Protein AF-A0A672TAX7-F1 (afdb_monomer)

Structure (mmCIF, N/CA/C/O backbone):
data_AF-A0A672TAX7-F1
#
_entry.id   AF-A0A672TAX7-F1
#
loop_
_atom_site.group_PDB
_atom_site.id
_atom_site.type_symbol
_atom_site.label_atom_id
_atom_site.label_alt_id
_atom_site.label_comp_id
_atom_site.label_asym_id
_atom_site.label_entity_id
_atom_site.label_seq_id
_atom_site.pdbx_PDB_ins_code
_atom_site.Cartn_x
_atom_site.Cartn_y
_atom_site.Cartn_z
_atom_site.occupancy
_atom_site.B_iso_or_equiv
_atom_site.auth_seq_id
_atom_site.auth_comp_id
_atom_site.auth_asym_id
_atom_site.auth_atom_id
_atom_site.pdbx_PDB_model_num
ATOM 1 N N . MET A 1 1 ? -155.997 -77.124 113.121 1.00 50.03 1 MET A N 1
ATOM 2 C CA . MET A 1 1 ? -155.372 -75.844 113.521 1.00 50.03 1 MET A CA 1
ATOM 3 C C . MET A 1 1 ? -153.836 -75.889 113.645 1.00 50.03 1 MET A C 1
ATOM 5 O O . MET A 1 1 ? -153.271 -74.835 113.865 1.00 50.03 1 MET A O 1
ATOM 9 N N . CYS A 1 2 ? -153.135 -77.020 113.427 1.00 54.31 2 CYS A N 1
ATOM 10 C CA . CYS A 1 2 ? -151.653 -77.062 113.491 1.00 54.31 2 CYS A CA 1
ATOM 11 C C . CYS A 1 2 ? -150.946 -77.284 112.129 1.00 54.31 2 CYS A C 1
ATOM 13 O O . CYS A 1 2 ? -149.780 -76.957 111.985 1.00 54.31 2 CYS A O 1
ATOM 15 N N . VAL A 1 3 ? -151.641 -77.796 111.101 1.00 56.09 3 VAL A N 1
ATOM 16 C CA . VAL A 1 3 ? -150.995 -78.254 109.848 1.00 56.09 3 VAL A CA 1
ATOM 17 C C . VAL A 1 3 ? -150.936 -77.177 108.745 1.00 56.09 3 VAL A C 1
ATOM 19 O O . VAL A 1 3 ? -149.972 -77.139 107.991 1.00 56.09 3 VAL A O 1
ATOM 22 N N . CYS A 1 4 ? -151.902 -76.250 108.667 1.00 58.09 4 CYS A N 1
ATOM 23 C CA . CYS A 1 4 ? -151.913 -75.217 107.613 1.00 58.09 4 CYS A CA 1
ATOM 24 C C . CYS A 1 4 ? -150.846 -74.129 107.802 1.00 58.09 4 CYS A C 1
ATOM 26 O O . CYS A 1 4 ? -150.235 -73.706 106.829 1.00 58.09 4 CYS A O 1
ATOM 28 N N . VAL A 1 5 ? -150.560 -73.730 109.045 1.00 60.78 5 VAL A N 1
ATOM 29 C CA . VAL A 1 5 ? -149.529 -72.714 109.333 1.00 60.78 5 VAL A CA 1
ATOM 30 C C . VAL A 1 5 ? -148.127 -73.242 108.998 1.00 60.78 5 VAL A C 1
ATOM 32 O O . VAL A 1 5 ? -147.242 -72.482 108.620 1.00 60.78 5 VAL A O 1
ATOM 35 N N . GLN A 1 6 ? -147.930 -74.560 109.070 1.00 59.94 6 GLN A N 1
ATOM 36 C CA . GLN A 1 6 ? -146.633 -75.189 108.835 1.00 59.94 6 GLN A CA 1
ATOM 37 C C . GLN A 1 6 ? -146.321 -75.377 107.338 1.00 59.94 6 GLN A C 1
ATOM 39 O O . GLN A 1 6 ? -145.159 -75.302 106.950 1.00 59.94 6 GLN A O 1
ATOM 44 N N . ALA A 1 7 ? -147.339 -75.546 106.486 1.00 63.53 7 ALA A N 1
ATOM 45 C CA . ALA A 1 7 ? -147.170 -75.641 105.031 1.00 63.53 7 ALA A CA 1
ATOM 46 C C . ALA A 1 7 ? -146.953 -74.269 104.360 1.00 63.53 7 ALA A C 1
ATOM 48 O O . ALA A 1 7 ? -146.141 -74.155 103.441 1.00 63.53 7 ALA A O 1
ATOM 49 N N . GLU A 1 8 ? -147.627 -73.216 104.836 1.00 64.44 8 GLU A N 1
ATOM 50 C CA . GLU A 1 8 ? -147.410 -71.848 104.337 1.00 64.44 8 GLU A CA 1
ATOM 51 C C . GLU A 1 8 ? -146.024 -71.308 104.709 1.00 64.44 8 GLU A C 1
ATOM 53 O O . GLU A 1 8 ? -145.385 -70.656 103.880 1.00 64.44 8 GLU A O 1
ATOM 58 N N . LEU A 1 9 ? -145.508 -71.652 105.898 1.00 66.94 9 LEU A N 1
ATOM 59 C CA . LEU A 1 9 ? -144.131 -71.321 106.272 1.00 66.94 9 LEU A CA 1
ATOM 60 C C . LEU A 1 9 ? -143.107 -71.982 105.338 1.00 66.94 9 LEU A C 1
ATOM 62 O O . LEU A 1 9 ? -142.171 -71.318 104.905 1.00 66.94 9 LEU A O 1
ATOM 66 N N . GLN A 1 10 ? -143.299 -73.255 104.971 1.00 67.00 10 GLN A N 1
ATOM 67 C CA . GLN A 1 10 ? -142.367 -73.965 104.085 1.00 67.00 10 GLN A CA 1
ATOM 68 C C . GLN A 1 10 ? -142.337 -73.388 102.663 1.00 67.00 10 GLN A C 1
ATOM 70 O O . GLN A 1 10 ? -141.269 -73.292 102.056 1.00 67.00 10 GLN A O 1
ATOM 75 N N . LEU A 1 11 ? -143.485 -72.963 102.124 1.00 73.12 11 LEU A N 1
ATOM 76 C CA . LEU A 1 11 ? -143.540 -72.363 100.788 1.00 73.12 11 LEU A CA 1
ATOM 77 C C . LEU A 1 11 ? -142.908 -70.960 100.766 1.00 73.12 11 LEU A C 1
ATOM 79 O O . LEU A 1 11 ? -142.211 -70.605 99.810 1.00 73.12 11 LEU A O 1
ATOM 83 N N . GLN A 1 12 ? -143.117 -70.180 101.834 1.00 72.31 12 GLN A N 1
ATOM 84 C CA . GLN A 1 12 ? -142.439 -68.897 102.018 1.00 72.31 12 GLN A CA 1
ATOM 85 C C . GLN A 1 12 ? -140.929 -69.078 102.188 1.00 72.31 12 GLN A C 1
ATOM 87 O O . GLN A 1 12 ? -140.162 -68.330 101.583 1.00 72.31 12 GLN A O 1
ATOM 92 N N . GLU A 1 13 ? -140.481 -70.094 102.929 1.00 72.75 13 GLU A N 1
ATOM 93 C CA . GLU A 1 13 ? -139.057 -70.420 103.045 1.00 72.75 13 GLU A CA 1
ATOM 94 C C . GLU A 1 13 ? -138.439 -70.779 101.684 1.00 72.75 13 GLU A C 1
ATOM 96 O O . GLU A 1 13 ? -137.352 -70.297 101.358 1.00 72.75 13 GLU A O 1
ATOM 101 N N . GLU A 1 14 ? -139.142 -71.539 100.837 1.00 72.50 14 GLU A N 1
ATOM 102 C CA . GLU A 1 14 ? -138.660 -71.909 99.500 1.00 72.50 14 GLU A CA 1
ATOM 103 C C . GLU A 1 14 ? -138.589 -70.725 98.517 1.00 72.50 14 GLU A C 1
ATOM 105 O O . GLU A 1 14 ? -137.633 -70.612 97.737 1.00 72.50 14 GLU A O 1
ATOM 110 N N . GLN A 1 15 ? -139.581 -69.827 98.536 1.00 75.88 15 GLN A N 1
ATOM 111 C CA . GLN A 1 15 ? -139.563 -68.604 97.724 1.00 75.88 15 GLN A CA 1
ATOM 112 C C . GLN A 1 15 ? -138.449 -67.659 98.169 1.00 75.88 15 GLN A C 1
ATOM 114 O O . GLN A 1 15 ? -137.686 -67.171 97.331 1.00 75.88 15 GLN A O 1
ATOM 119 N N . VAL A 1 16 ? -138.287 -67.474 99.482 1.00 77.19 16 VAL A N 1
ATOM 120 C CA . VAL A 1 16 ? -137.176 -66.704 100.052 1.00 77.19 16 VAL A CA 1
ATOM 121 C C . VAL A 1 16 ? -135.839 -67.324 99.652 1.00 77.19 16 VAL A C 1
ATOM 123 O O . VAL A 1 16 ? -134.905 -66.596 99.314 1.00 77.19 16 VAL A O 1
ATOM 126 N N . TYR A 1 17 ? -135.738 -68.653 99.605 1.00 78.88 17 TYR A N 1
ATOM 127 C CA . TYR A 1 17 ? -134.524 -69.337 99.169 1.00 78.88 17 TYR A CA 1
ATOM 128 C C . TYR A 1 17 ? -134.219 -69.109 97.679 1.00 78.88 17 TYR A C 1
ATOM 130 O O . TYR A 1 17 ? -133.077 -68.813 97.315 1.00 78.88 17 TYR A O 1
ATOM 138 N N . ARG A 1 18 ? -135.230 -69.181 96.800 1.00 75.62 18 ARG A N 1
ATOM 139 C CA . ARG A 1 18 ? -135.067 -68.907 95.360 1.00 75.62 1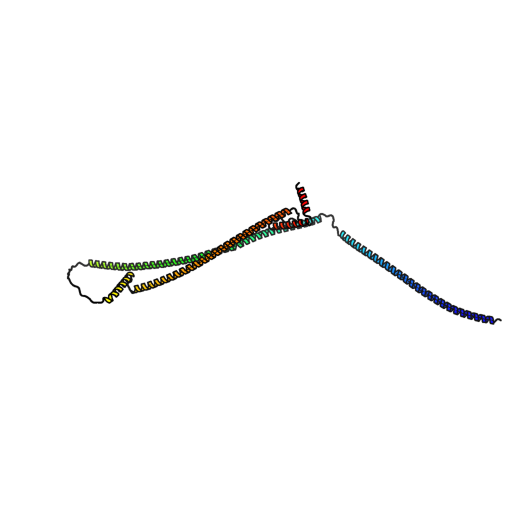8 ARG A CA 1
ATOM 140 C C . ARG A 1 18 ? -134.707 -67.453 95.082 1.00 75.62 18 ARG A C 1
ATOM 142 O O . ARG A 1 18 ? -133.758 -67.208 94.336 1.00 75.62 18 ARG A O 1
ATOM 149 N N . GLU A 1 19 ? -135.389 -66.505 95.717 1.00 78.56 19 GLU A N 1
ATOM 150 C CA . GLU A 1 19 ? -135.051 -65.086 95.606 1.00 78.56 19 GLU A CA 1
ATOM 151 C C . GLU A 1 19 ? -133.660 -64.787 96.156 1.00 78.56 19 GLU A C 1
ATOM 153 O O . GLU A 1 19 ? -132.915 -64.020 95.551 1.00 78.56 19 GLU A O 1
ATOM 158 N N . ARG A 1 20 ? -133.265 -65.410 97.271 1.00 78.50 20 ARG A N 1
ATOM 159 C CA . ARG A 1 20 ? -131.917 -65.252 97.827 1.00 78.50 20 ARG A CA 1
ATOM 160 C C . ARG A 1 20 ? -130.858 -65.764 96.845 1.00 78.50 20 ARG A C 1
ATOM 162 O O . ARG A 1 20 ? -129.851 -65.091 96.649 1.00 78.50 20 ARG A O 1
ATOM 169 N N . ARG A 1 21 ? -131.125 -66.870 96.144 1.00 80.25 21 ARG A N 1
ATOM 170 C CA . ARG A 1 21 ? -130.226 -67.448 95.130 1.00 80.25 21 ARG A CA 1
ATOM 171 C C . ARG A 1 21 ? -130.152 -66.616 93.842 1.00 80.25 21 ARG A C 1
ATOM 173 O O . ARG A 1 21 ? -129.082 -66.480 93.253 1.00 80.25 21 ARG A O 1
ATOM 180 N N . GLU A 1 22 ? -131.270 -66.051 93.394 1.00 78.69 22 GLU A N 1
ATOM 181 C CA . GLU A 1 22 ? -131.327 -65.094 92.274 1.00 78.69 22 GLU A CA 1
ATOM 182 C C . GLU A 1 22 ? -130.585 -63.797 92.621 1.00 78.69 22 GLU A C 1
ATOM 184 O O . GLU A 1 22 ? -129.718 -63.352 91.862 1.00 78.69 22 GLU A O 1
ATOM 189 N N . ARG A 1 23 ? -130.844 -63.239 93.813 1.00 79.50 23 ARG A N 1
ATOM 190 C CA . ARG A 1 23 ? -130.132 -62.069 94.340 1.00 79.50 23 ARG A CA 1
ATOM 191 C C . ARG A 1 23 ? -128.640 -62.341 94.437 1.00 79.50 23 ARG A C 1
ATOM 193 O O . ARG A 1 23 ? -127.876 -61.494 93.996 1.00 79.50 23 ARG A O 1
ATOM 200 N N . GLU A 1 24 ? -128.213 -63.514 94.905 1.00 81.62 24 GLU A N 1
ATOM 201 C CA . GLU A 1 24 ? -126.798 -63.913 94.921 1.00 81.62 24 GLU A CA 1
ATOM 202 C C . GLU A 1 24 ? -126.177 -63.963 93.523 1.00 81.62 24 GLU A C 1
ATOM 204 O O . GLU A 1 24 ? -125.062 -63.474 93.338 1.00 81.62 24 GLU A O 1
ATOM 209 N N . LYS A 1 25 ? -126.884 -64.485 92.515 1.00 81.81 25 LYS A N 1
ATOM 210 C CA . LYS A 1 25 ? -126.389 -64.498 91.127 1.00 81.81 25 LYS A CA 1
ATOM 211 C C . LYS A 1 25 ? -126.255 -63.090 90.550 1.00 81.81 25 LYS A C 1
ATOM 213 O O . LYS A 1 25 ? -125.263 -62.803 89.876 1.00 81.81 25 LYS A O 1
ATOM 218 N N . ILE A 1 26 ? -127.225 -62.212 90.805 1.00 80.88 26 ILE A N 1
ATOM 219 C CA . ILE A 1 26 ? -127.175 -60.807 90.374 1.00 80.88 26 ILE A CA 1
ATOM 220 C C . ILE A 1 26 ? -126.031 -60.085 91.094 1.00 80.88 26 ILE A C 1
ATOM 222 O O . ILE A 1 26 ? -125.227 -59.422 90.439 1.00 80.88 26 ILE A O 1
ATOM 226 N N . LEU A 1 27 ? -125.885 -60.288 92.406 1.00 82.00 27 LEU A N 1
ATOM 227 C CA . LEU A 1 27 ? -124.771 -59.757 93.195 1.00 82.00 27 LEU A CA 1
ATOM 228 C C . LEU A 1 27 ? -123.424 -60.257 92.674 1.00 82.00 27 LEU A C 1
ATOM 230 O O . LEU A 1 27 ? -122.479 -59.480 92.590 1.00 82.00 27 LEU A O 1
ATOM 234 N N . PHE A 1 28 ? -123.336 -61.526 92.277 1.00 82.38 28 PHE A N 1
ATOM 235 C CA . PHE A 1 28 ? -122.127 -62.104 91.699 1.00 82.38 28 PHE A CA 1
ATOM 236 C C . PHE A 1 28 ? -121.783 -61.477 90.342 1.00 82.38 28 PHE A C 1
ATOM 238 O O . PHE A 1 28 ? -120.628 -61.128 90.104 1.00 82.38 28 PHE A O 1
ATOM 245 N N . ARG A 1 29 ? -122.773 -61.255 89.465 1.00 81.06 29 ARG A N 1
ATOM 246 C CA . ARG A 1 29 ? -122.559 -60.568 88.177 1.00 81.06 29 ARG A CA 1
ATOM 247 C C . ARG A 1 29 ? -122.142 -59.109 88.366 1.00 81.06 29 ARG A C 1
ATOM 249 O O . ARG A 1 29 ? -121.194 -58.675 87.719 1.00 81.06 29 ARG A O 1
ATOM 256 N N . TYR A 1 30 ? -122.790 -58.382 89.277 1.00 79.62 30 TYR A N 1
ATOM 257 C CA . TYR A 1 30 ? -122.412 -57.004 89.608 1.00 79.62 30 TYR A CA 1
ATOM 258 C C . TYR A 1 30 ? -121.018 -56.923 90.238 1.00 79.62 30 TYR A C 1
ATOM 260 O O . TYR A 1 30 ? -120.240 -56.050 89.858 1.00 79.62 30 TYR A O 1
ATOM 268 N N . LYS A 1 31 ? -120.661 -57.853 91.136 1.00 80.31 31 LYS A N 1
ATOM 269 C CA . LYS A 1 31 ? -119.302 -57.955 91.696 1.00 80.31 31 LYS A CA 1
ATOM 270 C C . LYS A 1 31 ? -118.268 -58.216 90.605 1.00 80.31 31 LYS A C 1
ATOM 272 O O . LYS A 1 31 ? -117.297 -57.475 90.518 1.00 80.31 31 LYS A O 1
ATOM 277 N N . LYS A 1 32 ? -118.519 -59.178 89.714 1.00 82.75 32 LYS A N 1
ATOM 278 C CA . LYS A 1 32 ? -117.613 -59.495 88.602 1.00 82.75 32 LYS A CA 1
ATOM 279 C C . LYS A 1 32 ? -117.430 -58.313 87.642 1.00 82.75 32 LYS A C 1
ATOM 281 O O . LYS A 1 32 ? -116.310 -58.004 87.249 1.00 82.75 32 LYS A O 1
ATOM 286 N N . GLN A 1 33 ? -118.507 -57.603 87.303 1.00 78.56 33 GLN A N 1
ATOM 287 C CA . 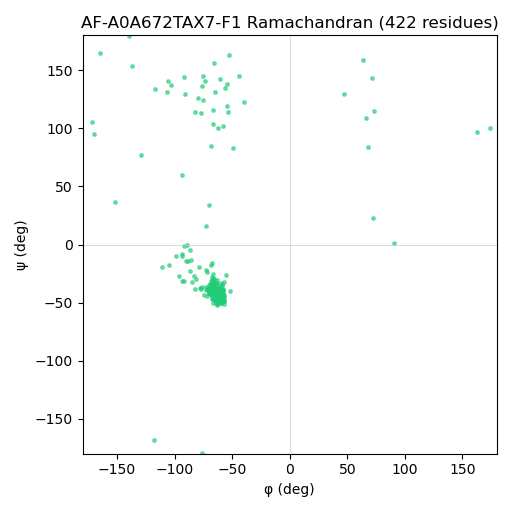GLN A 1 33 ? -118.432 -56.429 86.428 1.00 78.56 33 GLN A CA 1
ATOM 288 C C . GLN A 1 33 ? -117.728 -55.237 87.107 1.00 78.56 33 GLN A C 1
ATOM 290 O O . GLN A 1 33 ? -117.012 -54.479 86.447 1.00 78.56 33 GLN A O 1
ATOM 295 N N . ALA A 1 34 ? -117.896 -55.073 88.424 1.00 77.38 34 ALA A N 1
ATOM 296 C CA . ALA A 1 34 ? -117.155 -54.089 89.210 1.00 77.38 34 ALA A CA 1
ATOM 297 C C . ALA A 1 34 ? -115.656 -54.435 89.290 1.00 77.38 34 ALA A C 1
ATOM 299 O O . ALA A 1 34 ? -114.821 -53.549 89.103 1.00 77.38 34 ALA A O 1
ATOM 300 N N . GLU A 1 35 ? -115.306 -55.710 89.483 1.00 80.75 35 GLU A N 1
ATOM 301 C CA . GLU A 1 35 ? -113.921 -56.202 89.458 1.00 80.75 35 GLU A CA 1
ATOM 302 C C . GLU A 1 35 ? -113.263 -55.994 88.087 1.00 80.75 35 GLU A C 1
ATOM 304 O O . GLU A 1 35 ? -112.138 -55.500 88.019 1.00 80.75 35 GLU A O 1
ATOM 309 N N . GLU A 1 36 ? -113.964 -56.275 86.984 1.00 79.81 36 GLU A N 1
ATOM 310 C CA . GLU A 1 36 ? -113.454 -56.045 85.625 1.00 79.81 36 GLU A CA 1
ATOM 311 C C . GLU A 1 36 ? -113.221 -54.552 85.335 1.00 79.81 36 GLU A C 1
ATOM 313 O O . GLU A 1 36 ? -112.177 -54.185 84.786 1.00 79.81 36 GLU A O 1
ATOM 318 N N . ARG A 1 37 ? -114.133 -53.666 85.764 1.00 79.94 37 ARG A N 1
ATOM 319 C CA . ARG A 1 37 ? -113.953 -52.207 85.640 1.00 79.94 37 ARG A CA 1
ATOM 320 C C . ARG A 1 37 ? -112.787 -51.693 86.482 1.00 79.94 37 ARG A C 1
ATOM 322 O O . ARG A 1 37 ? -112.002 -50.881 85.991 1.00 79.94 37 ARG A O 1
ATOM 329 N N . MET A 1 38 ? -112.636 -52.188 87.710 1.00 76.94 38 MET A N 1
ATOM 330 C CA . MET A 1 38 ? -111.496 -51.857 88.571 1.00 76.94 38 MET A CA 1
ATOM 331 C C . MET A 1 38 ? -110.178 -52.358 87.971 1.00 76.94 38 MET A C 1
ATOM 333 O O . MET A 1 38 ? -109.204 -51.607 87.918 1.00 76.94 38 MET A O 1
ATOM 337 N N . ALA A 1 39 ? -110.155 -53.574 87.420 1.00 78.88 39 ALA A N 1
ATOM 338 C CA . ALA A 1 39 ? -108.987 -54.126 86.738 1.00 78.88 39 ALA A CA 1
ATOM 339 C C . ALA A 1 39 ? -108.621 -53.330 85.472 1.00 78.88 39 ALA A C 1
ATOM 341 O O . ALA A 1 39 ? -107.439 -53.112 85.187 1.00 78.88 39 ALA A O 1
ATOM 342 N N . GLN A 1 40 ? -109.612 -52.853 84.713 1.00 77.81 40 GLN A N 1
ATOM 343 C CA . GLN A 1 40 ? -109.382 -52.019 83.534 1.00 77.81 40 GLN A CA 1
ATOM 344 C C . GLN A 1 40 ? -108.871 -50.621 83.915 1.00 77.81 40 GLN A C 1
ATOM 346 O O . GLN A 1 40 ? -107.908 -50.142 83.310 1.00 77.81 40 GLN A O 1
ATOM 351 N N . ALA A 1 41 ? -109.433 -50.005 84.960 1.00 76.25 41 ALA A N 1
ATOM 352 C CA . ALA A 1 41 ? -108.951 -48.738 85.509 1.00 76.25 41 ALA A CA 1
ATOM 353 C C . ALA A 1 41 ? -107.513 -48.856 86.052 1.00 76.25 41 ALA A C 1
ATOM 355 O O . ALA A 1 41 ? -106.672 -47.999 85.771 1.00 76.25 41 ALA A O 1
ATOM 356 N N . GLU A 1 42 ? -107.183 -49.952 86.743 1.00 77.12 42 GLU A N 1
ATOM 357 C CA . GLU A 1 42 ? -105.818 -50.257 87.188 1.00 77.12 42 GLU A CA 1
ATOM 358 C C . GLU A 1 42 ? -104.841 -50.403 86.015 1.00 77.12 42 GLU A C 1
ATOM 360 O O . GLU A 1 42 ? -103.748 -49.831 86.046 1.00 77.12 42 GLU A O 1
ATOM 365 N N . ARG A 1 43 ? -105.218 -51.127 84.952 1.00 78.75 43 ARG A N 1
ATOM 366 C CA . ARG A 1 43 ? -104.384 -51.271 83.744 1.00 78.75 43 ARG A CA 1
ATOM 367 C C . ARG A 1 43 ? -104.142 -49.925 83.059 1.00 78.75 43 ARG A C 1
ATOM 369 O O . ARG A 1 43 ? -103.011 -49.646 82.659 1.00 78.75 43 ARG A O 1
ATOM 376 N N . MET A 1 44 ? -105.169 -49.080 82.965 1.00 77.25 44 MET A N 1
ATOM 377 C CA . MET A 1 44 ? -105.063 -47.730 82.403 1.00 77.25 44 MET A CA 1
ATOM 378 C C . MET A 1 44 ? -104.128 -46.852 83.252 1.00 77.25 44 MET A C 1
ATOM 380 O O . MET A 1 44 ? -103.210 -46.227 82.723 1.00 77.25 44 MET A O 1
ATOM 384 N N . LYS A 1 45 ? -104.283 -46.888 84.583 1.00 76.75 45 LYS A N 1
ATOM 385 C CA . LYS A 1 45 ? -103.429 -46.163 85.538 1.00 76.75 45 LYS A CA 1
ATOM 386 C C . LYS A 1 45 ? -101.971 -46.626 85.470 1.00 76.75 45 LYS A C 1
ATOM 388 O O . LYS A 1 45 ? -101.065 -45.793 85.487 1.00 76.75 45 LYS A O 1
ATOM 393 N N . ARG A 1 46 ? -101.724 -47.935 85.326 1.00 75.88 46 ARG A N 1
ATOM 394 C CA . ARG A 1 46 ? -100.374 -48.492 85.116 1.00 75.88 46 ARG A CA 1
ATOM 395 C C . ARG A 1 46 ? -99.764 -48.015 83.795 1.00 75.88 46 ARG A C 1
ATOM 397 O O . ARG A 1 46 ? -98.609 -47.605 83.799 1.00 75.88 46 ARG A O 1
ATOM 404 N N . ARG A 1 47 ? -100.527 -47.990 82.695 1.00 76.62 47 ARG A N 1
ATOM 405 C CA . ARG A 1 47 ? -100.055 -47.476 81.392 1.00 76.62 47 ARG A CA 1
ATOM 406 C C . ARG A 1 47 ? -99.680 -45.996 81.444 1.00 76.62 47 ARG A C 1
ATOM 408 O O . ARG A 1 47 ? -98.595 -45.641 80.996 1.00 76.62 47 ARG A O 1
ATOM 415 N N . VAL A 1 48 ? -100.525 -45.155 82.043 1.00 79.56 48 VAL A N 1
ATOM 416 C CA . VAL A 1 48 ? -100.228 -43.721 82.215 1.00 79.56 48 VAL A CA 1
ATOM 417 C C . VAL A 1 48 ? -98.986 -43.530 83.088 1.00 79.56 48 VAL A C 1
ATOM 419 O O . VAL A 1 48 ? -98.101 -42.758 82.731 1.00 79.56 48 VAL A O 1
ATOM 422 N N . LYS A 1 49 ? -98.856 -44.289 84.185 1.00 78.69 49 LYS A N 1
ATOM 423 C CA . LYS A 1 49 ? -97.668 -44.230 85.049 1.00 78.69 49 LYS A CA 1
ATOM 424 C C . LYS A 1 49 ? -96.388 -44.630 84.303 1.00 78.69 49 LYS A C 1
ATOM 426 O O . LYS A 1 49 ? -95.379 -43.948 84.444 1.00 78.69 49 LYS A O 1
ATOM 431 N N . ILE A 1 50 ? -96.428 -45.688 83.490 1.00 79.75 50 ILE A N 1
ATOM 432 C CA . ILE A 1 50 ? -95.283 -46.117 82.668 1.00 79.75 50 ILE A CA 1
ATOM 433 C C . ILE A 1 50 ? -94.912 -45.034 81.648 1.00 79.75 50 ILE A C 1
ATOM 435 O O . ILE A 1 50 ? -93.735 -44.711 81.522 1.00 79.75 50 ILE A O 1
ATOM 439 N N . PHE A 1 51 ? -95.894 -44.427 80.978 1.00 80.06 51 PHE A N 1
ATOM 440 C CA . PHE A 1 51 ? -95.650 -43.360 80.005 1.00 80.06 51 PHE A CA 1
ATOM 441 C C . PHE A 1 51 ? -95.012 -42.118 80.646 1.00 80.06 51 PHE A C 1
ATOM 443 O O . PHE A 1 51 ? -94.030 -41.593 80.125 1.00 80.06 51 PHE A O 1
ATOM 450 N N . VAL A 1 52 ? -95.502 -41.688 81.815 1.00 78.94 52 VAL A N 1
ATOM 451 C CA . VAL A 1 52 ? -94.922 -40.554 82.558 1.00 78.94 52 VAL A CA 1
ATOM 452 C C . VAL A 1 52 ? -93.481 -40.850 82.990 1.00 78.94 52 VAL A C 1
ATOM 454 O O . VAL A 1 52 ? -92.608 -39.995 82.846 1.00 78.94 52 VAL A O 1
ATOM 457 N N . VAL A 1 53 ? -93.197 -42.073 83.455 1.00 82.06 53 VAL A N 1
ATOM 458 C CA . VAL A 1 53 ? -91.831 -42.496 83.813 1.00 82.06 53 VAL A CA 1
ATOM 459 C C . VAL A 1 53 ? -90.918 -42.538 82.582 1.00 82.06 53 VAL A C 1
ATOM 461 O O . VAL A 1 53 ? -89.787 -42.063 82.649 1.00 82.06 53 VAL A O 1
ATOM 464 N N . GLN A 1 54 ? -91.401 -43.042 81.444 1.00 82.88 54 GLN A N 1
ATOM 465 C CA . GLN A 1 54 ? -90.636 -43.075 80.192 1.00 82.88 54 GLN A CA 1
ATOM 466 C C . GLN A 1 54 ? -90.345 -41.669 79.650 1.00 82.88 54 GLN A C 1
ATOM 468 O O . GLN A 1 54 ? -89.222 -41.402 79.215 1.00 82.88 54 GLN A O 1
ATOM 473 N N . ALA A 1 55 ? -91.312 -40.752 79.728 1.00 80.75 55 ALA A N 1
ATOM 474 C CA . ALA A 1 55 ? -91.122 -39.355 79.347 1.00 80.75 55 ALA A CA 1
ATOM 475 C C . ALA A 1 55 ? -90.080 -38.663 80.245 1.00 80.75 55 ALA A C 1
ATOM 477 O O . ALA A 1 55 ? -89.147 -38.038 79.736 1.00 80.75 55 ALA A O 1
ATOM 478 N N . ALA A 1 56 ? -90.163 -38.848 81.567 1.00 82.00 56 ALA A N 1
ATOM 479 C CA . ALA A 1 56 ? -89.168 -38.329 82.508 1.00 82.00 56 ALA A CA 1
ATOM 480 C C . ALA A 1 56 ? -87.766 -38.918 82.254 1.00 82.00 56 ALA A C 1
ATOM 482 O O . ALA A 1 56 ? -86.769 -38.194 82.282 1.00 82.00 56 ALA A O 1
ATOM 483 N N . GLN A 1 57 ? -87.680 -40.212 81.928 1.00 83.44 57 GLN A N 1
ATOM 484 C CA . GLN A 1 57 ? -86.418 -40.872 81.595 1.00 83.44 57 GLN A CA 1
ATOM 485 C C . GLN A 1 57 ? -85.808 -40.334 80.292 1.00 83.44 57 GLN A C 1
ATOM 487 O O . GLN A 1 57 ? -84.590 -40.176 80.217 1.00 83.44 57 GLN A O 1
ATOM 492 N N . MET A 1 58 ? -86.619 -40.018 79.276 1.00 86.81 58 MET A N 1
ATOM 493 C CA . MET A 1 58 ? -86.138 -39.380 78.043 1.00 86.81 58 MET A CA 1
ATOM 494 C C . MET A 1 58 ? -85.597 -37.969 78.292 1.00 86.81 58 MET A C 1
ATOM 496 O O . MET A 1 58 ? -84.522 -37.638 77.790 1.00 86.81 58 MET A O 1
ATOM 500 N N . VAL A 1 59 ? -86.288 -37.161 79.102 1.00 87.12 59 VAL A N 1
ATOM 501 C CA . VAL A 1 59 ? -85.815 -35.815 79.470 1.00 87.12 59 VAL A CA 1
ATOM 502 C C . VAL A 1 59 ? -84.495 -35.895 80.235 1.00 87.12 59 VAL A C 1
ATOM 504 O O . VAL A 1 59 ? -83.551 -35.178 79.901 1.00 87.12 59 VAL A O 1
ATOM 507 N N . LEU A 1 60 ? -84.385 -36.812 81.200 1.00 89.75 60 LEU A N 1
ATOM 508 C CA . LEU A 1 60 ? -83.152 -36.995 81.963 1.00 89.75 60 LEU A CA 1
ATOM 509 C C . LEU A 1 60 ? -81.999 -37.490 81.076 1.00 89.75 60 LEU A C 1
ATOM 511 O O . LEU A 1 60 ? -80.892 -36.966 81.167 1.00 89.75 60 LEU A O 1
ATOM 515 N N . LYS A 1 61 ? -82.255 -38.434 80.158 1.00 89.88 61 LYS A N 1
ATOM 516 C CA . LYS A 1 61 ? -81.261 -38.887 79.167 1.00 89.88 61 LYS A CA 1
ATOM 517 C C . LYS A 1 61 ? -80.769 -37.734 78.293 1.00 89.88 61 LYS A C 1
ATOM 519 O O . LYS A 1 61 ? -79.563 -37.603 78.098 1.00 89.88 61 LYS A O 1
ATOM 524 N N . LYS A 1 62 ? -81.674 -36.870 77.821 1.00 89.94 62 LYS A N 1
ATOM 525 C CA . LYS A 1 62 ? -81.313 -35.682 77.036 1.00 89.94 62 LYS A CA 1
ATOM 526 C C . LYS A 1 62 ? -80.423 -34.731 77.839 1.00 89.94 62 LYS A C 1
ATOM 528 O O . LYS A 1 62 ? -79.359 -34.359 77.360 1.00 89.94 62 LYS A O 1
ATOM 533 N N . GLN A 1 63 ? -80.788 -34.431 79.086 1.00 91.19 63 GLN A N 1
ATOM 534 C CA . GLN A 1 63 ? -79.974 -33.584 79.967 1.00 91.19 63 GLN A CA 1
ATOM 535 C C . GLN A 1 63 ? -78.584 -34.176 80.247 1.00 91.19 63 GLN A C 1
ATOM 537 O O . GLN A 1 63 ? -77.601 -33.437 80.289 1.00 91.19 63 GLN A O 1
ATOM 542 N N . VAL A 1 64 ? -78.479 -35.497 80.418 1.00 92.25 64 VAL A N 1
ATOM 543 C CA . VAL A 1 64 ? -77.189 -36.183 80.592 1.00 92.25 64 VAL A CA 1
ATOM 544 C C . VAL A 1 64 ? -76.348 -36.087 79.320 1.00 92.25 64 VAL A C 1
ATOM 546 O O . VAL A 1 64 ? -75.167 -35.754 79.407 1.00 92.25 64 VAL A O 1
ATOM 549 N N . CYS A 1 65 ? -76.939 -36.304 78.142 1.00 89.62 65 CYS A N 1
ATOM 550 C CA . CYS A 1 65 ? -76.243 -36.122 76.868 1.00 89.62 65 CYS A CA 1
ATOM 551 C C . CYS A 1 65 ? -75.759 -34.679 76.677 1.00 89.62 65 CYS A C 1
ATOM 553 O O . CYS A 1 65 ? -74.618 -34.477 76.268 1.00 89.62 65 CYS A O 1
ATOM 555 N N . ASP A 1 66 ? -76.580 -33.683 77.007 1.00 90.56 66 ASP A N 1
ATOM 556 C CA . ASP A 1 66 ? -76.214 -32.270 76.870 1.00 90.56 66 ASP A CA 1
ATOM 557 C C . ASP A 1 66 ? -75.087 -31.883 77.843 1.00 90.56 66 ASP A C 1
ATOM 559 O O . ASP A 1 66 ? -74.116 -31.229 77.449 1.00 90.56 66 ASP A O 1
ATOM 563 N N . LYS A 1 67 ? -75.142 -32.359 79.096 1.00 92.00 67 LYS A N 1
ATOM 564 C CA . LYS A 1 67 ? -74.048 -32.179 80.067 1.00 92.00 67 LYS A CA 1
ATOM 565 C C . LYS A 1 67 ? -72.766 -32.894 79.634 1.00 92.00 67 LYS A C 1
ATOM 567 O O . LYS A 1 67 ? -71.692 -32.310 79.757 1.00 92.00 67 LYS A O 1
ATOM 572 N N . MET A 1 68 ? -72.869 -34.103 79.083 1.00 92.94 68 MET A N 1
ATOM 573 C CA . MET A 1 68 ? -71.723 -34.856 78.561 1.00 92.94 68 MET A CA 1
ATOM 574 C C . MET A 1 68 ? -71.079 -34.135 77.372 1.00 92.94 68 MET A C 1
ATOM 576 O O . MET A 1 68 ? -69.862 -33.983 77.333 1.00 92.94 68 MET A O 1
ATOM 580 N N . LYS A 1 69 ? -71.880 -33.614 76.432 1.00 92.50 69 LYS A N 1
ATOM 581 C CA . LYS A 1 69 ? -71.381 -32.799 75.313 1.00 92.50 69 LYS A CA 1
ATOM 582 C C . LYS A 1 69 ? -70.649 -31.556 75.811 1.00 92.50 69 LYS A C 1
ATOM 584 O O . LYS A 1 69 ? -69.546 -31.282 75.349 1.00 92.50 69 LYS A O 1
ATOM 589 N N . LYS A 1 70 ? -71.217 -30.846 76.794 1.00 93.06 70 LYS A N 1
ATOM 590 C CA . LYS A 1 70 ? -70.575 -29.672 77.405 1.00 93.06 70 LYS A CA 1
ATOM 591 C C . LYS A 1 70 ? -69.259 -30.037 78.099 1.00 93.06 70 LYS A C 1
ATOM 593 O O . LYS A 1 70 ? -68.277 -29.317 77.958 1.00 93.06 70 LYS A O 1
ATOM 598 N N . GLN A 1 71 ? -69.215 -31.164 78.807 1.00 92.12 71 GLN A N 1
ATOM 599 C CA . GLN A 1 71 ? -67.994 -31.648 79.449 1.00 92.12 71 GLN A CA 1
ATOM 600 C C . GLN A 1 71 ? -66.925 -32.054 78.426 1.00 92.12 71 GLN A C 1
ATOM 602 O O . GLN A 1 71 ? -65.761 -31.711 78.605 1.00 92.12 71 GLN A O 1
ATOM 607 N N . ASN A 1 72 ? -67.307 -32.739 77.347 1.00 91.69 72 ASN A N 1
ATOM 608 C CA . ASN A 1 72 ? -66.388 -33.125 76.276 1.00 91.69 72 ASN A CA 1
ATOM 609 C C . ASN A 1 72 ? -65.838 -31.904 75.532 1.00 91.69 72 ASN A C 1
ATOM 611 O O . ASN A 1 72 ? -64.644 -31.861 75.252 1.00 91.69 72 ASN A O 1
ATOM 615 N N . ALA A 1 73 ? -66.673 -30.888 75.289 1.00 93.19 73 ALA A N 1
ATOM 616 C CA . ALA A 1 73 ? -66.228 -29.620 74.721 1.00 93.19 73 ALA A CA 1
ATOM 617 C C . ALA A 1 73 ? -65.186 -28.943 75.624 1.00 93.19 73 ALA A C 1
ATOM 619 O O . ALA A 1 73 ? -64.102 -28.622 75.151 1.00 93.19 73 ALA A O 1
ATOM 620 N N . MET A 1 74 ? -65.461 -28.819 76.930 1.00 92.00 74 MET A N 1
ATOM 621 C CA . MET A 1 74 ? -64.497 -28.242 77.877 1.00 92.00 74 MET A CA 1
ATOM 622 C C . MET A 1 74 ? -63.192 -29.043 77.938 1.00 92.00 74 MET A C 1
ATOM 624 O O . MET A 1 74 ? -62.124 -28.446 77.906 1.00 92.00 74 MET A O 1
ATOM 628 N N . LYS A 1 75 ? -63.258 -30.382 77.964 1.00 93.06 75 LYS A N 1
ATOM 629 C CA . LYS A 1 75 ? -62.062 -31.241 77.939 1.00 93.06 75 LYS A CA 1
ATOM 630 C C . LYS A 1 75 ? -61.212 -31.007 76.694 1.00 93.06 75 LYS A C 1
ATOM 632 O O . LYS A 1 75 ? -60.000 -30.888 76.824 1.00 93.06 75 LYS A O 1
ATOM 637 N N . HIS A 1 76 ? -61.837 -30.909 75.520 1.00 91.62 76 HIS A N 1
ATOM 638 C CA . HIS A 1 76 ? -61.126 -30.601 74.283 1.00 91.62 76 HIS A CA 1
ATOM 639 C C . HIS A 1 76 ? -60.452 -29.228 74.367 1.00 91.62 76 HIS A C 1
ATOM 641 O O . HIS A 1 76 ? -59.260 -29.124 74.105 1.00 91.62 76 HIS A O 1
ATOM 647 N N . THR A 1 77 ? -61.171 -28.187 74.806 1.00 89.50 77 THR A N 1
ATOM 648 C CA . THR A 1 77 ? -60.595 -26.842 74.967 1.00 89.50 77 THR A CA 1
ATOM 649 C C . THR A 1 77 ? -59.408 -26.842 75.934 1.00 89.50 77 THR A C 1
ATOM 651 O O . THR A 1 77 ? -58.370 -26.265 75.621 1.00 89.50 77 THR A O 1
ATOM 654 N N . THR A 1 78 ? -59.520 -27.528 77.075 1.00 91.50 78 THR A N 1
ATOM 655 C CA . THR A 1 78 ? -58.418 -27.666 78.038 1.00 91.50 78 THR A CA 1
ATOM 656 C C . THR A 1 78 ? -57.240 -28.432 77.442 1.00 91.50 78 THR A C 1
ATOM 658 O O . THR A 1 78 ? -56.102 -28.016 77.622 1.00 91.50 78 THR A O 1
ATOM 661 N N . GLN A 1 79 ? -57.483 -29.513 76.700 1.00 92.38 79 GLN A N 1
ATOM 662 C CA . GLN A 1 79 ? -56.423 -30.292 76.062 1.00 92.38 79 GLN A CA 1
ATOM 663 C C . GLN A 1 79 ? -55.678 -29.480 74.996 1.00 92.38 79 GLN A C 1
ATOM 665 O O . GLN A 1 79 ? -54.452 -29.503 74.973 1.00 92.38 79 GLN A O 1
ATOM 670 N N . THR A 1 80 ? -56.389 -28.711 74.168 1.00 90.06 80 THR A N 1
ATOM 671 C CA . THR A 1 80 ? -55.769 -27.807 73.188 1.00 90.06 80 THR A CA 1
ATOM 672 C C . THR A 1 80 ? -54.933 -26.728 73.876 1.00 90.06 80 THR A C 1
ATOM 674 O O . THR A 1 80 ? -53.815 -26.450 73.455 1.00 90.06 80 THR A O 1
ATOM 677 N N . GLN A 1 81 ? -55.436 -26.144 74.969 1.00 89.06 81 GLN A N 1
ATOM 678 C CA . GLN A 1 81 ? -54.674 -25.173 75.761 1.00 89.06 81 GLN A CA 1
ATOM 679 C C . GLN A 1 81 ? -53.441 -25.803 76.418 1.00 89.06 81 GLN A C 1
ATOM 681 O O . GLN A 1 81 ? -52.393 -25.168 76.470 1.00 89.06 81 GLN A O 1
ATOM 686 N N . MET A 1 82 ? -53.536 -27.048 76.892 1.00 87.44 82 MET A N 1
ATOM 687 C CA . MET A 1 82 ? -52.394 -27.784 77.436 1.00 87.44 82 MET A CA 1
ATOM 688 C C . MET A 1 82 ? -51.339 -28.077 76.370 1.00 87.44 82 MET A C 1
ATOM 690 O O . MET A 1 82 ? -50.171 -27.829 76.634 1.00 87.44 82 MET A O 1
ATOM 694 N N . GLN A 1 83 ? -51.737 -28.528 75.177 1.00 87.38 83 GLN A N 1
ATOM 695 C CA . GLN A 1 83 ? -50.820 -28.734 74.050 1.00 87.38 83 GLN A CA 1
ATOM 696 C C . GLN A 1 83 ? -50.131 -27.427 73.658 1.00 87.38 83 GLN A C 1
ATOM 698 O O . GLN A 1 83 ? -48.914 -27.380 73.578 1.00 87.38 83 GLN A O 1
ATOM 703 N N . HIS A 1 84 ? -50.883 -26.331 73.548 1.00 86.56 84 HIS A N 1
ATOM 704 C CA . HIS A 1 84 ? -50.306 -25.020 73.259 1.00 86.56 84 HIS A CA 1
ATOM 705 C C . HIS A 1 84 ? -49.348 -24.543 74.368 1.00 86.56 84 HIS A C 1
ATOM 707 O O . HIS A 1 84 ? -48.337 -23.896 74.093 1.00 86.56 84 HIS A O 1
ATOM 713 N N . LEU A 1 85 ? -49.645 -24.834 75.639 1.00 85.94 85 LEU A N 1
ATOM 714 C CA . LEU A 1 85 ? -48.732 -24.554 76.750 1.00 85.94 85 LEU A CA 1
ATOM 715 C C . LEU A 1 85 ? -47.486 -25.438 76.705 1.00 85.94 85 LEU A C 1
ATOM 717 O O . LEU A 1 85 ? -46.419 -24.985 77.102 1.00 85.94 85 LEU A O 1
ATOM 721 N N . GLU A 1 86 ? -47.611 -26.682 76.260 1.00 85.25 86 GLU A N 1
ATOM 722 C CA . GLU A 1 86 ? -46.505 -27.621 76.110 1.00 85.25 86 GLU A CA 1
ATOM 723 C C . GLU A 1 86 ? -45.611 -27.242 74.925 1.00 85.25 86 GLU A C 1
ATOM 725 O O . GLU A 1 86 ? -44.396 -27.230 75.081 1.00 85.25 86 GLU A O 1
ATOM 730 N N . ASP A 1 87 ? -46.190 -26.782 73.815 1.00 84.06 87 ASP A N 1
ATOM 731 C CA . ASP A 1 87 ? -45.476 -26.217 72.665 1.00 84.06 87 ASP A CA 1
ATOM 732 C C . ASP A 1 87 ? -44.745 -24.922 73.039 1.00 84.06 87 ASP A C 1
ATOM 734 O O . ASP A 1 87 ? -43.572 -24.750 72.710 1.00 84.06 87 ASP A O 1
ATOM 738 N N . LEU A 1 88 ? -45.395 -24.025 73.792 1.00 80.00 88 LEU A N 1
ATOM 739 C CA . LEU A 1 88 ? -44.754 -22.821 74.334 1.00 80.00 88 LEU A CA 1
ATOM 740 C C . LEU A 1 88 ? -43.638 -23.175 75.318 1.00 80.00 88 LEU A C 1
ATOM 742 O O . LEU A 1 88 ? -42.556 -22.594 75.257 1.00 80.00 88 LEU A O 1
ATOM 746 N N . LYS A 1 89 ? -43.868 -24.145 76.208 1.00 78.62 89 LYS A N 1
ATOM 747 C CA . LYS A 1 89 ? -42.830 -24.657 77.108 1.00 78.62 89 LYS A CA 1
ATOM 748 C C . LYS A 1 89 ? -41.695 -25.291 76.325 1.00 78.62 89 LYS A C 1
ATOM 750 O O . LYS A 1 89 ? -40.560 -25.071 76.702 1.00 78.62 89 LYS A O 1
ATOM 755 N N . PHE A 1 90 ? -41.954 -26.013 75.242 1.00 75.50 90 PHE A N 1
ATOM 756 C CA . PHE A 1 90 ? -40.919 -26.572 74.378 1.00 75.50 90 PHE A CA 1
ATOM 757 C C . PHE A 1 90 ? -40.151 -25.475 73.634 1.00 75.50 90 PHE A C 1
ATOM 759 O O . PHE A 1 90 ? -38.941 -25.590 73.469 1.00 75.50 90 PHE A O 1
ATOM 766 N N . LEU A 1 91 ? -40.808 -24.381 73.244 1.00 72.06 91 LEU A N 1
ATOM 767 C CA . LEU A 1 91 ? -40.147 -23.217 72.653 1.00 72.06 91 LEU A CA 1
ATOM 768 C C . LEU A 1 91 ? -39.244 -22.483 73.659 1.00 72.06 91 LEU A C 1
ATOM 770 O O . LEU A 1 91 ? -38.183 -22.000 73.282 1.00 72.06 91 LEU A O 1
ATOM 774 N N . VAL A 1 92 ? -39.660 -22.420 74.929 1.00 66.50 92 VAL A N 1
ATOM 775 C CA . VAL A 1 92 ? -38.935 -21.746 76.024 1.00 66.50 92 VAL A CA 1
ATOM 776 C C . VAL A 1 92 ? -37.868 -22.646 76.671 1.00 66.50 92 VAL A C 1
ATOM 778 O O . VAL A 1 92 ? -36.836 -22.152 77.113 1.00 66.50 92 VAL A O 1
ATOM 781 N N . LEU A 1 93 ? -38.100 -23.962 76.726 1.00 59.75 93 LEU A N 1
ATOM 782 C CA . LEU A 1 93 ? -37.195 -24.984 77.276 1.00 59.75 93 LEU A CA 1
ATOM 783 C C . LEU A 1 93 ? -36.303 -25.624 76.210 1.00 59.75 93 LEU A C 1
ATOM 785 O O . LEU A 1 93 ? -35.377 -26.351 76.574 1.00 59.75 93 LEU A O 1
ATOM 789 N N . LYS A 1 94 ? -36.520 -25.349 74.912 1.00 52.38 94 LYS A N 1
ATOM 790 C CA . LYS A 1 94 ? -35.449 -25.474 73.917 1.00 52.38 94 LYS A CA 1
ATOM 791 C C . LYS A 1 94 ? -34.298 -24.637 74.470 1.00 52.38 94 LYS A C 1
ATOM 793 O O . LYS A 1 94 ? -34.491 -23.433 74.628 1.00 52.38 94 LYS A O 1
ATOM 798 N N . PRO A 1 95 ? -33.164 -25.248 74.847 1.00 50.78 95 PRO A N 1
ATOM 799 C CA . PRO A 1 95 ? -32.227 -24.608 75.745 1.00 50.78 95 PRO A CA 1
ATOM 800 C C . PRO A 1 95 ? -31.822 -23.239 75.214 1.00 50.78 95 PRO A C 1
ATOM 802 O O . PRO A 1 95 ? -31.192 -23.125 74.161 1.00 50.78 95 PRO A O 1
ATOM 805 N N . GLN A 1 96 ? -32.123 -22.214 76.008 1.00 46.38 96 GLN A N 1
ATOM 806 C CA . GLN A 1 96 ? -31.153 -21.173 76.289 1.00 46.38 96 GLN A CA 1
ATOM 807 C C . GLN A 1 96 ? -29.844 -21.867 76.696 1.00 46.38 96 GLN A C 1
ATOM 809 O O . GLN A 1 96 ? -29.519 -22.011 77.869 1.00 46.38 96 GLN A O 1
ATOM 814 N N . ASN A 1 97 ? -29.061 -22.269 75.697 1.00 41.41 97 ASN A N 1
ATOM 815 C CA . ASN A 1 97 ? -27.618 -22.455 75.794 1.00 41.41 97 ASN A CA 1
ATOM 816 C C . ASN A 1 97 ? -26.920 -21.085 75.919 1.00 41.41 97 ASN A C 1
ATOM 818 O O . ASN A 1 97 ? -25.815 -20.898 75.425 1.00 41.41 97 ASN A O 1
ATOM 822 N N . SER A 1 98 ? -27.551 -20.117 76.587 1.00 44.88 98 SER A N 1
ATOM 823 C CA . SER A 1 98 ? -26.927 -18.893 77.072 1.00 44.88 98 SER A CA 1
ATOM 824 C C . SER A 1 98 ? -26.492 -19.124 78.518 1.00 44.88 98 SER A C 1
ATOM 826 O O . SER A 1 98 ? -26.948 -18.465 79.450 1.00 44.88 98 SER A O 1
ATOM 828 N N . SER A 1 99 ? -25.616 -20.112 78.700 1.00 44.50 99 SER A N 1
ATOM 829 C CA . SER A 1 99 ? -24.644 -20.044 79.786 1.00 44.50 99 SER A CA 1
ATOM 830 C C . SER A 1 99 ? -23.782 -18.795 79.544 1.00 44.50 99 SER A C 1
ATOM 832 O O . SER A 1 99 ? -23.505 -18.488 78.380 1.00 44.50 99 SER A O 1
ATOM 834 N N . PRO A 1 100 ? -23.369 -18.045 80.577 1.00 44.81 100 PRO A N 1
ATOM 835 C CA . PRO A 1 100 ? -22.503 -16.886 80.410 1.00 44.81 100 PRO A CA 1
ATOM 836 C C . PRO A 1 100 ? -21.103 -17.334 79.960 1.00 44.81 100 PRO A C 1
ATOM 838 O O . PRO A 1 100 ? -20.192 -17.489 80.764 1.00 44.81 100 PRO A O 1
ATOM 841 N N . LEU A 1 101 ? -20.928 -17.515 78.652 1.00 49.81 101 LEU A N 1
ATOM 842 C CA . LEU A 1 101 ? -19.636 -17.513 77.967 1.00 49.81 101 LEU A CA 1
ATOM 843 C 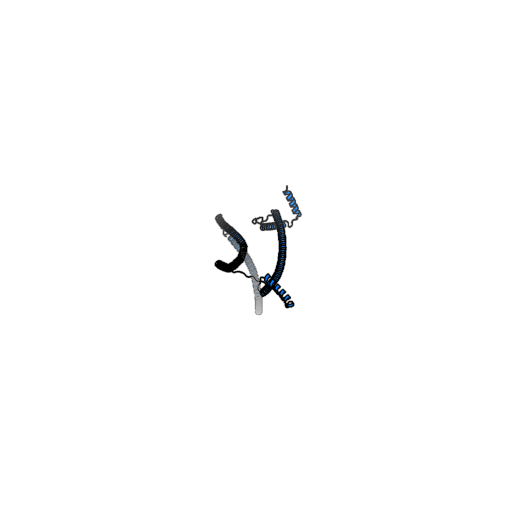C . LEU A 1 101 ? -19.729 -16.545 76.775 1.00 49.81 101 LEU A C 1
ATOM 845 O O . LEU A 1 101 ? -19.882 -16.982 75.635 1.00 49.81 101 LEU A O 1
ATOM 849 N N . PRO A 1 102 ? -19.661 -15.221 77.014 1.00 53.75 102 PRO A N 1
ATOM 850 C CA . PRO A 1 102 ? -19.718 -14.224 75.945 1.00 53.75 102 PRO A CA 1
ATOM 851 C C . PRO A 1 102 ? -18.494 -14.249 75.013 1.00 53.75 102 PRO A C 1
ATOM 853 O O . PRO A 1 102 ? -18.567 -13.695 73.921 1.00 53.75 102 PRO A O 1
ATOM 856 N N . ASP A 1 103 ? -17.389 -14.889 75.412 1.00 54.16 103 ASP A N 1
ATOM 857 C CA . ASP A 1 103 ? -16.106 -14.760 74.708 1.00 54.16 103 ASP A CA 1
ATOM 858 C C . ASP A 1 103 ? -15.818 -15.874 73.692 1.00 54.16 103 ASP A C 1
ATOM 860 O O . ASP A 1 103 ? -15.101 -15.650 72.719 1.00 54.16 103 ASP A O 1
ATOM 864 N N . THR A 1 104 ? -16.368 -17.082 73.858 1.00 57.31 104 THR A N 1
ATOM 865 C CA . THR A 1 104 ? -16.001 -18.214 72.983 1.00 57.31 104 THR A CA 1
ATOM 866 C C . THR A 1 104 ? -16.762 -18.204 71.654 1.00 57.31 104 THR A C 1
ATOM 868 O O . THR A 1 104 ? -16.159 -18.472 70.620 1.00 57.31 104 THR A O 1
ATOM 871 N N . GLN A 1 105 ? -18.050 -17.833 71.656 1.00 58.59 105 GLN A N 1
ATOM 872 C CA . GLN A 1 105 ? -18.858 -17.708 70.430 1.00 58.59 105 GLN A CA 1
ATOM 873 C C . GLN A 1 105 ? -18.508 -16.452 69.627 1.00 58.59 105 GLN A C 1
ATOM 875 O O . GLN A 1 105 ? -18.293 -16.562 68.422 1.00 58.59 105 GLN A O 1
ATOM 880 N N . LYS A 1 106 ? -18.328 -15.296 70.287 1.00 62.34 106 LYS A N 1
ATOM 881 C CA . LYS A 1 106 ? -17.754 -14.103 69.639 1.00 62.34 106 LYS A CA 1
ATOM 882 C C . LYS A 1 106 ? -16.381 -14.400 69.047 1.00 62.34 106 LYS A C 1
ATOM 884 O O . LYS A 1 106 ? -16.131 -14.071 67.899 1.00 62.34 106 LYS A O 1
ATOM 889 N N . GLY A 1 107 ? -15.528 -15.123 69.776 1.00 74.75 107 GLY A N 1
ATOM 890 C CA . GLY A 1 107 ? -14.226 -15.539 69.263 1.00 74.75 107 GLY A CA 1
ATOM 891 C C . GLY A 1 107 ? -14.294 -16.481 68.052 1.00 74.75 107 GLY A C 1
ATOM 892 O O . GLY A 1 107 ? -13.387 -16.465 67.225 1.00 74.75 107 GLY A O 1
ATOM 893 N N . GLU A 1 108 ? -15.328 -17.316 67.916 1.00 80.12 108 GLU A N 1
ATOM 894 C CA . GLU A 1 108 ? -15.539 -18.155 66.725 1.00 80.12 108 GLU A CA 1
ATOM 895 C C . GLU A 1 108 ? -16.094 -17.370 65.533 1.00 80.12 108 GLU A C 1
ATOM 897 O O . GLU A 1 108 ? -15.678 -17.613 64.397 1.00 80.12 108 GLU A O 1
ATOM 902 N N . GLU A 1 109 ? -17.001 -16.428 65.773 1.00 82.00 109 GLU A N 1
ATOM 903 C CA . GLU A 1 109 ? -17.514 -15.511 64.752 1.00 82.00 109 GLU A CA 1
ATOM 904 C C . GLU A 1 109 ? -16.414 -14.572 64.245 1.00 82.00 109 GLU A C 1
ATOM 906 O O . GLU A 1 109 ? -16.226 -14.465 63.034 1.00 82.00 109 GLU A O 1
ATOM 911 N N . ASP A 1 110 ? -15.591 -14.023 65.139 1.00 86.56 110 ASP A N 1
ATOM 912 C CA . ASP A 1 110 ? -14.429 -13.195 64.799 1.00 86.56 110 ASP A CA 1
ATOM 913 C C . ASP A 1 110 ? -13.376 -13.986 64.008 1.00 86.56 110 ASP A C 1
ATOM 915 O O . ASP A 1 110 ? -12.766 -13.473 63.066 1.00 86.56 110 ASP A O 1
ATOM 919 N N . LYS A 1 111 ? -13.173 -15.273 64.331 1.00 90.19 111 LYS A N 1
ATOM 920 C CA . LYS A 1 111 ? -12.311 -16.165 63.534 1.00 90.19 111 LYS A CA 1
ATOM 921 C C . LYS A 1 111 ? -12.875 -16.388 62.133 1.00 90.19 111 LYS A C 1
ATOM 923 O O . LYS A 1 111 ? -12.109 -16.367 61.171 1.00 90.19 111 LYS A O 1
ATOM 928 N N . LYS A 1 112 ? -14.188 -16.603 62.000 1.00 92.25 112 LYS A N 1
ATOM 929 C CA . LYS A 1 112 ? -14.850 -16.754 60.693 1.00 92.25 112 LYS A CA 1
ATOM 930 C C . LYS A 1 112 ? -14.760 -15.463 59.878 1.00 92.25 112 LYS A C 1
ATOM 932 O O . LYS A 1 112 ? -14.418 -15.543 58.701 1.00 92.25 112 LYS A O 1
ATOM 937 N N . LEU A 1 113 ? -14.973 -14.305 60.504 1.00 92.50 113 LEU A N 1
ATOM 938 C CA . LEU A 1 113 ? -14.780 -12.985 59.894 1.00 92.50 113 LEU A CA 1
ATOM 939 C C . LEU A 1 113 ? -13.352 -12.821 59.372 1.00 92.50 113 LEU A C 1
ATOM 941 O O . LEU A 1 113 ? -13.177 -12.585 58.182 1.00 92.50 113 LEU A O 1
ATOM 945 N N . ARG A 1 114 ? -12.332 -13.101 60.193 1.00 94.75 114 ARG A N 1
ATOM 946 C CA . ARG A 1 114 ? -10.925 -13.045 59.754 1.00 94.75 114 ARG A CA 1
ATOM 947 C C . ARG A 1 114 ? -10.607 -13.963 58.579 1.00 94.75 114 ARG A C 1
ATOM 949 O O . ARG A 1 114 ? -9.778 -13.620 57.736 1.00 94.75 114 ARG A O 1
ATOM 956 N N . ILE A 1 115 ? -11.190 -15.162 58.538 1.00 95.06 115 ILE A N 1
ATOM 957 C CA . ILE A 1 115 ? -10.981 -16.104 57.427 1.00 95.06 115 ILE A CA 1
ATOM 958 C C . ILE A 1 115 ? -11.638 -15.567 56.151 1.00 95.06 115 ILE A C 1
ATOM 960 O O . ILE A 1 115 ? -11.027 -15.635 55.082 1.00 95.06 115 ILE A O 1
ATOM 964 N N . LEU A 1 116 ? -12.850 -15.019 56.259 1.00 95.25 116 LEU A N 1
ATOM 965 C CA . LEU A 1 116 ? -13.568 -14.415 55.137 1.00 95.25 116 LEU A CA 1
ATOM 966 C C . LEU A 1 116 ? -12.849 -13.167 54.611 1.00 95.25 116 LEU A C 1
ATOM 968 O O . LEU A 1 116 ? -12.671 -13.054 53.402 1.00 95.25 116 LEU A O 1
ATOM 972 N N . GLU A 1 117 ? -12.357 -12.298 55.493 1.00 95.31 117 GLU A N 1
ATOM 973 C CA . GLU A 1 117 ? -11.554 -11.119 55.140 1.00 95.31 117 GLU A CA 1
ATOM 974 C C . GLU A 1 117 ? -10.263 -11.513 54.413 1.00 95.31 117 GLU A C 1
ATOM 976 O O . GLU A 1 117 ? -10.009 -11.040 53.308 1.00 95.31 117 GLU A O 1
ATOM 981 N N . ASN A 1 118 ? -9.498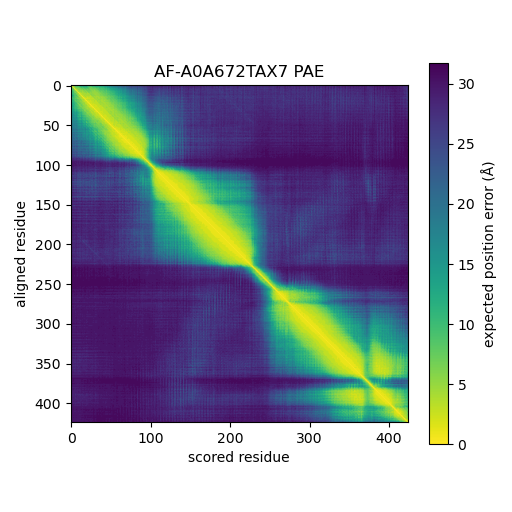 -12.473 54.947 1.00 96.81 118 ASN A N 1
ATOM 982 C CA . ASN A 1 118 ? -8.298 -12.984 54.271 1.00 96.81 118 ASN A CA 1
ATOM 983 C C . ASN A 1 118 ? -8.616 -13.623 52.910 1.00 96.81 118 ASN A C 1
ATOM 985 O O . ASN A 1 118 ? -7.825 -13.538 51.968 1.00 96.81 118 ASN A O 1
ATOM 989 N N . SER A 1 119 ? -9.751 -14.319 52.797 1.00 97.56 119 SER A N 1
ATOM 990 C CA . SER A 1 119 ? -10.197 -14.902 51.529 1.00 97.56 119 SER A CA 1
ATOM 991 C C . SER A 1 119 ? -10.576 -13.818 50.518 1.00 97.56 119 SER A C 1
ATOM 993 O O . SER A 1 119 ? -10.287 -13.960 49.325 1.00 97.56 119 SER A O 1
ATOM 995 N N . LEU A 1 120 ? -11.198 -12.735 50.986 1.00 97.06 120 LEU A N 1
ATOM 996 C CA . LEU A 1 120 ? -11.560 -11.585 50.171 1.00 97.06 120 LEU A CA 1
ATOM 997 C C . LEU A 1 120 ? -10.312 -10.851 49.675 1.00 97.06 120 LEU A C 1
ATOM 999 O O . LEU A 1 120 ? -10.177 -10.681 48.467 1.00 97.06 120 LEU A O 1
ATOM 1003 N N . GLU A 1 121 ? -9.364 -10.522 50.555 1.00 97.56 121 GLU A N 1
ATOM 1004 C CA . GLU A 1 121 ? -8.093 -9.887 50.173 1.00 97.56 121 GLU A CA 1
ATOM 1005 C C . GLU A 1 121 ? -7.311 -10.738 49.167 1.00 97.56 121 GLU A C 1
ATOM 1007 O O . GLU A 1 121 ? -6.847 -10.233 48.145 1.00 97.56 121 GLU A O 1
ATOM 1012 N N . LYS A 1 122 ? -7.221 -12.059 49.383 1.00 98.25 122 LYS A N 1
ATOM 1013 C CA . LYS A 1 122 ? -6.592 -12.974 48.413 1.00 98.25 122 LYS A CA 1
ATOM 1014 C C . LYS A 1 122 ? -7.297 -12.958 47.060 1.00 98.25 122 LYS A C 1
ATOM 1016 O O . LYS A 1 122 ? -6.637 -13.070 46.028 1.00 98.25 122 LYS A O 1
ATOM 1021 N N . SER A 1 123 ? -8.623 -12.856 47.051 1.00 96.62 123 SER A N 1
ATOM 1022 C CA . SER A 1 123 ? -9.404 -12.785 45.813 1.00 96.62 123 SER A CA 1
ATOM 1023 C C . SER A 1 123 ? -9.212 -11.441 45.109 1.00 96.62 123 SER A C 1
ATOM 1025 O O . SER A 1 123 ? -9.064 -11.417 43.891 1.00 96.62 123 SER A O 1
ATOM 1027 N N . GLN A 1 124 ? -9.124 -10.342 45.861 1.00 97.75 124 GLN A N 1
ATOM 1028 C CA . GLN A 1 124 ? -8.820 -9.008 45.337 1.00 97.75 124 GLN A CA 1
ATOM 1029 C C . GLN A 1 124 ? -7.407 -8.935 44.746 1.00 97.75 124 GLN A C 1
ATOM 1031 O O . GLN A 1 124 ? -7.243 -8.442 43.633 1.00 97.75 124 GLN A O 1
ATOM 1036 N N . LEU A 1 125 ? -6.399 -9.493 45.425 1.00 97.94 125 LEU A N 1
ATOM 1037 C CA . LEU A 1 125 ? -5.031 -9.600 44.901 1.00 97.94 125 LEU A CA 1
ATOM 1038 C C . LEU A 1 125 ? -4.998 -10.359 43.570 1.00 97.94 125 LEU A C 1
ATOM 1040 O O . LEU A 1 125 ? -4.456 -9.851 42.590 1.00 97.94 125 LEU A O 1
ATOM 1044 N N . LYS A 1 126 ? -5.653 -11.526 43.504 1.00 98.25 126 LYS A N 1
ATOM 1045 C CA . LYS A 1 126 ? -5.772 -12.305 42.259 1.00 98.25 126 LYS A CA 1
ATOM 1046 C C . LYS A 1 126 ? -6.500 -11.537 41.159 1.00 98.25 126 LYS A C 1
ATOM 1048 O O . LYS A 1 126 ? -6.099 -11.612 40.002 1.00 98.25 126 LYS A O 1
ATOM 1053 N N . TYR A 1 127 ? -7.559 -10.808 41.506 1.00 97.81 127 TYR A N 1
ATOM 1054 C CA . TYR A 1 127 ? -8.288 -9.970 40.559 1.00 97.81 127 TYR A CA 1
ATOM 1055 C C . TYR A 1 127 ? -7.390 -8.864 39.991 1.00 97.81 127 TYR A C 1
ATOM 1057 O O . TYR A 1 127 ? -7.297 -8.719 38.774 1.00 97.81 127 TYR A O 1
ATOM 1065 N N . HIS A 1 128 ? -6.674 -8.128 40.842 1.00 98.00 128 HIS A N 1
ATOM 1066 C CA . HIS A 1 128 ? -5.759 -7.077 40.398 1.00 98.00 128 HIS A CA 1
ATOM 1067 C C . HIS A 1 128 ? -4.605 -7.623 39.551 1.00 98.00 128 HIS A C 1
ATOM 1069 O O . HIS A 1 128 ? -4.263 -7.017 38.535 1.00 98.00 128 HIS A O 1
ATOM 1075 N N . GLU A 1 129 ? -4.050 -8.781 39.909 1.00 98.06 129 GLU A N 1
ATOM 1076 C CA . GLU A 1 129 ? -3.019 -9.451 39.115 1.00 98.06 129 GLU A CA 1
ATOM 1077 C C . GLU A 1 129 ? -3.562 -9.898 37.748 1.00 98.06 129 GLU A C 1
ATOM 1079 O O . GLU A 1 129 ? -2.945 -9.620 36.720 1.00 98.06 129 GLU A O 1
ATOM 1084 N N . ALA A 1 130 ? -4.764 -10.480 37.700 1.00 98.19 130 ALA A N 1
ATOM 1085 C CA . ALA A 1 130 ? -5.426 -10.846 36.448 1.00 98.19 130 ALA A CA 1
ATOM 1086 C C . ALA A 1 130 ? -5.706 -9.623 35.558 1.00 98.19 130 ALA A C 1
ATOM 1088 O O . ALA A 1 130 ? -5.487 -9.675 34.344 1.00 98.19 130 ALA A O 1
ATOM 1089 N N . VAL A 1 131 ? -6.136 -8.501 36.143 1.00 97.75 131 VAL A N 1
ATOM 1090 C CA . VAL A 1 131 ? -6.323 -7.230 35.425 1.00 97.75 131 VAL A CA 1
ATOM 1091 C C . VAL A 1 131 ? -4.988 -6.702 34.897 1.00 97.75 131 VAL A C 1
ATOM 1093 O O . VAL A 1 131 ? -4.913 -6.292 33.737 1.00 97.75 131 VAL A O 1
ATOM 1096 N N . HIS A 1 132 ? -3.922 -6.750 35.700 1.00 98.12 132 HIS A N 1
ATOM 1097 C CA . HIS A 1 132 ? -2.584 -6.329 35.287 1.00 98.12 132 HIS A CA 1
ATOM 1098 C C . HIS A 1 132 ? -2.056 -7.175 34.117 1.00 98.12 132 HIS A C 1
ATOM 1100 O O . HIS A 1 132 ? -1.614 -6.624 33.107 1.00 98.12 132 HIS A O 1
ATOM 1106 N N . ILE A 1 133 ? -2.180 -8.502 34.209 1.00 98.31 133 ILE A N 1
ATOM 1107 C CA . ILE A 1 133 ? -1.807 -9.443 33.144 1.00 98.31 133 ILE A CA 1
ATOM 1108 C C . ILE A 1 133 ? -2.628 -9.172 31.876 1.00 98.31 133 ILE A C 1
ATOM 1110 O O . ILE A 1 133 ? -2.066 -9.035 30.789 1.00 98.31 133 ILE A O 1
ATOM 1114 N N . THR A 1 134 ? -3.947 -9.014 32.006 1.00 98.06 134 THR A N 1
ATOM 1115 C CA . THR A 1 134 ? -4.844 -8.720 30.874 1.00 98.06 134 THR A CA 1
ATOM 1116 C C . THR A 1 134 ? -4.477 -7.405 30.195 1.00 98.06 134 THR A C 1
ATOM 1118 O O . THR A 1 134 ? -4.472 -7.318 28.967 1.00 98.06 134 THR A O 1
ATOM 1121 N N . ARG A 1 135 ? -4.119 -6.377 30.972 1.00 98.38 135 ARG A N 1
ATOM 1122 C CA . ARG A 1 135 ? -3.636 -5.099 30.440 1.00 98.38 135 ARG A CA 1
ATOM 1123 C C . ARG A 1 135 ? -2.328 -5.272 29.669 1.00 98.38 135 ARG A C 1
ATOM 1125 O O . ARG A 1 135 ? -2.181 -4.669 28.610 1.00 98.38 135 ARG A O 1
ATOM 1132 N N . GLY A 1 136 ? -1.407 -6.095 30.172 1.00 98.44 136 GLY A N 1
ATOM 1133 C CA . GLY A 1 136 ? -0.168 -6.447 29.474 1.00 98.44 136 GLY A CA 1
ATOM 1134 C C . GLY A 1 136 ? -0.434 -7.118 28.125 1.00 98.44 136 GLY A C 1
ATOM 1135 O O . GLY A 1 136 ? 0.066 -6.655 27.102 1.00 98.44 136 GLY A O 1
ATOM 1136 N N . TYR A 1 137 ? -1.295 -8.139 28.098 1.00 98.44 137 TYR A N 1
ATOM 1137 C CA . TYR A 1 137 ? -1.677 -8.812 26.852 1.00 98.44 137 TYR A CA 1
ATOM 1138 C C . TYR A 1 137 ? -2.427 -7.903 25.880 1.00 98.44 137 TYR A C 1
ATOM 1140 O O . TYR A 1 137 ? -2.245 -8.031 24.673 1.00 98.44 137 TYR A O 1
ATOM 1148 N N . ARG A 1 138 ? -3.243 -6.968 26.378 1.00 98.25 138 ARG A N 1
ATOM 1149 C CA . ARG A 1 138 ? -3.928 -5.992 25.525 1.00 98.25 138 ARG A CA 1
ATOM 1150 C C . ARG A 1 138 ? -2.933 -5.076 24.816 1.00 98.25 138 ARG A C 1
ATOM 1152 O O . ARG A 1 138 ? -3.014 -4.961 23.602 1.00 98.25 138 ARG A O 1
ATOM 1159 N N . LYS A 1 139 ? -1.953 -4.530 25.543 1.00 98.12 139 LYS A N 1
ATOM 1160 C CA . LYS A 1 139 ? -0.875 -3.722 24.948 1.00 98.12 139 LYS A CA 1
ATOM 1161 C C . LYS A 1 139 ? -0.054 -4.513 23.933 1.00 98.12 139 LYS A C 1
ATOM 1163 O O . LYS A 1 139 ? 0.263 -4.001 22.869 1.00 98.12 139 LYS A O 1
ATOM 1168 N N . LEU A 1 140 ? 0.276 -5.769 24.251 1.00 98.25 140 LEU A N 1
ATOM 1169 C CA . LEU A 1 140 ? 0.992 -6.640 23.319 1.00 98.25 140 LEU A CA 1
ATOM 1170 C C . LEU A 1 140 ? 0.170 -6.887 22.048 1.00 98.25 140 LEU A C 1
ATOM 1172 O O . LEU A 1 140 ? 0.712 -6.845 20.951 1.00 98.25 140 LEU A O 1
ATOM 1176 N N . LYS A 1 141 ? -1.140 -7.114 22.188 1.00 98.12 141 LYS A N 1
ATOM 1177 C CA . LYS A 1 141 ? -2.047 -7.269 21.051 1.00 98.12 141 LYS A CA 1
ATOM 1178 C C . LYS A 1 141 ? -2.106 -5.998 20.203 1.00 98.12 141 LYS A C 1
ATOM 1180 O O . LYS A 1 141 ? -2.013 -6.114 18.991 1.00 98.12 141 LYS A O 1
ATOM 1185 N N . GLU A 1 142 ? -2.261 -4.830 20.821 1.00 97.62 142 GLU A N 1
ATOM 1186 C CA . GLU A 1 142 ? -2.279 -3.535 20.124 1.00 97.62 142 GLU A CA 1
ATOM 1187 C C . GLU A 1 142 ? -0.986 -3.336 19.324 1.00 97.62 142 GLU A C 1
ATOM 1189 O O . GLU A 1 142 ? -1.048 -3.095 18.123 1.00 97.62 142 GLU A O 1
ATOM 1194 N N . HIS A 1 143 ? 0.174 -3.576 19.942 1.00 97.31 143 HIS A N 1
ATOM 1195 C CA . HIS A 1 143 ? 1.465 -3.481 19.262 1.00 97.31 143 HIS A CA 1
ATOM 1196 C C . HIS A 1 143 ? 1.593 -4.461 18.084 1.00 97.31 143 HIS A C 1
ATOM 1198 O O . HIS A 1 143 ? 1.985 -4.063 16.993 1.00 97.31 143 HIS A O 1
ATOM 1204 N N . LEU A 1 144 ? 1.202 -5.727 18.264 1.00 96.81 144 LEU A N 1
ATOM 1205 C CA . LEU A 1 144 ? 1.224 -6.717 17.179 1.00 96.81 144 LEU A CA 1
ATOM 1206 C C . LEU A 1 144 ? 0.243 -6.369 16.051 1.00 96.81 144 LEU A C 1
ATOM 1208 O O . LEU A 1 144 ? 0.508 -6.667 14.889 1.00 96.81 144 LEU A O 1
ATOM 1212 N N . GLN A 1 145 ? -0.896 -5.755 16.376 1.00 96.50 145 GLN A N 1
ATOM 1213 C CA . GLN A 1 145 ? -1.840 -5.266 15.375 1.00 96.50 145 GLN A CA 1
ATOM 1214 C C . GLN A 1 145 ? -1.240 -4.100 14.587 1.00 96.50 145 GLN A C 1
ATOM 1216 O O . GLN A 1 145 ? -1.301 -4.126 13.360 1.00 96.50 145 GLN A O 1
ATOM 1221 N N . GLU A 1 146 ? -0.600 -3.139 15.252 1.00 95.38 146 GLU A N 1
ATOM 1222 C CA . GLU A 1 146 ? 0.132 -2.054 14.589 1.00 95.38 146 GLU A CA 1
ATOM 1223 C C . GLU A 1 146 ? 1.239 -2.595 13.675 1.00 95.38 146 GLU A C 1
ATOM 1225 O O . GLU A 1 146 ? 1.281 -2.238 12.499 1.00 95.38 146 GLU A O 1
ATOM 1230 N N . GLU A 1 147 ? 2.076 -3.519 14.159 1.00 95.19 147 GLU A N 1
ATOM 1231 C CA . GLU A 1 147 ? 3.115 -4.153 13.336 1.00 95.19 147 GLU A CA 1
ATOM 1232 C C . GLU A 1 147 ? 2.510 -4.875 12.127 1.00 95.19 147 GLU A C 1
ATOM 1234 O O . GLU A 1 147 ? 2.989 -4.703 11.003 1.00 95.19 147 GLU A O 1
ATOM 1239 N N . SER A 1 148 ? 1.406 -5.606 12.322 1.00 93.94 148 SER A N 1
ATOM 1240 C CA . SER A 1 148 ? 0.730 -6.318 11.232 1.00 93.94 148 SER A CA 1
ATOM 1241 C C . SER A 1 148 ? 0.270 -5.394 10.103 1.00 93.94 148 SER A C 1
ATOM 1243 O O . SER A 1 148 ? 0.368 -5.763 8.932 1.00 93.94 148 SER A O 1
ATOM 1245 N N . LEU A 1 149 ? -0.154 -4.170 10.437 1.00 93.12 149 LEU A N 1
ATOM 1246 C CA . LEU A 1 149 ? -0.554 -3.159 9.458 1.00 93.12 149 LEU A CA 1
ATOM 1247 C C . LEU A 1 149 ? 0.647 -2.587 8.691 1.00 93.12 149 LEU A C 1
ATOM 1249 O O . LEU A 1 149 ? 0.479 -2.103 7.574 1.00 93.12 149 LEU A O 1
ATOM 1253 N N . THR A 1 150 ? 1.856 -2.649 9.257 1.00 94.94 150 THR A N 1
ATOM 1254 C CA . THR A 1 150 ? 3.076 -2.134 8.613 1.00 94.94 150 THR A CA 1
ATOM 1255 C C . THR A 1 150 ? 3.761 -3.127 7.678 1.00 94.94 150 THR A C 1
ATOM 1257 O O . THR A 1 150 ? 4.464 -2.692 6.765 1.00 94.94 150 THR A O 1
ATOM 1260 N N . PHE A 1 151 ? 3.547 -4.437 7.848 1.00 94.56 151 PHE A N 1
ATOM 1261 C CA . PHE A 1 151 ? 4.209 -5.442 7.012 1.00 94.56 151 PHE A CA 1
ATOM 1262 C C . PHE A 1 151 ? 3.764 -5.383 5.551 1.00 94.56 151 PHE A C 1
ATOM 1264 O O . PHE A 1 151 ? 4.620 -5.442 4.673 1.00 94.56 151 PHE A O 1
ATOM 1271 N N . GLN A 1 152 ? 2.466 -5.209 5.277 1.00 94.81 152 GLN A N 1
ATOM 1272 C CA . GLN A 1 152 ? 1.977 -5.155 3.895 1.00 94.81 152 GLN A CA 1
ATOM 1273 C C . GLN A 1 152 ? 2.569 -3.960 3.118 1.00 94.81 152 GLN A C 1
ATOM 1275 O O . GLN A 1 152 ? 3.201 -4.197 2.094 1.00 94.81 152 GLN A O 1
ATOM 1280 N N . PRO A 1 153 ? 2.530 -2.707 3.622 1.00 95.62 153 PRO A N 1
ATOM 1281 C CA . PRO A 1 153 ? 3.191 -1.587 2.947 1.00 95.62 153 PRO A CA 1
ATOM 1282 C C . PRO A 1 153 ? 4.705 -1.759 2.763 1.00 95.62 153 PRO A C 1
ATOM 1284 O O . PRO A 1 153 ? 5.269 -1.252 1.794 1.00 95.62 153 PRO A O 1
ATOM 1287 N N . GLN A 1 154 ? 5.397 -2.422 3.698 1.00 97.00 154 GLN A N 1
ATOM 1288 C CA . GLN A 1 154 ? 6.832 -2.701 3.558 1.00 97.00 154 GLN A CA 1
ATOM 1289 C C . GLN A 1 154 ? 7.102 -3.739 2.464 1.00 97.00 154 GLN A C 1
ATOM 1291 O O . GLN A 1 154 ? 8.033 -3.554 1.679 1.00 97.00 154 GLN A O 1
ATOM 1296 N N . LEU A 1 155 ? 6.276 -4.785 2.384 1.00 97.50 155 LEU A N 1
ATOM 1297 C CA . LEU A 1 155 ? 6.330 -5.776 1.311 1.00 97.50 155 LEU A CA 1
ATOM 1298 C C . LEU A 1 155 ? 6.046 -5.128 -0.043 1.00 97.50 155 LEU A C 1
ATOM 1300 O O . LEU A 1 155 ? 6.865 -5.272 -0.943 1.00 97.50 155 LEU A O 1
ATOM 1304 N N . ASP A 1 156 ? 4.989 -4.323 -0.157 1.00 97.06 156 ASP A N 1
ATOM 1305 C CA . ASP A 1 156 ? 4.636 -3.635 -1.406 1.00 97.06 156 ASP A CA 1
ATOM 1306 C C . ASP A 1 156 ? 5.783 -2.719 -1.891 1.00 97.06 156 ASP A C 1
ATOM 1308 O O . ASP A 1 156 ? 6.117 -2.670 -3.079 1.00 97.06 156 ASP A O 1
ATOM 1312 N N . ARG A 1 157 ? 6.456 -2.014 -0.967 1.00 98.00 157 ARG A N 1
ATOM 1313 C CA . ARG A 1 157 ? 7.655 -1.207 -1.277 1.00 98.00 157 ARG A CA 1
ATOM 1314 C C . ARG A 1 157 ? 8.828 -2.056 -1.763 1.00 98.00 157 ARG A C 1
ATOM 1316 O O . ARG A 1 157 ? 9.520 -1.667 -2.698 1.00 98.00 157 ARG A O 1
ATOM 1323 N N . MET A 1 158 ? 9.073 -3.201 -1.133 1.00 97.75 158 MET A N 1
ATOM 1324 C CA . MET A 1 158 ? 10.128 -4.113 -1.572 1.00 97.75 158 MET A CA 1
ATOM 1325 C C . MET A 1 158 ? 9.807 -4.750 -2.928 1.00 97.75 158 MET A C 1
ATOM 1327 O O . MET A 1 158 ? 10.692 -4.853 -3.772 1.00 97.75 158 MET A O 1
ATOM 1331 N N . GLU A 1 159 ? 8.560 -5.153 -3.162 1.00 97.75 159 GLU A N 1
ATOM 1332 C CA . GLU A 1 159 ? 8.113 -5.739 -4.429 1.00 97.75 159 GLU A CA 1
ATOM 1333 C C . GLU A 1 159 ? 8.226 -4.742 -5.581 1.00 97.75 159 GLU A C 1
ATOM 1335 O O . GLU A 1 159 ? 8.731 -5.088 -6.651 1.00 97.75 159 GLU A O 1
ATOM 1340 N N . THR A 1 160 ? 7.828 -3.488 -5.354 1.00 97.75 160 THR A N 1
ATOM 1341 C CA . THR A 1 160 ? 7.984 -2.416 -6.348 1.00 97.75 160 THR A CA 1
ATOM 1342 C C . THR A 1 160 ? 9.453 -2.122 -6.651 1.00 97.75 160 THR A C 1
ATOM 1344 O O . THR A 1 160 ? 9.811 -2.003 -7.822 1.00 97.75 160 THR A O 1
ATOM 1347 N N . GLU A 1 161 ? 10.326 -2.080 -5.644 1.00 98.31 161 GLU A N 1
ATOM 1348 C CA . GLU A 1 161 ? 11.773 -1.921 -5.848 1.00 98.31 161 GLU A CA 1
ATOM 1349 C C . GLU A 1 161 ? 12.367 -3.093 -6.649 1.00 98.31 161 GLU A C 1
ATOM 1351 O O . GLU A 1 161 ? 13.086 -2.882 -7.626 1.00 98.31 161 GLU A O 1
ATOM 1356 N N . VAL A 1 162 ? 12.018 -4.336 -6.302 1.00 98.38 162 VAL A N 1
ATOM 1357 C CA . VAL A 1 162 ? 12.459 -5.533 -7.040 1.00 98.38 162 VAL A CA 1
ATOM 1358 C C . VAL A 1 162 ? 11.965 -5.499 -8.486 1.00 98.38 162 VAL A C 1
ATOM 1360 O O . VAL A 1 162 ? 12.724 -5.826 -9.406 1.00 98.38 162 VAL A O 1
ATOM 1363 N N . TYR A 1 163 ? 10.718 -5.084 -8.710 1.00 98.12 163 TYR A N 1
ATOM 1364 C CA . TYR A 1 163 ? 10.156 -4.921 -10.047 1.00 98.12 163 TYR A CA 1
ATOM 1365 C C . TYR A 1 163 ? 10.959 -3.904 -10.871 1.00 98.12 163 TYR A C 1
ATOM 1367 O O . TYR A 1 163 ? 11.401 -4.225 -11.979 1.00 98.12 163 TYR A O 1
ATOM 1375 N N . TRP A 1 164 ? 11.223 -2.719 -10.311 1.00 98.00 164 TRP A N 1
ATOM 1376 C CA . TRP A 1 164 ? 12.013 -1.677 -10.970 1.00 98.00 164 TRP A CA 1
ATOM 1377 C C . TRP A 1 164 ? 13.438 -2.133 -11.275 1.00 98.00 164 TRP A C 1
ATOM 1379 O O . TRP A 1 164 ? 13.894 -2.003 -12.411 1.00 98.00 164 TRP A O 1
ATOM 1389 N N . GLN A 1 165 ? 14.125 -2.738 -10.305 1.00 97.62 165 GLN A N 1
ATOM 1390 C CA . GLN A 1 165 ? 15.476 -3.268 -10.500 1.00 97.62 165 GLN A CA 1
ATOM 1391 C C . GLN A 1 165 ? 15.514 -4.351 -11.580 1.00 97.62 165 GLN A C 1
ATOM 1393 O O . GLN A 1 165 ? 16.427 -4.378 -12.406 1.00 97.62 165 GLN A O 1
ATOM 1398 N N . THR A 1 166 ? 14.502 -5.219 -11.626 1.00 98.12 166 THR A N 1
ATOM 1399 C CA . THR A 1 166 ? 14.383 -6.250 -12.664 1.00 98.12 166 THR A CA 1
ATOM 1400 C C . THR A 1 166 ? 14.211 -5.630 -14.047 1.00 98.12 166 THR A C 1
ATOM 1402 O O . THR A 1 166 ? 14.809 -6.112 -15.011 1.00 98.12 166 THR A O 1
ATOM 1405 N N . GLN A 1 167 ? 13.424 -4.558 -14.163 1.00 97.94 167 GLN A N 1
ATOM 1406 C CA . GLN A 1 167 ? 13.244 -3.858 -15.431 1.00 97.94 167 GLN A CA 1
ATOM 1407 C C . GLN A 1 167 ? 14.540 -3.177 -15.887 1.00 97.94 167 GLN A C 1
ATOM 1409 O O . GLN A 1 167 ? 14.976 -3.393 -17.015 1.00 97.94 167 GLN A O 1
ATOM 1414 N N . VAL A 1 168 ? 15.223 -2.465 -14.986 1.00 98.00 168 VAL A N 1
ATOM 1415 C CA . VAL A 1 168 ? 16.524 -1.837 -15.273 1.00 98.00 168 VAL A CA 1
ATOM 1416 C C . VAL A 1 168 ? 17.566 -2.876 -15.697 1.00 98.00 168 VAL A C 1
ATOM 1418 O O . VAL A 1 168 ? 18.334 -2.640 -16.629 1.00 98.00 168 VAL A O 1
ATOM 1421 N N . LEU A 1 169 ? 17.588 -4.052 -15.062 1.00 98.25 169 LEU A N 1
ATOM 1422 C CA . LEU A 1 169 ? 18.483 -5.141 -15.457 1.00 98.25 169 LEU A CA 1
ATOM 1423 C C . LEU A 1 169 ? 18.184 -5.664 -16.866 1.00 98.25 169 LEU A C 1
ATOM 1425 O O . LEU A 1 169 ? 19.125 -5.917 -17.620 1.00 98.25 169 LEU A O 1
ATOM 1429 N N . LYS A 1 170 ? 16.908 -5.806 -17.242 1.00 98.19 170 LYS A N 1
ATOM 1430 C CA . LYS A 1 170 ? 16.525 -6.192 -18.611 1.00 98.19 170 LYS A CA 1
ATOM 1431 C C . LYS A 1 170 ? 16.987 -5.148 -19.625 1.00 98.19 170 LYS A C 1
ATOM 1433 O O . LYS A 1 170 ? 17.591 -5.511 -20.633 1.00 98.19 170 LYS A O 1
ATOM 1438 N N . ASP A 1 171 ? 16.778 -3.868 -19.334 1.00 97.94 171 ASP A N 1
ATOM 1439 C CA . ASP A 1 171 ? 17.181 -2.775 -20.223 1.00 97.94 171 ASP A CA 1
ATOM 1440 C C . ASP A 1 171 ? 18.711 -2.726 -20.383 1.00 97.94 171 ASP A C 1
ATOM 1442 O O . ASP A 1 171 ? 19.229 -2.616 -21.498 1.00 97.94 171 ASP A O 1
ATOM 1446 N N . LEU A 1 172 ? 19.457 -2.919 -19.289 1.00 98.00 172 LEU A N 1
ATOM 1447 C CA . LEU A 1 172 ? 20.918 -3.035 -19.316 1.00 98.00 172 LEU A CA 1
ATOM 1448 C C . LEU A 1 172 ? 21.399 -4.257 -20.105 1.00 98.00 172 LEU A C 1
ATOM 1450 O O . LEU A 1 172 ? 22.400 -4.165 -20.815 1.00 98.00 172 LEU A O 1
ATOM 1454 N N . GLN A 1 173 ? 20.706 -5.395 -20.021 1.00 98.19 173 GLN A N 1
ATOM 1455 C CA . GLN A 1 173 ? 21.027 -6.575 -20.830 1.00 98.19 173 GLN A CA 1
ATOM 1456 C C . GLN A 1 173 ? 20.836 -6.302 -22.323 1.00 98.19 173 GLN A C 1
ATOM 1458 O O . GLN A 1 173 ? 21.709 -6.650 -23.120 1.00 98.19 173 GLN A O 1
ATOM 1463 N N . VAL A 1 174 ? 19.738 -5.641 -22.705 1.00 98.12 174 VAL A N 1
ATOM 1464 C CA . VAL A 1 174 ? 19.496 -5.222 -24.094 1.00 98.12 174 VAL A CA 1
ATOM 1465 C C . VAL A 1 174 ? 20.592 -4.264 -24.559 1.00 98.12 174 VAL A C 1
ATOM 1467 O O . VAL A 1 174 ? 21.184 -4.477 -25.618 1.00 98.12 174 VAL A O 1
ATOM 1470 N N . MET A 1 175 ? 20.933 -3.259 -23.749 1.00 97.75 175 MET A N 1
ATOM 1471 C CA . MET A 1 175 ? 22.013 -2.322 -24.063 1.00 97.75 175 MET A CA 1
ATOM 1472 C C . MET A 1 175 ? 23.358 -3.038 -24.224 1.00 97.75 175 MET A C 1
ATOM 1474 O O . MET A 1 175 ? 24.073 -2.784 -25.191 1.00 97.75 175 MET A O 1
ATOM 1478 N N . ASN A 1 176 ? 23.697 -3.964 -23.326 1.00 97.88 176 ASN A N 1
ATOM 1479 C CA . ASN A 1 176 ? 24.934 -4.736 -23.408 1.00 97.88 176 ASN A CA 1
ATOM 1480 C C . ASN A 1 176 ? 24.986 -5.599 -24.677 1.00 97.88 176 ASN A C 1
ATOM 1482 O O . ASN A 1 176 ? 26.011 -5.628 -25.356 1.00 97.88 176 ASN A O 1
ATOM 1486 N N . ASN A 1 177 ? 23.878 -6.248 -25.043 1.00 98.06 177 ASN A N 1
ATOM 1487 C CA . ASN A 1 177 ? 23.786 -7.004 -26.293 1.00 98.06 177 ASN A CA 1
ATOM 1488 C C . ASN A 1 177 ? 23.998 -6.095 -27.511 1.00 98.06 177 ASN A C 1
ATOM 1490 O O . ASN A 1 177 ? 24.775 -6.441 -28.398 1.00 98.06 177 ASN A O 1
ATOM 1494 N N . ASN A 1 178 ? 23.400 -4.901 -27.520 1.00 97.88 178 ASN A N 1
ATOM 1495 C CA . ASN A 1 178 ? 23.615 -3.918 -28.583 1.00 97.88 178 ASN A CA 1
ATOM 1496 C C . ASN A 1 178 ? 25.081 -3.469 -28.658 1.00 97.88 178 ASN A C 1
ATOM 1498 O O . ASN A 1 178 ? 25.655 -3.420 -29.743 1.00 97.88 178 ASN A O 1
ATOM 1502 N N . VAL A 1 179 ? 25.722 -3.201 -27.516 1.00 97.31 179 VAL A N 1
ATOM 1503 C CA . VAL A 1 179 ? 27.152 -2.849 -27.457 1.00 97.31 179 VAL A CA 1
ATOM 1504 C C . VAL A 1 179 ? 28.026 -3.978 -28.008 1.00 97.31 179 VAL A C 1
ATOM 1506 O O . VAL A 1 179 ? 28.974 -3.709 -28.747 1.00 97.31 179 VAL A O 1
ATOM 1509 N N . LEU A 1 180 ? 27.714 -5.239 -27.694 1.00 97.69 180 LEU A N 1
ATOM 1510 C CA . LEU A 1 180 ? 28.428 -6.391 -28.250 1.00 97.69 180 LEU A CA 1
ATOM 1511 C C . LEU A 1 180 ? 28.265 -6.476 -29.770 1.00 97.69 180 LEU A C 1
ATOM 1513 O O . LEU A 1 180 ? 29.273 -6.605 -30.465 1.00 97.69 180 LEU A O 1
ATOM 1517 N N . LEU A 1 181 ? 27.041 -6.316 -30.280 1.00 98.00 181 LEU A N 1
ATOM 1518 C CA . LEU A 1 181 ? 26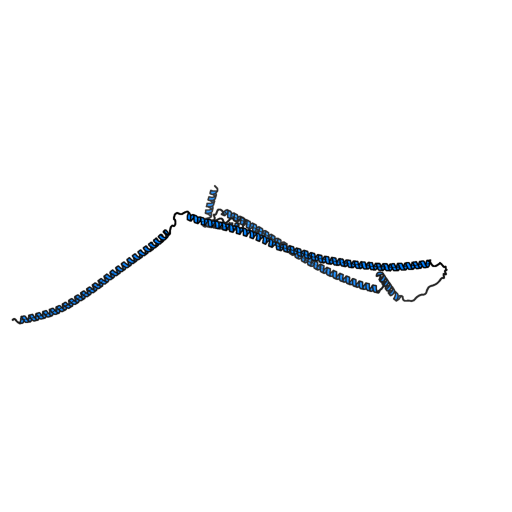.765 -6.295 -31.718 1.00 98.00 181 LEU A CA 1
ATOM 1519 C C . LEU A 1 181 ? 27.515 -5.159 -32.425 1.00 98.00 181 LEU A C 1
ATOM 1521 O O . LEU A 1 181 ? 28.158 -5.399 -33.444 1.00 98.00 181 LEU A O 1
ATOM 1525 N N . PHE A 1 182 ? 27.512 -3.943 -31.868 1.00 97.75 182 PHE A N 1
ATOM 1526 C CA . PHE A 1 182 ? 28.254 -2.814 -32.439 1.00 97.75 182 PHE A CA 1
ATOM 1527 C C . PHE A 1 182 ? 29.762 -3.042 -32.430 1.00 97.75 182 PHE A C 1
ATOM 1529 O O . PHE A 1 182 ? 30.440 -2.725 -33.406 1.00 97.75 182 PHE A O 1
ATOM 1536 N N . LYS A 1 183 ? 30.299 -3.618 -31.352 1.00 98.31 183 LYS A N 1
ATOM 1537 C CA . LYS A 1 183 ? 31.719 -3.967 -31.265 1.00 98.31 183 LYS A CA 1
ATOM 1538 C C . LYS A 1 183 ? 32.095 -5.004 -32.324 1.00 98.31 183 LYS A C 1
ATOM 1540 O O . LYS A 1 183 ? 33.143 -4.869 -32.951 1.00 98.31 183 LYS A O 1
ATOM 1545 N N . ASP A 1 184 ? 31.273 -6.030 -32.515 1.00 98.19 184 ASP A N 1
ATOM 1546 C CA . ASP A 1 184 ? 31.549 -7.087 -33.488 1.00 98.19 184 ASP A CA 1
ATOM 1547 C C . ASP A 1 184 ? 31.398 -6.571 -34.930 1.00 98.19 184 ASP A C 1
ATOM 1549 O O . ASP A 1 184 ? 32.256 -6.856 -35.764 1.00 98.19 184 ASP A O 1
ATOM 1553 N N . ALA A 1 185 ? 30.409 -5.711 -35.197 1.00 98.06 185 ALA A N 1
ATOM 1554 C CA . ALA A 1 185 ? 30.265 -5.013 -36.476 1.00 98.06 185 ALA A CA 1
ATOM 1555 C C . ALA A 1 185 ? 31.469 -4.104 -36.779 1.00 98.06 185 ALA A C 1
ATOM 1557 O O . ALA A 1 185 ? 32.037 -4.172 -37.866 1.00 98.06 185 ALA A O 1
ATOM 1558 N N . ALA A 1 186 ? 31.922 -3.308 -35.805 1.00 97.88 186 ALA A N 1
ATOM 1559 C CA . ALA A 1 186 ? 33.092 -2.446 -35.965 1.00 97.88 186 ALA A CA 1
ATOM 1560 C C . ALA A 1 186 ? 34.382 -3.250 -36.204 1.00 97.88 186 ALA A C 1
ATOM 1562 O O . ALA A 1 186 ? 35.232 -2.837 -36.990 1.00 97.88 186 ALA A O 1
ATOM 1563 N N . LYS A 1 187 ? 34.530 -4.413 -35.555 1.00 98.38 187 LYS A N 1
ATOM 1564 C CA . LYS A 1 187 ? 35.654 -5.327 -35.808 1.00 98.38 187 LYS A CA 1
ATOM 1565 C C . LYS A 1 187 ? 35.610 -5.926 -37.210 1.00 98.38 187 LYS A C 1
ATOM 1567 O O . LYS A 1 187 ? 36.659 -6.013 -37.840 1.00 98.38 187 LYS A O 1
ATOM 1572 N N . ALA A 1 188 ? 34.435 -6.338 -37.682 1.00 98.12 188 ALA A N 1
ATOM 1573 C CA . ALA A 1 188 ? 34.272 -6.874 -39.030 1.00 98.12 188 ALA A CA 1
ATOM 1574 C C . ALA A 1 188 ? 34.593 -5.814 -40.096 1.00 98.12 188 ALA A C 1
ATOM 1576 O O . ALA A 1 188 ? 35.337 -6.096 -41.033 1.00 98.12 188 ALA A O 1
ATOM 1577 N N . GLU A 1 189 ? 34.113 -4.581 -39.906 1.00 98.00 189 GLU A N 1
ATOM 1578 C CA . GLU A 1 189 ? 34.437 -3.458 -40.791 1.00 98.00 189 GLU A CA 1
ATOM 1579 C C . GLU A 1 189 ? 35.943 -3.167 -40.790 1.00 98.00 189 GLU A C 1
ATOM 1581 O O . GLU A 1 189 ? 36.554 -3.053 -41.849 1.00 98.00 189 GLU A O 1
ATOM 1586 N N . LEU A 1 190 ? 36.578 -3.131 -39.611 1.00 98.06 190 LEU A N 1
ATOM 1587 C CA . LEU A 1 190 ? 38.024 -2.933 -39.508 1.00 98.06 190 LEU A CA 1
ATOM 1588 C C . LEU A 1 190 ? 38.805 -4.016 -40.267 1.00 98.06 190 LEU A C 1
ATOM 1590 O O . LEU A 1 190 ? 39.724 -3.684 -41.010 1.00 98.06 190 LEU A O 1
ATOM 1594 N N . GLN A 1 191 ? 38.425 -5.289 -40.125 1.00 98.19 191 GLN A N 1
ATOM 1595 C CA . GLN A 1 191 ? 39.063 -6.392 -40.853 1.00 98.19 191 GLN A CA 1
ATOM 1596 C C . GLN A 1 191 ? 38.925 -6.232 -42.370 1.00 98.19 191 GLN A C 1
ATOM 1598 O O . GLN A 1 191 ? 39.899 -6.419 -43.099 1.00 98.19 191 GLN A O 1
ATOM 1603 N N . LEU A 1 192 ? 37.744 -5.838 -42.852 1.00 98.19 192 LEU A N 1
ATOM 1604 C CA . LEU A 1 192 ? 37.506 -5.616 -44.276 1.00 98.19 192 LEU A CA 1
ATOM 1605 C C . LEU A 1 192 ? 38.369 -4.469 -44.825 1.00 98.19 192 LEU A C 1
ATOM 1607 O O . LEU A 1 192 ? 38.989 -4.615 -45.884 1.00 98.19 192 LEU A O 1
ATOM 1611 N N . GLN A 1 193 ? 38.471 -3.365 -44.080 1.00 98.00 193 GLN A N 1
ATOM 1612 C CA . GLN A 1 193 ? 39.335 -2.232 -44.424 1.00 98.00 193 GLN A CA 1
ATOM 1613 C C . GLN A 1 193 ? 40.819 -2.627 -44.409 1.00 98.00 193 GLN A C 1
ATOM 1615 O O . GLN A 1 193 ? 41.563 -2.294 -45.334 1.00 98.00 193 GLN A O 1
ATOM 1620 N N . GLU A 1 194 ? 41.268 -3.388 -43.407 1.00 97.81 194 GLU A N 1
ATOM 1621 C CA . GLU A 1 194 ? 42.638 -3.907 -43.342 1.00 97.81 194 GLU A CA 1
ATOM 1622 C C . GLU A 1 194 ? 42.955 -4.800 -44.551 1.00 97.81 194 GLU A C 1
ATOM 1624 O O . GLU A 1 194 ? 43.967 -4.596 -45.230 1.00 97.81 194 GLU A O 1
ATOM 1629 N N . GLU A 1 195 ? 42.079 -5.752 -44.880 1.00 97.94 195 GLU A N 1
ATOM 1630 C CA . GLU A 1 195 ? 42.229 -6.621 -46.052 1.00 97.94 195 GLU A CA 1
ATOM 1631 C C . GLU A 1 195 ? 42.259 -5.836 -47.365 1.00 97.94 195 GLU A C 1
ATOM 1633 O O . GLU A 1 195 ? 43.030 -6.172 -48.273 1.00 97.94 195 GLU A O 1
ATOM 1638 N N . GLN A 1 196 ? 41.437 -4.792 -47.488 1.00 97.94 196 GLN A N 1
ATOM 1639 C CA . GLN A 1 196 ? 41.458 -3.895 -48.638 1.00 97.94 196 GLN A CA 1
ATOM 1640 C C . GLN A 1 196 ? 42.809 -3.178 -48.749 1.00 97.94 196 GLN A C 1
ATOM 1642 O O . GLN A 1 196 ? 43.450 -3.244 -49.801 1.00 97.94 196 GLN A O 1
ATOM 1647 N N . VAL A 1 197 ? 43.301 -2.582 -47.660 1.00 98.25 197 VAL A N 1
ATOM 1648 C CA . VAL A 1 197 ? 44.609 -1.907 -47.629 1.00 98.25 197 VAL A CA 1
ATOM 1649 C C . VAL A 1 197 ? 45.742 -2.876 -47.985 1.00 98.25 197 VAL A C 1
ATOM 1651 O O . VAL A 1 197 ? 46.642 -2.529 -48.759 1.00 98.25 197 VAL A O 1
ATOM 1654 N N . TYR A 1 198 ? 45.698 -4.115 -47.486 1.00 98.00 198 TYR A N 1
ATOM 1655 C CA . TYR A 1 198 ? 46.666 -5.153 -47.849 1.00 98.00 198 TYR A CA 1
ATOM 1656 C C . TYR A 1 198 ? 46.609 -5.518 -49.338 1.00 98.00 198 TYR A C 1
ATOM 1658 O O . TYR A 1 198 ? 47.664 -5.680 -49.966 1.00 98.00 198 TYR A O 1
ATOM 1666 N N . ARG A 1 199 ? 45.409 -5.642 -49.920 1.00 97.88 199 ARG A N 1
ATOM 1667 C CA . ARG A 1 199 ? 45.223 -5.911 -51.356 1.00 97.88 199 ARG A CA 1
ATOM 1668 C C . ARG A 1 199 ? 45.775 -4.774 -52.210 1.00 97.88 199 ARG A C 1
ATOM 1670 O O . ARG A 1 199 ? 46.631 -5.026 -53.060 1.00 97.88 199 ARG A O 1
ATOM 1677 N N . GLU A 1 200 ? 45.392 -3.536 -51.914 1.00 97.50 200 GLU A N 1
ATOM 1678 C CA . GLU A 1 200 ? 45.891 -2.348 -52.613 1.00 97.50 200 GLU A CA 1
ATOM 1679 C C . GLU A 1 200 ? 47.415 -2.231 -52.519 1.00 97.50 200 GLU A C 1
ATOM 1681 O O . GLU A 1 200 ? 48.091 -1.935 -53.505 1.00 97.50 200 GLU A O 1
ATOM 1686 N N . ARG A 1 201 ? 47.997 -2.505 -51.344 1.00 97.88 201 ARG A N 1
ATOM 1687 C CA . ARG A 1 201 ? 49.454 -2.504 -51.170 1.00 97.88 201 ARG A CA 1
ATOM 1688 C C . ARG A 1 201 ? 50.129 -3.549 -52.058 1.00 97.88 201 ARG A C 1
ATOM 1690 O O . ARG A 1 201 ? 51.112 -3.222 -52.721 1.00 97.88 201 ARG A O 1
ATOM 1697 N N . ARG A 1 202 ? 49.602 -4.778 -52.116 1.00 97.88 202 ARG A N 1
ATOM 1698 C CA . ARG A 1 202 ? 50.133 -5.832 -53.002 1.00 97.88 202 ARG A CA 1
ATOM 1699 C C . ARG A 1 202 ? 50.044 -5.435 -54.472 1.00 97.88 202 ARG A C 1
ATOM 1701 O O . ARG A 1 202 ? 50.962 -5.721 -55.238 1.00 97.88 202 ARG A O 1
ATOM 1708 N N . GLU A 1 203 ? 48.957 -4.795 -54.885 1.00 97.62 203 GLU A N 1
ATOM 1709 C CA . GLU A 1 203 ? 48.798 -4.300 -56.254 1.00 97.62 203 GLU A CA 1
ATOM 1710 C C . GLU A 1 203 ? 49.787 -3.178 -56.574 1.00 97.62 203 GLU A C 1
ATOM 1712 O O . GLU A 1 203 ? 50.488 -3.255 -57.586 1.00 97.62 203 GLU A O 1
ATOM 1717 N N . ARG A 1 204 ? 49.941 -2.202 -55.671 1.00 97.56 204 ARG A N 1
ATOM 1718 C CA . ARG A 1 204 ? 50.956 -1.142 -55.781 1.00 97.56 204 ARG A CA 1
ATOM 1719 C C . ARG A 1 204 ? 52.368 -1.725 -55.873 1.00 97.56 204 ARG A C 1
ATOM 1721 O O . ARG A 1 204 ? 53.137 -1.308 -56.735 1.00 97.56 204 ARG A O 1
ATOM 1728 N N . GLU A 1 205 ? 52.708 -2.724 -55.058 1.00 97.19 205 GLU A N 1
ATOM 1729 C CA . GLU A 1 205 ? 54.008 -3.411 -55.112 1.00 97.19 205 GLU A CA 1
ATOM 1730 C C . GLU A 1 205 ? 54.225 -4.141 -56.448 1.00 97.19 205 GLU A C 1
ATOM 1732 O O . GLU A 1 205 ? 55.305 -4.030 -57.034 1.00 97.19 205 GLU A O 1
ATOM 1737 N N . LYS A 1 206 ? 53.199 -4.815 -56.993 1.00 97.50 206 LYS A N 1
ATOM 1738 C CA . LYS A 1 206 ? 53.261 -5.434 -58.334 1.00 97.50 206 LYS A CA 1
ATOM 1739 C C . LYS A 1 206 ? 53.502 -4.393 -59.429 1.00 97.50 206 LYS A C 1
ATOM 1741 O O . LYS A 1 206 ? 54.316 -4.626 -60.324 1.00 97.50 206 LYS A O 1
ATOM 1746 N N . ILE A 1 207 ? 52.808 -3.257 -59.373 1.00 96.94 207 ILE A N 1
ATOM 1747 C CA . ILE A 1 207 ? 52.966 -2.158 -60.335 1.00 96.94 207 ILE A CA 1
ATOM 1748 C C . ILE A 1 207 ? 54.376 -1.562 -60.232 1.00 96.94 207 ILE A C 1
ATOM 1750 O O . ILE A 1 207 ? 55.069 -1.443 -61.244 1.00 96.94 207 ILE A O 1
ATOM 1754 N N . LEU A 1 208 ? 54.846 -1.268 -59.017 1.00 97.19 208 LEU A N 1
ATOM 1755 C CA . LEU A 1 208 ? 56.203 -0.773 -58.772 1.00 97.19 208 LEU A CA 1
ATOM 1756 C C . LEU A 1 208 ? 57.269 -1.753 -59.269 1.00 97.19 208 LEU A C 1
ATOM 1758 O O . LEU A 1 208 ? 58.255 -1.325 -59.865 1.00 97.19 208 LEU A O 1
ATOM 1762 N N . PHE A 1 209 ? 57.071 -3.057 -59.073 1.00 97.25 209 PHE A N 1
ATOM 1763 C CA . PHE A 1 209 ? 57.969 -4.083 -59.600 1.00 97.25 209 PHE A CA 1
ATOM 1764 C C . PHE A 1 209 ? 58.032 -4.055 -61.134 1.00 97.25 209 PHE A C 1
ATOM 1766 O O . PHE A 1 209 ? 59.127 -4.073 -61.699 1.00 97.25 209 PHE A O 1
ATOM 1773 N N . ARG A 1 210 ? 56.883 -3.939 -61.819 1.00 97.00 210 ARG A N 1
ATOM 1774 C CA . ARG A 1 210 ? 56.836 -3.799 -63.288 1.00 97.00 210 ARG A CA 1
ATOM 1775 C C . ARG A 1 210 ? 57.597 -2.559 -63.764 1.00 97.00 210 ARG A C 1
ATOM 1777 O O . ARG A 1 210 ? 58.402 -2.667 -64.687 1.00 97.00 210 ARG A O 1
ATOM 1784 N N . TYR A 1 211 ? 57.397 -1.410 -63.114 1.00 96.19 211 TYR A N 1
ATOM 1785 C CA . TYR A 1 211 ? 58.108 -0.175 -63.460 1.00 96.19 211 TYR A CA 1
ATOM 1786 C C . TYR A 1 211 ? 59.614 -0.257 -63.195 1.00 96.19 211 TYR A C 1
ATOM 1788 O O . TYR A 1 211 ? 60.395 0.169 -64.045 1.00 96.19 211 TYR A O 1
ATOM 1796 N N . LYS A 1 212 ? 60.037 -0.842 -62.065 1.00 96.94 212 LYS A N 1
ATOM 1797 C CA . LYS A 1 212 ? 61.461 -1.079 -61.770 1.00 96.94 212 LYS A CA 1
ATOM 1798 C C . LYS A 1 212 ? 62.111 -1.948 -62.840 1.00 96.94 212 LYS A C 1
ATOM 1800 O O . LYS A 1 212 ? 63.135 -1.552 -63.385 1.00 96.94 212 LYS A O 1
ATOM 1805 N N . LYS A 1 213 ? 61.469 -3.058 -63.216 1.00 96.94 213 LYS A N 1
ATOM 1806 C CA . LYS A 1 213 ? 61.962 -3.942 -64.279 1.00 96.94 213 LYS A CA 1
ATOM 1807 C C . LYS A 1 213 ? 62.102 -3.205 -65.615 1.00 96.94 213 LYS A C 1
ATOM 1809 O O . LYS A 1 213 ? 63.139 -3.298 -66.261 1.00 96.94 213 LYS A O 1
ATOM 1814 N N . GLN A 1 214 ? 61.094 -2.424 -66.008 1.00 95.88 214 GLN A N 1
ATOM 1815 C CA . GLN A 1 214 ? 61.151 -1.640 -67.245 1.00 95.88 214 GLN A CA 1
ATOM 1816 C C . GLN A 1 214 ? 62.265 -0.575 -67.204 1.00 95.88 214 GLN A C 1
ATOM 1818 O O . GLN A 1 214 ? 62.922 -0.318 -68.214 1.00 95.88 214 GLN A O 1
ATOM 1823 N N . ALA A 1 215 ? 62.491 0.055 -66.049 1.00 94.81 215 ALA A N 1
ATOM 1824 C CA . ALA A 1 215 ? 63.581 1.008 -65.859 1.00 94.81 215 ALA A CA 1
ATOM 1825 C C . ALA A 1 215 ? 64.957 0.324 -65.944 1.00 94.81 215 ALA A C 1
ATOM 1827 O O . ALA A 1 215 ? 65.833 0.819 -66.650 1.00 94.81 215 ALA A O 1
ATOM 1828 N N . GLU A 1 216 ? 65.131 -0.832 -65.299 1.00 94.56 216 GLU A N 1
ATOM 1829 C CA . GLU A 1 216 ? 66.343 -1.659 -65.385 1.00 94.56 216 GLU A CA 1
ATOM 1830 C C . GLU A 1 216 ? 66.625 -2.106 -66.828 1.00 94.56 216 GLU A C 1
ATOM 1832 O O . GLU A 1 216 ? 67.755 -1.984 -67.300 1.00 94.56 216 GLU A O 1
ATOM 1837 N N . GLU A 1 217 ? 65.602 -2.544 -67.569 1.00 93.56 217 GLU A N 1
ATOM 1838 C CA . GLU A 1 217 ? 65.716 -2.912 -68.986 1.00 93.56 217 GLU A CA 1
ATOM 1839 C C . GLU A 1 217 ? 66.169 -1.727 -69.853 1.00 93.56 217 GLU A C 1
ATOM 1841 O O . GLU A 1 217 ? 67.091 -1.876 -70.662 1.00 93.56 217 GLU A O 1
ATOM 1846 N N . ARG A 1 218 ? 65.585 -0.532 -69.662 1.00 92.06 218 ARG A N 1
ATOM 1847 C CA . ARG A 1 218 ? 66.018 0.695 -70.361 1.00 92.06 218 ARG A CA 1
ATOM 1848 C C . ARG A 1 218 ? 67.448 1.090 -69.997 1.00 92.06 218 ARG A C 1
ATOM 1850 O O . ARG A 1 218 ? 68.217 1.455 -70.884 1.00 92.06 218 ARG A O 1
ATOM 1857 N N . MET A 1 219 ? 67.827 0.987 -68.724 1.00 90.19 219 MET A N 1
ATOM 1858 C CA . MET A 1 219 ? 69.195 1.260 -68.272 1.00 90.19 219 MET A CA 1
ATOM 1859 C C . MET A 1 219 ? 70.196 0.281 -68.892 1.00 90.19 219 MET A C 1
ATOM 1861 O O . MET A 1 219 ? 71.227 0.712 -69.405 1.00 90.19 219 MET A O 1
ATOM 1865 N N . ALA A 1 220 ? 69.869 -1.013 -68.942 1.00 90.38 220 ALA A N 1
ATOM 1866 C CA . ALA A 1 220 ? 70.695 -2.028 -69.592 1.00 90.38 220 ALA A CA 1
ATOM 1867 C C . ALA A 1 220 ? 70.816 -1.798 -71.112 1.00 90.38 220 ALA A C 1
ATOM 1869 O O . ALA A 1 220 ? 71.889 -1.986 -71.688 1.00 90.38 220 ALA A O 1
ATOM 1870 N N . GLN A 1 221 ? 69.745 -1.361 -71.785 1.00 87.06 221 GLN A N 1
ATOM 1871 C CA . GLN A 1 221 ? 69.794 -0.961 -73.197 1.00 87.06 221 GLN A CA 1
ATOM 1872 C C . GLN A 1 221 ? 70.676 0.277 -73.413 1.00 87.06 221 GLN A C 1
ATOM 1874 O O . GLN A 1 221 ? 71.526 0.264 -74.304 1.00 87.06 221 GLN A O 1
ATOM 1879 N N . ALA A 1 222 ? 70.535 1.310 -72.577 1.00 83.44 222 ALA A N 1
ATOM 1880 C CA . ALA A 1 222 ? 71.373 2.507 -72.628 1.00 83.44 222 ALA A CA 1
ATOM 1881 C C . ALA A 1 222 ? 72.854 2.179 -72.366 1.00 83.44 222 ALA A C 1
ATOM 1883 O O . ALA A 1 222 ? 73.740 2.709 -73.035 1.00 83.44 222 ALA A O 1
ATOM 1884 N N . GLU A 1 223 ? 73.143 1.263 -71.441 1.00 83.31 223 GLU A N 1
ATOM 1885 C CA . GLU A 1 223 ? 74.498 0.776 -71.174 1.00 83.31 223 GLU A CA 1
ATOM 1886 C C . GLU A 1 223 ? 75.071 -0.006 -72.372 1.00 83.31 223 GLU A C 1
ATOM 1888 O O . GLU A 1 223 ? 76.225 0.200 -72.752 1.00 83.31 223 GLU A O 1
ATOM 1893 N N . ARG A 1 224 ? 74.262 -0.845 -73.039 1.00 81.75 224 ARG A N 1
ATOM 1894 C CA . ARG A 1 224 ? 74.644 -1.520 -74.296 1.00 81.75 224 ARG A CA 1
ATOM 1895 C C . ARG A 1 224 ? 74.903 -0.532 -75.434 1.00 81.75 224 ARG A C 1
ATOM 1897 O O . ARG A 1 224 ? 75.853 -0.731 -76.187 1.00 81.75 224 ARG A O 1
ATOM 1904 N N . MET A 1 225 ? 74.098 0.525 -75.558 1.00 72.88 225 MET A N 1
ATOM 1905 C CA . MET A 1 225 ? 74.318 1.592 -76.542 1.00 72.88 225 MET A CA 1
ATOM 1906 C C . MET A 1 225 ? 75.613 2.364 -76.258 1.00 72.88 225 MET A C 1
ATOM 1908 O O . MET A 1 225 ? 76.372 2.617 -77.187 1.00 72.88 225 MET A O 1
ATOM 1912 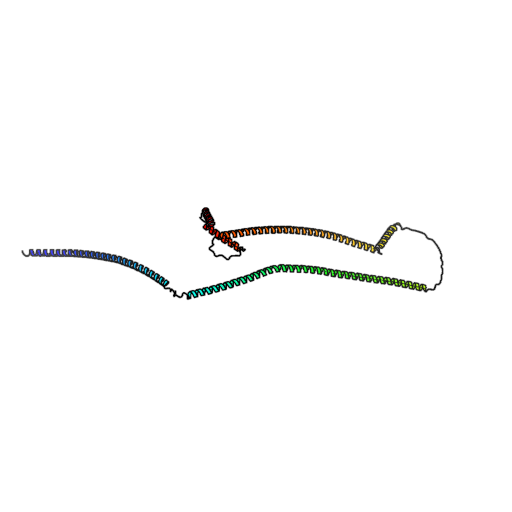N N . LYS A 1 226 ? 75.931 2.648 -74.987 1.00 69.44 226 LYS A N 1
ATOM 1913 C CA . LYS A 1 226 ? 77.203 3.279 -74.582 1.00 69.44 226 LYS A CA 1
ATOM 1914 C C . LYS A 1 226 ? 78.434 2.391 -74.811 1.00 69.44 226 LYS A C 1
ATOM 1916 O O . LYS A 1 226 ? 79.531 2.914 -74.965 1.00 69.44 226 LYS A O 1
ATOM 1921 N N . ARG A 1 227 ? 78.271 1.062 -74.838 1.00 63.91 227 ARG A N 1
ATOM 1922 C CA . ARG A 1 227 ? 79.348 0.091 -75.119 1.00 63.91 227 ARG A CA 1
ATOM 1923 C C . ARG A 1 227 ? 79.562 -0.206 -76.613 1.00 63.91 227 ARG A C 1
ATOM 1925 O O . ARG A 1 227 ? 80.501 -0.929 -76.936 1.00 63.91 227 ARG A O 1
ATOM 1932 N N . ARG A 1 228 ? 78.739 0.323 -77.532 1.00 53.81 228 ARG A N 1
ATOM 1933 C CA . ARG A 1 228 ? 79.006 0.238 -78.983 1.00 53.81 228 ARG A CA 1
ATOM 1934 C C . ARG A 1 228 ? 80.041 1.303 -79.390 1.00 53.81 228 ARG A C 1
ATOM 1936 O O . ARG A 1 228 ? 79.800 2.478 -79.125 1.00 53.81 228 ARG A O 1
ATOM 1943 N N . PRO A 1 229 ? 81.154 0.946 -80.063 1.00 46.31 229 PRO A N 1
ATOM 1944 C CA . PRO A 1 229 ? 82.065 1.933 -80.634 1.00 46.31 229 PRO A CA 1
ATOM 1945 C C . PRO A 1 229 ? 81.368 2.731 -81.740 1.00 46.31 229 PRO A C 1
ATOM 1947 O O . PRO A 1 229 ? 80.743 2.157 -82.632 1.00 46.31 229 PRO A O 1
ATOM 1950 N N . GLN A 1 230 ? 81.494 4.053 -81.667 1.00 50.47 230 GLN A N 1
ATOM 1951 C CA . GLN A 1 230 ? 81.009 5.018 -82.647 1.00 50.47 230 GLN A CA 1
ATOM 1952 C C . GLN A 1 230 ? 81.699 4.792 -84.004 1.00 50.47 230 GLN A C 1
ATOM 1954 O O . GLN A 1 230 ? 82.833 5.214 -84.205 1.00 50.47 230 GLN A O 1
ATOM 1959 N N . TRP A 1 231 ? 81.004 4.129 -84.933 1.00 38.69 231 TRP A N 1
ATOM 1960 C CA . TRP A 1 231 ? 81.315 4.150 -86.364 1.00 38.69 231 TRP A CA 1
ATOM 1961 C C . TRP A 1 231 ? 80.279 5.002 -87.102 1.00 38.69 231 TRP A C 1
ATOM 1963 O O . TRP A 1 231 ? 79.074 4.884 -86.894 1.00 38.69 231 TRP A O 1
ATOM 1973 N N . VAL A 1 232 ? 80.815 5.895 -87.926 1.00 40.09 232 VAL A N 1
ATOM 1974 C CA . VAL A 1 232 ? 80.183 6.963 -88.708 1.00 40.09 232 VAL A CA 1
ATOM 1975 C C . VAL A 1 232 ? 79.397 6.425 -89.915 1.00 40.09 232 VAL A C 1
ATOM 1977 O O . VAL A 1 232 ? 79.889 5.556 -90.629 1.00 40.09 232 VAL A O 1
ATOM 1980 N N . SER A 1 233 ? 78.233 7.016 -90.208 1.00 33.34 233 SER A N 1
ATOM 1981 C CA . SER A 1 233 ? 77.684 7.238 -91.568 1.00 33.34 233 SER A CA 1
ATOM 1982 C C . SER A 1 233 ? 76.436 8.119 -91.446 1.00 33.34 233 SER A C 1
ATOM 1984 O O . SER A 1 233 ? 75.498 7.735 -90.760 1.00 33.34 233 SER A O 1
ATOM 1986 N N . MET A 1 234 ? 76.491 9.403 -91.814 1.00 32.38 234 MET A N 1
ATOM 1987 C CA . MET A 1 234 ? 76.361 9.951 -93.180 1.00 32.38 234 MET A CA 1
ATOM 1988 C C . MET A 1 234 ? 74.909 9.887 -93.695 1.00 32.38 234 MET A C 1
ATOM 1990 O O . MET A 1 234 ? 74.356 8.809 -93.876 1.00 32.38 234 MET A O 1
ATOM 1994 N N . ASN A 1 235 ? 74.336 11.080 -93.903 1.00 37.31 235 ASN A N 1
ATOM 1995 C CA . ASN A 1 235 ? 73.086 11.385 -94.621 1.00 37.31 235 ASN A CA 1
ATOM 1996 C C . ASN A 1 235 ? 73.068 10.769 -96.046 1.00 37.31 235 ASN A C 1
ATOM 1998 O O . ASN A 1 235 ? 74.138 10.438 -96.564 1.00 37.31 235 ASN A O 1
ATOM 2002 N N . PRO A 1 236 ? 71.896 10.654 -96.704 1.00 43.50 236 PRO A N 1
ATOM 2003 C CA . PRO A 1 236 ? 71.378 11.802 -97.454 1.00 43.50 236 PRO A CA 1
ATOM 2004 C C . PRO A 1 236 ? 69.872 12.066 -97.295 1.00 43.50 236 PRO A C 1
ATOM 2006 O O . PRO A 1 236 ? 69.057 11.191 -97.020 1.00 43.50 236 PRO A O 1
ATOM 2009 N N . ASP A 1 237 ? 69.590 13.343 -97.490 1.00 30.17 237 ASP A N 1
ATOM 2010 C CA . ASP A 1 237 ? 68.329 14.035 -97.709 1.00 30.17 237 ASP A CA 1
ATOM 2011 C C . ASP A 1 237 ? 67.839 13.779 -99.153 1.00 30.17 237 ASP A C 1
ATOM 2013 O O . ASP A 1 237 ? 68.689 13.711 -100.039 1.00 30.17 237 ASP A O 1
ATOM 2017 N N . GLU A 1 238 ? 66.525 13.661 -99.401 1.00 33.50 238 GLU A N 1
ATOM 2018 C CA . GLU A 1 238 ? 65.887 13.961 -100.706 1.00 33.50 238 GLU A CA 1
ATOM 2019 C C . GLU A 1 238 ? 64.335 13.967 -100.619 1.00 33.50 238 GLU A C 1
ATOM 2021 O O . GLU A 1 238 ? 63.667 12.938 -100.648 1.00 33.50 238 GLU A O 1
ATOM 2026 N N . LEU A 1 239 ? 63.788 15.175 -100.425 1.00 32.34 239 LEU A N 1
ATOM 2027 C CA . LEU A 1 239 ? 62.804 15.894 -101.263 1.00 32.34 239 LEU A CA 1
ATOM 2028 C C . LEU A 1 239 ? 61.516 15.218 -101.813 1.00 32.34 239 LEU A C 1
ATOM 2030 O O . LEU A 1 239 ? 61.580 14.320 -102.641 1.00 32.34 239 LEU A O 1
ATOM 2034 N N . SER A 1 240 ? 60.390 15.928 -101.569 1.00 26.95 240 SER A N 1
ATOM 2035 C CA . SER A 1 240 ? 59.266 16.216 -102.508 1.00 26.95 240 SER A CA 1
ATOM 2036 C C . SER A 1 240 ? 58.319 15.049 -102.887 1.00 26.95 240 SER A C 1
ATOM 2038 O O . SER A 1 240 ? 58.758 13.925 -103.044 1.00 26.95 240 SER A O 1
ATOM 2040 N N . SER A 1 241 ? 56.997 15.155 -103.078 1.00 30.78 241 SER A N 1
ATOM 2041 C CA . SER A 1 241 ? 56.043 16.245 -103.341 1.00 30.78 241 SER A CA 1
ATOM 2042 C C . SER A 1 241 ? 54.598 15.742 -103.089 1.00 30.78 241 SER A C 1
ATOM 2044 O O . SER A 1 241 ? 54.356 14.541 -103.122 1.00 30.78 241 SER A O 1
ATOM 2046 N N . GLU A 1 242 ? 53.647 16.681 -102.982 1.00 29.50 242 GLU A N 1
ATOM 2047 C CA . GLU A 1 242 ? 52.258 16.615 -103.503 1.00 29.50 242 GLU A CA 1
ATOM 2048 C C . GLU A 1 242 ? 51.218 15.612 -102.942 1.00 29.50 242 GLU A C 1
ATOM 2050 O O . GLU A 1 242 ? 51.155 14.437 -103.287 1.00 29.50 242 GLU A O 1
ATOM 2055 N N . ALA A 1 243 ? 50.246 16.174 -102.211 1.00 34.84 243 ALA A N 1
ATOM 2056 C CA . ALA A 1 243 ? 48.818 15.834 -102.343 1.00 34.84 243 ALA A CA 1
ATOM 2057 C C . ALA A 1 243 ? 48.245 16.507 -103.628 1.00 34.84 243 ALA A C 1
ATOM 2059 O O . ALA A 1 243 ? 48.992 17.276 -104.238 1.00 34.84 243 ALA A O 1
ATOM 2060 N N . PRO A 1 244 ? 46.950 16.405 -104.027 1.00 50.50 244 PRO A N 1
ATOM 2061 C CA . PRO A 1 244 ? 45.806 15.625 -103.512 1.00 50.50 244 PRO A CA 1
ATOM 2062 C C . PRO A 1 244 ? 44.905 15.003 -104.629 1.00 50.50 244 PRO A C 1
ATOM 2064 O O . PRO A 1 244 ? 45.128 15.236 -105.816 1.00 50.50 244 PRO A O 1
ATOM 2067 N N . ARG A 1 245 ? 43.843 14.264 -104.245 1.00 31.47 245 ARG A N 1
ATOM 2068 C CA . ARG A 1 245 ? 42.505 14.121 -104.910 1.00 31.47 245 ARG A CA 1
ATOM 2069 C C . ARG A 1 245 ? 41.695 13.044 -104.151 1.00 31.47 245 ARG A C 1
ATOM 2071 O O . ARG A 1 245 ? 42.106 11.894 -104.160 1.00 31.47 245 ARG A O 1
ATOM 2078 N N . SER A 1 246 ? 40.748 13.379 -103.258 1.00 33.78 246 SER A N 1
ATOM 2079 C CA . SER A 1 246 ? 39.322 13.754 -103.470 1.00 33.78 246 SER A CA 1
ATOM 2080 C C . SER A 1 246 ? 38.446 12.642 -104.071 1.00 33.78 246 SER A C 1
ATOM 2082 O O . SER A 1 246 ? 38.925 11.965 -104.976 1.00 33.78 246 SER A O 1
ATOM 2084 N N . PRO A 1 247 ? 37.113 12.708 -103.907 1.00 49.47 247 PRO A N 1
ATOM 2085 C CA . PRO A 1 247 ? 36.245 12.621 -102.719 1.00 49.47 247 PRO A CA 1
ATOM 2086 C C . PRO A 1 247 ? 35.316 11.383 -102.879 1.00 49.47 247 PRO A C 1
ATOM 2088 O O . PRO A 1 247 ? 35.577 10.597 -103.785 1.00 49.47 247 PRO A O 1
ATOM 2091 N N . THR A 1 248 ? 34.266 11.180 -102.062 1.00 34.09 248 THR A N 1
ATOM 2092 C CA . THR A 1 248 ? 32.922 10.649 -102.460 1.00 34.09 248 THR A CA 1
ATOM 2093 C C . THR A 1 248 ? 32.132 10.158 -101.226 1.00 34.09 248 THR A C 1
ATOM 2095 O O . THR A 1 248 ? 32.290 9.025 -100.792 1.00 34.09 248 THR A O 1
ATOM 2098 N N . THR A 1 249 ? 31.263 11.040 -100.716 1.00 46.97 249 THR A N 1
ATOM 2099 C CA . THR A 1 249 ? 29.811 10.798 -100.563 1.00 46.97 249 THR A CA 1
ATOM 2100 C C . THR A 1 249 ? 29.311 9.755 -99.548 1.00 46.97 249 THR A C 1
ATOM 2102 O O . THR A 1 249 ? 28.931 8.668 -99.966 1.00 46.97 249 THR A O 1
ATOM 2105 N N . VAL A 1 250 ? 29.167 10.135 -98.264 1.00 47.53 250 VAL A N 1
ATOM 2106 C CA . VAL A 1 250 ? 28.190 9.547 -97.305 1.00 47.53 250 VAL A CA 1
ATOM 2107 C C . VAL A 1 250 ? 27.765 10.567 -96.210 1.00 47.53 250 VAL A C 1
ATOM 2109 O O . VAL A 1 250 ? 27.587 10.214 -95.059 1.00 47.53 250 VAL A O 1
ATOM 2112 N N . GLU A 1 251 ? 27.618 11.866 -96.498 1.00 49.28 251 GLU A N 1
ATOM 2113 C CA . GLU A 1 251 ? 27.406 12.853 -95.405 1.00 49.28 251 GLU A CA 1
ATOM 2114 C C . GLU A 1 251 ? 25.974 12.916 -94.827 1.00 49.28 251 GLU A C 1
ATOM 2116 O O . GLU A 1 251 ? 25.809 13.357 -93.698 1.00 49.28 251 GLU A O 1
ATOM 2121 N N . GLU A 1 252 ? 24.927 12.431 -95.506 1.00 53.19 252 GLU A N 1
ATOM 2122 C CA . GLU A 1 252 ? 23.547 12.615 -94.997 1.00 53.19 252 GLU A CA 1
ATOM 2123 C C . GLU A 1 252 ? 23.047 11.519 -94.028 1.00 53.19 252 GLU A C 1
ATOM 2125 O O . GLU A 1 252 ? 22.070 11.745 -93.317 1.00 53.19 252 GLU A O 1
ATOM 2130 N N . GLU A 1 253 ? 23.723 10.366 -93.923 1.00 51.38 253 GLU A N 1
ATOM 2131 C CA . GLU A 1 253 ? 23.456 9.362 -92.867 1.00 51.38 253 GLU A CA 1
ATOM 2132 C C . GLU A 1 253 ? 24.525 9.360 -91.754 1.00 51.38 253 GLU A C 1
ATOM 2134 O O . GLU A 1 253 ? 24.256 8.873 -90.655 1.00 51.38 253 GLU A O 1
ATOM 2139 N N . GLU A 1 254 ? 25.709 9.942 -91.986 1.00 53.59 254 GLU A N 1
ATOM 2140 C CA . GLU A 1 254 ? 26.814 9.970 -91.014 1.00 53.59 254 GLU A CA 1
ATOM 2141 C C . GLU A 1 254 ? 26.707 11.099 -89.975 1.00 53.59 254 GLU A C 1
ATOM 2143 O O . GLU A 1 254 ? 27.166 10.918 -88.850 1.00 53.59 254 GLU A O 1
ATOM 2148 N N . GLU A 1 255 ? 26.049 12.227 -90.269 1.00 58.03 255 GLU A N 1
ATOM 2149 C CA . GLU A 1 255 ? 25.846 13.305 -89.282 1.00 58.03 255 GLU A CA 1
ATOM 2150 C C . GLU A 1 255 ? 25.063 12.879 -88.016 1.00 58.03 255 GLU A C 1
ATOM 2152 O O . GLU A 1 255 ? 25.516 13.178 -86.901 1.00 58.03 255 GLU A O 1
ATOM 2157 N N . PRO A 1 256 ? 23.923 12.156 -88.096 1.00 58.78 256 PRO A N 1
ATOM 2158 C CA . PRO A 1 256 ? 23.249 11.684 -86.889 1.00 58.78 256 PRO A CA 1
ATOM 2159 C C . PRO A 1 256 ? 24.075 10.616 -86.158 1.00 58.78 256 PRO A C 1
ATOM 2161 O O . PRO A 1 256 ? 24.096 10.593 -84.932 1.00 58.78 256 PRO A O 1
ATOM 2164 N N . ILE A 1 257 ? 24.805 9.757 -86.873 1.00 60.28 257 ILE A N 1
ATOM 2165 C CA . ILE A 1 257 ? 25.618 8.695 -86.258 1.00 60.28 257 ILE A CA 1
ATOM 2166 C C . ILE A 1 257 ? 26.826 9.299 -85.529 1.00 60.28 257 ILE A C 1
ATOM 2168 O O . ILE A 1 257 ? 27.087 8.927 -84.386 1.00 60.28 257 ILE A O 1
ATOM 2172 N N . SER A 1 258 ? 27.484 10.296 -86.127 1.00 67.44 258 SER A N 1
ATOM 2173 C CA . SER A 1 258 ? 28.598 11.033 -85.519 1.00 67.44 258 SER A CA 1
ATOM 2174 C C . SER A 1 258 ? 28.167 11.775 -84.254 1.00 67.44 258 SER A C 1
ATOM 2176 O O . SER A 1 258 ? 28.861 11.731 -83.241 1.00 67.44 258 SER A O 1
ATOM 2178 N N . THR A 1 259 ? 26.992 12.412 -84.267 1.00 75.06 259 THR A N 1
ATOM 2179 C CA . THR A 1 259 ? 26.470 13.106 -83.076 1.00 75.06 259 THR A CA 1
ATOM 2180 C C . THR A 1 259 ? 26.084 12.138 -81.950 1.00 75.06 259 THR A C 1
ATOM 2182 O O . THR A 1 259 ? 26.314 12.441 -80.777 1.00 75.06 259 THR A O 1
ATOM 2185 N N . PHE A 1 260 ? 25.559 10.948 -82.269 1.00 74.38 260 PHE A N 1
ATOM 2186 C CA . PHE A 1 260 ? 25.313 9.905 -81.264 1.00 74.38 260 PHE A CA 1
ATOM 2187 C C . PHE A 1 260 ? 26.610 9.300 -80.711 1.00 74.38 260 PHE A C 1
ATOM 2189 O O . PHE A 1 260 ? 26.698 9.048 -79.508 1.00 74.38 260 PHE A O 1
ATOM 2196 N N . GLU A 1 261 ? 27.623 9.087 -81.549 1.00 78.56 261 GLU A N 1
ATOM 2197 C CA . GLU A 1 261 ? 28.913 8.531 -81.131 1.00 78.56 261 GLU A CA 1
ATOM 2198 C C . GLU A 1 261 ? 29.685 9.499 -80.216 1.00 78.56 261 GLU A C 1
ATOM 2200 O O . GLU A 1 261 ? 30.184 9.085 -79.165 1.00 78.56 261 GLU A O 1
ATOM 2205 N N . GLU A 1 262 ? 29.670 10.801 -80.519 1.00 80.81 262 GLU A N 1
ATOM 2206 C CA . GLU A 1 262 ? 30.204 11.852 -79.639 1.00 80.81 262 GLU A CA 1
ATOM 2207 C C . GLU A 1 262 ? 29.473 11.912 -78.287 1.00 80.81 262 GLU A C 1
ATOM 2209 O O . GLU A 1 262 ? 30.109 12.008 -77.233 1.00 80.81 262 GLU A O 1
ATOM 2214 N N . ALA A 1 263 ? 28.140 11.790 -78.282 1.00 80.12 263 ALA A N 1
ATOM 2215 C CA . ALA A 1 263 ? 27.353 11.767 -77.048 1.00 80.12 263 ALA A CA 1
ATOM 2216 C C . ALA A 1 263 ? 27.672 10.541 -76.170 1.00 80.12 263 ALA A C 1
ATOM 2218 O O . ALA A 1 263 ? 27.781 10.664 -74.946 1.00 80.12 263 ALA A O 1
ATOM 2219 N N . PHE A 1 264 ? 27.874 9.365 -76.775 1.00 77.38 264 PHE A N 1
ATOM 2220 C CA . PHE A 1 264 ? 28.291 8.158 -76.054 1.00 77.38 264 PHE A CA 1
ATOM 2221 C C . PHE A 1 264 ? 29.724 8.256 -75.529 1.00 77.38 264 PHE A C 1
ATOM 2223 O O . PHE A 1 264 ? 29.991 7.805 -74.413 1.00 77.38 264 PHE A O 1
ATOM 2230 N N . GLN A 1 265 ? 30.635 8.867 -76.287 1.00 80.25 265 GLN A N 1
ATOM 2231 C CA . GLN A 1 265 ? 32.006 9.107 -75.841 1.00 80.25 265 GLN A CA 1
ATOM 2232 C C . GLN A 1 265 ? 32.037 10.070 -74.644 1.00 80.25 265 GLN A C 1
ATOM 2234 O O . GLN A 1 265 ? 32.679 9.778 -73.634 1.00 80.25 265 GLN A O 1
ATOM 2239 N N . HIS A 1 266 ? 31.248 11.147 -74.684 1.00 82.62 266 HIS A N 1
ATOM 2240 C CA . HIS A 1 266 ? 31.060 12.034 -73.535 1.00 82.62 266 HIS A CA 1
ATOM 2241 C C . HIS A 1 266 ? 30.448 11.317 -72.326 1.00 82.62 266 HIS A C 1
ATOM 2243 O O . HIS A 1 266 ? 30.887 11.536 -71.195 1.00 82.62 266 HIS A O 1
ATOM 2249 N N . ALA A 1 267 ? 29.471 10.431 -72.539 1.00 80.19 267 ALA A N 1
ATOM 2250 C CA . ALA A 1 267 ? 28.891 9.632 -71.464 1.00 80.19 267 ALA A CA 1
ATOM 2251 C C . ALA A 1 267 ? 29.926 8.677 -70.841 1.00 80.19 267 ALA A C 1
ATOM 2253 O O . ALA A 1 267 ? 29.991 8.581 -69.614 1.00 80.19 267 ALA A O 1
ATOM 2254 N N . LYS A 1 268 ? 30.777 8.028 -71.649 1.00 82.31 268 LYS A N 1
ATOM 2255 C CA . LYS A 1 268 ? 31.895 7.183 -71.185 1.00 82.31 268 LYS A CA 1
ATOM 2256 C C . LYS A 1 268 ? 32.901 7.962 -70.356 1.00 82.31 268 LYS A C 1
ATOM 2258 O O . LYS A 1 268 ? 33.289 7.510 -69.282 1.00 82.31 268 LYS A O 1
ATOM 2263 N N . GLU A 1 269 ? 33.277 9.150 -70.809 1.00 82.31 269 GLU A N 1
ATOM 2264 C CA . GLU A 1 269 ? 34.218 10.018 -70.099 1.00 82.31 269 GLU A CA 1
ATOM 2265 C C . GLU A 1 269 ? 33.643 10.536 -68.776 1.00 82.31 269 GLU A C 1
ATOM 2267 O O . GLU A 1 269 ? 34.332 10.511 -67.757 1.00 82.31 269 GLU A O 1
ATOM 2272 N N . ALA A 1 270 ? 32.369 10.940 -68.760 1.00 81.50 270 ALA A N 1
ATOM 2273 C CA . ALA A 1 270 ? 31.698 11.438 -67.559 1.00 81.50 270 ALA A CA 1
ATOM 2274 C C . ALA A 1 270 ? 31.437 10.338 -66.517 1.00 81.50 270 ALA A C 1
ATOM 2276 O O . ALA A 1 270 ? 31.502 10.592 -65.315 1.00 81.50 270 ALA A O 1
ATOM 2277 N N . THR A 1 271 ? 31.142 9.115 -66.968 1.00 77.38 271 THR A N 1
ATOM 2278 C CA . THR A 1 271 ? 30.886 7.965 -66.084 1.00 77.38 271 THR A CA 1
ATOM 2279 C C . THR A 1 271 ? 32.155 7.170 -65.748 1.00 77.38 271 THR A C 1
ATOM 2281 O O . THR A 1 271 ? 32.144 6.383 -64.800 1.00 77.38 271 THR A O 1
ATOM 2284 N N . GLY A 1 272 ? 33.259 7.394 -66.471 1.00 79.81 272 GLY A N 1
ATOM 2285 C CA . GLY A 1 272 ? 34.533 6.685 -66.306 1.00 79.81 272 GLY A CA 1
ATOM 2286 C C . GLY A 1 272 ? 34.507 5.240 -66.816 1.00 79.81 272 GLY A C 1
ATOM 2287 O O . GLY A 1 272 ? 35.291 4.411 -66.352 1.00 79.81 272 GLY A O 1
ATOM 2288 N N . VAL A 1 273 ? 33.587 4.928 -67.730 1.00 81.00 273 VAL A N 1
ATOM 2289 C CA . VAL A 1 273 ? 33.262 3.568 -68.170 1.00 81.00 273 VAL A CA 1
ATOM 2290 C C . VAL A 1 273 ? 33.832 3.307 -69.566 1.00 81.00 273 VAL A C 1
ATOM 2292 O O . VAL A 1 273 ? 33.815 4.184 -70.424 1.00 81.00 273 VAL A O 1
ATOM 2295 N N . THR A 1 274 ? 34.357 2.104 -69.813 1.00 76.62 274 THR A N 1
ATOM 2296 C CA . THR A 1 274 ? 34.995 1.764 -71.105 1.00 76.62 274 THR A CA 1
ATOM 2297 C C . THR A 1 274 ? 34.024 1.142 -72.115 1.00 76.62 274 THR A C 1
ATOM 2299 O O . THR A 1 274 ? 34.147 1.381 -73.322 1.00 76.62 274 THR A O 1
ATOM 2302 N N . ASP A 1 275 ? 33.019 0.408 -71.633 1.00 81.50 275 ASP A N 1
ATOM 2303 C CA . ASP A 1 275 ? 31.991 -0.241 -72.448 1.00 81.50 275 ASP A CA 1
ATOM 2304 C C . ASP A 1 275 ? 30.662 0.534 -72.416 1.00 81.50 275 ASP A C 1
ATOM 2306 O O . ASP A 1 275 ? 30.212 1.002 -71.372 1.00 81.50 275 ASP A O 1
ATOM 2310 N N . SER A 1 276 ? 30.018 0.666 -73.576 1.00 78.69 276 SER A N 1
ATOM 2311 C CA . SER A 1 276 ? 28.721 1.343 -73.697 1.00 78.69 276 SER A CA 1
ATOM 2312 C C . SER A 1 276 ? 27.609 0.566 -72.986 1.00 78.69 276 SER A C 1
ATOM 2314 O O . SER A 1 276 ? 26.667 1.179 -72.488 1.00 78.69 276 SER A O 1
ATOM 2316 N N . GLN A 1 277 ? 27.723 -0.764 -72.892 1.00 82.50 277 GLN A N 1
ATOM 2317 C CA . GLN A 1 277 ? 26.741 -1.596 -72.191 1.00 82.50 277 GLN A CA 1
ATOM 2318 C C . GLN A 1 277 ? 26.776 -1.374 -70.670 1.00 82.50 277 GLN A C 1
ATOM 2320 O O . GLN A 1 277 ? 25.728 -1.295 -70.035 1.00 82.50 277 GLN A O 1
ATOM 2325 N N . GLU A 1 278 ? 27.962 -1.179 -70.087 1.00 83.75 278 GLU A N 1
ATOM 2326 C CA . GLU A 1 278 ? 28.109 -0.908 -68.651 1.00 83.75 278 GLU A CA 1
ATOM 2327 C C . GLU A 1 278 ? 27.487 0.450 -68.261 1.00 83.75 278 GLU A C 1
ATOM 2329 O O . GLU A 1 278 ? 26.950 0.591 -67.161 1.00 83.75 278 GLU A O 1
ATOM 2334 N N . ILE A 1 279 ? 27.464 1.435 -69.171 1.00 83.75 279 ILE A N 1
ATOM 2335 C CA . ILE A 1 279 ? 26.705 2.682 -68.968 1.00 83.75 279 ILE A CA 1
ATOM 2336 C C . ILE A 1 279 ? 25.212 2.373 -68.828 1.00 83.75 279 ILE A C 1
ATOM 2338 O O . ILE A 1 279 ? 24.583 2.831 -67.874 1.00 83.75 279 ILE A O 1
ATOM 2342 N N . VAL A 1 280 ? 24.649 1.579 -69.744 1.00 86.19 280 VAL A N 1
ATOM 2343 C CA . VAL A 1 280 ? 23.225 1.208 -69.729 1.00 86.19 280 VAL A CA 1
ATOM 2344 C C . VAL A 1 280 ? 22.866 0.477 -68.433 1.00 86.19 280 VAL A C 1
ATOM 2346 O O . VAL A 1 280 ? 21.898 0.852 -67.771 1.00 86.19 280 VAL A O 1
ATOM 2349 N N . ASP A 1 281 ? 23.683 -0.487 -68.010 1.00 86.50 281 ASP A N 1
ATOM 2350 C CA . ASP A 1 281 ? 23.441 -1.263 -66.788 1.00 86.50 281 ASP A CA 1
ATOM 2351 C C . ASP A 1 281 ? 23.515 -0.385 -65.519 1.00 86.50 281 ASP A C 1
ATOM 2353 O O . ASP A 1 281 ? 22.719 -0.541 -64.583 1.00 86.50 281 ASP A O 1
ATOM 2357 N N . ARG A 1 282 ? 24.420 0.607 -65.484 1.00 86.06 282 ARG A N 1
ATOM 2358 C CA . ARG A 1 282 ? 24.495 1.585 -64.382 1.00 86.06 282 ARG A CA 1
ATOM 2359 C C . ARG A 1 282 ? 23.293 2.523 -64.357 1.00 86.06 282 ARG A C 1
ATOM 2361 O O . ARG A 1 282 ? 22.782 2.800 -63.277 1.00 86.06 282 ARG A O 1
ATOM 2368 N N . PHE A 1 283 ? 22.805 2.968 -65.513 1.00 86.81 283 PHE A N 1
ATOM 2369 C CA . PHE A 1 283 ? 21.588 3.783 -65.586 1.00 86.81 283 PHE A CA 1
ATOM 2370 C C . PHE A 1 283 ? 20.348 3.005 -65.135 1.00 86.81 283 PHE A C 1
ATOM 2372 O O . PHE A 1 283 ? 19.535 3.545 -64.384 1.00 86.81 283 PHE A O 1
ATOM 2379 N N . ILE A 1 284 ? 20.220 1.736 -65.534 1.00 91.31 284 ILE A N 1
ATOM 2380 C CA . ILE A 1 284 ? 19.113 0.873 -65.099 1.00 91.31 284 ILE A CA 1
ATOM 2381 C C . ILE A 1 284 ? 19.167 0.669 -63.581 1.00 91.31 284 ILE A C 1
ATOM 2383 O O . ILE A 1 284 ? 18.193 0.967 -62.893 1.00 91.31 284 ILE A O 1
ATOM 2387 N N . SER A 1 285 ? 20.315 0.255 -63.036 1.00 90.94 285 SER A N 1
ATOM 2388 C CA . SER A 1 285 ? 20.466 0.038 -61.587 1.00 90.94 285 SER A CA 1
ATOM 2389 C C . SER A 1 285 ? 20.304 1.324 -60.763 1.00 90.94 285 SER A C 1
ATOM 2391 O O . SER A 1 285 ? 19.745 1.294 -59.662 1.00 90.94 285 SER A O 1
ATOM 2393 N N . GLN A 1 286 ? 20.730 2.476 -61.290 1.00 92.31 286 GLN A N 1
ATOM 2394 C CA . GLN A 1 286 ? 20.490 3.779 -60.666 1.00 92.31 286 GLN A CA 1
ATOM 2395 C C . GLN A 1 286 ? 19.002 4.145 -60.678 1.00 92.31 286 GLN A C 1
ATOM 2397 O O . GLN A 1 286 ? 18.500 4.626 -59.663 1.00 92.31 286 GLN A O 1
ATOM 2402 N N . GLY A 1 287 ? 18.287 3.875 -61.774 1.00 94.44 287 GLY A N 1
ATOM 2403 C CA . GLY A 1 287 ? 16.837 4.060 -61.863 1.00 94.44 287 GLY A CA 1
ATOM 2404 C C . GLY A 1 287 ? 16.071 3.163 -60.887 1.00 94.44 287 GLY A C 1
ATOM 2405 O O . GLY A 1 287 ? 15.179 3.636 -60.184 1.00 94.44 287 GLY A O 1
ATOM 2406 N N . GLU A 1 288 ? 16.464 1.893 -60.765 1.00 94.94 288 GLU A N 1
ATOM 2407 C CA . GLU A 1 288 ? 15.904 0.960 -59.778 1.00 94.94 288 GLU A CA 1
ATOM 2408 C C . GLU A 1 288 ? 16.162 1.432 -58.339 1.00 94.94 288 GLU A C 1
ATOM 2410 O O . GLU A 1 288 ? 15.249 1.439 -57.509 1.00 94.94 288 GLU A O 1
ATOM 2415 N N . THR A 1 289 ? 17.385 1.895 -58.052 1.00 94.00 289 THR A N 1
ATOM 2416 C CA . THR A 1 289 ? 17.756 2.444 -56.738 1.00 94.00 289 THR A CA 1
ATOM 2417 C C . THR A 1 289 ? 16.962 3.712 -56.426 1.00 94.00 289 THR A C 1
ATOM 2419 O O . THR A 1 289 ? 16.448 3.856 -55.316 1.00 94.00 289 THR A O 1
ATOM 2422 N N . GLN A 1 290 ? 16.810 4.616 -57.397 1.00 94.81 290 GLN A N 1
ATOM 2423 C CA . GLN A 1 290 ? 16.000 5.823 -57.252 1.00 94.81 290 GLN A CA 1
ATOM 2424 C C . GLN A 1 290 ? 14.535 5.472 -56.975 1.00 94.81 290 GLN A C 1
ATOM 2426 O O . GLN A 1 290 ? 13.966 5.987 -56.014 1.00 94.81 290 GLN A O 1
ATOM 2431 N N . GLY A 1 291 ? 13.941 4.557 -57.745 1.00 96.75 291 GLY A N 1
ATOM 2432 C CA . GLY A 1 291 ? 12.563 4.114 -57.527 1.00 96.75 291 GLY A CA 1
ATOM 2433 C C . GLY A 1 291 ? 12.365 3.470 -56.152 1.00 96.75 291 GLY A C 1
ATOM 2434 O O . GLY A 1 291 ? 11.366 3.725 -55.476 1.00 96.75 291 GLY A O 1
ATOM 2435 N N . HIS A 1 292 ? 13.341 2.686 -55.685 1.00 95.31 292 HIS A N 1
ATOM 2436 C CA . HIS A 1 292 ? 13.312 2.122 -54.337 1.00 95.31 292 HIS A CA 1
ATOM 2437 C C . HIS A 1 292 ? 13.382 3.205 -53.248 1.00 95.31 292 HIS A C 1
ATOM 2439 O O . HIS A 1 292 ? 12.608 3.158 -52.289 1.00 95.31 292 HIS A O 1
ATOM 2445 N N . LEU A 1 293 ? 14.257 4.204 -53.405 1.00 95.12 293 LEU A N 1
ATOM 2446 C CA . LEU A 1 293 ? 14.372 5.330 -52.473 1.00 95.12 293 LEU A CA 1
ATOM 2447 C C . LEU A 1 293 ? 13.106 6.192 -52.446 1.00 95.12 293 LEU A C 1
ATOM 2449 O O . LEU A 1 293 ? 12.668 6.590 -51.369 1.00 95.12 293 LEU A O 1
ATOM 2453 N N . GLU A 1 294 ? 12.494 6.456 -53.600 1.00 96.25 294 GLU A N 1
ATOM 2454 C CA . GLU A 1 294 ? 11.226 7.186 -53.696 1.00 96.25 294 GLU A CA 1
ATOM 2455 C C . GLU A 1 294 ? 10.092 6.429 -52.998 1.00 96.25 294 GLU A C 1
ATOM 2457 O O . GLU A 1 294 ? 9.330 7.026 -52.234 1.00 96.25 294 GLU A O 1
ATOM 2462 N N . LYS A 1 295 ? 10.029 5.103 -53.173 1.00 96.88 295 LYS A N 1
ATOM 2463 C CA . LYS A 1 295 ? 9.069 4.253 -52.463 1.00 96.88 295 LYS A CA 1
ATOM 2464 C C . LYS A 1 295 ? 9.293 4.281 -50.949 1.00 96.88 295 LYS A C 1
ATOM 2466 O O . LYS A 1 295 ? 8.344 4.530 -50.211 1.00 96.88 295 LYS A O 1
ATOM 2471 N N . MET A 1 296 ? 10.532 4.097 -50.484 1.00 95.06 296 MET A N 1
ATOM 2472 C CA . MET A 1 296 ? 10.856 4.188 -49.054 1.00 95.06 296 MET A CA 1
ATOM 2473 C C . MET A 1 296 ? 10.548 5.571 -48.478 1.00 95.06 296 MET A C 1
ATOM 2475 O O . MET A 1 296 ? 10.079 5.681 -47.347 1.00 95.06 296 MET A O 1
ATOM 2479 N N . LYS A 1 297 ? 10.786 6.641 -49.242 1.00 95.44 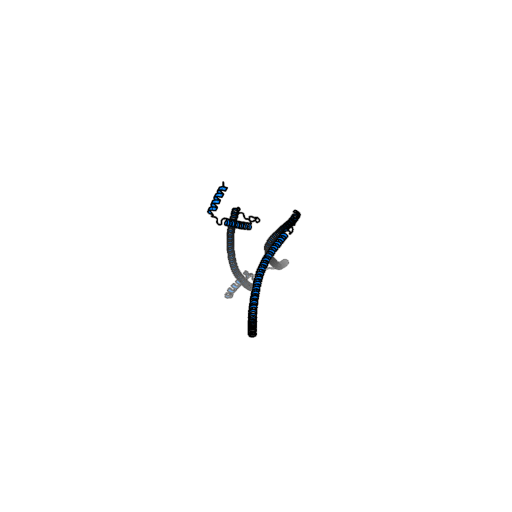297 LYS A N 1
ATOM 2480 C CA . LYS A 1 297 ? 10.432 8.001 -48.833 1.00 95.44 297 LYS A CA 1
ATOM 2481 C C . LYS A 1 297 ? 8.920 8.139 -48.648 1.00 95.44 297 LYS A C 1
ATOM 2483 O O . LYS A 1 297 ? 8.498 8.628 -47.605 1.00 95.44 297 LYS A O 1
ATOM 2488 N N . ALA A 1 298 ? 8.122 7.671 -49.607 1.00 96.94 298 ALA A N 1
ATOM 2489 C CA . ALA A 1 298 ? 6.663 7.715 -49.518 1.00 96.94 298 ALA A CA 1
ATOM 2490 C C . ALA A 1 298 ? 6.123 6.875 -48.343 1.00 96.94 298 ALA A C 1
ATOM 2492 O O . ALA A 1 298 ? 5.227 7.316 -47.624 1.00 96.94 298 ALA A O 1
ATOM 2493 N N . GLU A 1 299 ? 6.690 5.688 -48.109 1.00 96.19 299 GLU A N 1
ATOM 2494 C CA . GLU A 1 299 ? 6.333 4.830 -46.970 1.00 96.19 299 GLU A CA 1
ATOM 2495 C C . GLU A 1 299 ? 6.682 5.489 -45.627 1.00 96.19 299 GLU A C 1
ATOM 2497 O O . GLU A 1 299 ? 5.847 5.515 -44.722 1.00 96.19 299 GLU A O 1
ATOM 2502 N N . ASN A 1 300 ? 7.866 6.098 -45.514 1.00 94.19 300 ASN A N 1
ATOM 2503 C CA . ASN A 1 300 ? 8.270 6.842 -44.319 1.00 94.19 300 ASN A CA 1
ATOM 2504 C C . ASN A 1 300 ? 7.395 8.079 -44.082 1.00 94.19 300 ASN A C 1
ATOM 2506 O O . ASN A 1 300 ? 7.025 8.348 -42.942 1.00 94.19 300 ASN A O 1
ATOM 2510 N N . GLU A 1 301 ? 7.040 8.829 -45.129 1.00 96.56 301 GLU A N 1
ATOM 2511 C CA . GLU A 1 301 ? 6.132 9.978 -45.017 1.00 96.56 301 GLU A CA 1
ATOM 2512 C C . GLU A 1 301 ? 4.742 9.548 -44.529 1.00 96.56 301 GLU A C 1
ATOM 2514 O O . GLU A 1 301 ? 4.180 10.198 -43.644 1.00 96.56 301 GLU A O 1
ATOM 2519 N N . LYS A 1 302 ? 4.221 8.421 -45.034 1.00 96.81 302 LYS A N 1
ATOM 2520 C CA . LYS A 1 302 ? 2.953 7.842 -44.571 1.00 96.81 302 LYS A CA 1
ATOM 2521 C C . LYS A 1 302 ? 3.024 7.429 -43.101 1.00 96.81 302 LYS A C 1
ATOM 2523 O O . LYS A 1 302 ? 2.177 7.844 -42.316 1.00 96.81 302 LYS A O 1
ATOM 2528 N N . MET A 1 303 ? 4.057 6.679 -42.721 1.00 95.44 303 MET A N 1
ATOM 2529 C CA . MET A 1 303 ? 4.256 6.235 -41.337 1.00 95.44 303 MET A CA 1
ATOM 2530 C C . MET A 1 303 ? 4.413 7.423 -40.381 1.00 95.44 303 MET A C 1
ATOM 2532 O O . MET A 1 303 ? 3.888 7.419 -39.272 1.00 95.44 303 MET A O 1
ATOM 2536 N N . LEU A 1 304 ? 5.099 8.480 -40.815 1.00 95.38 304 LEU A N 1
ATOM 2537 C CA . LEU A 1 304 ? 5.286 9.691 -40.023 1.00 95.38 304 LEU A CA 1
ATOM 2538 C C . LEU A 1 304 ? 3.969 10.452 -39.813 1.00 95.38 304 LEU A C 1
ATOM 2540 O O . LEU A 1 304 ? 3.778 11.043 -38.749 1.00 95.38 304 LEU A O 1
ATOM 2544 N N . LEU A 1 305 ? 3.064 10.448 -40.797 1.00 96.75 305 LEU A N 1
ATOM 2545 C CA . LEU A 1 305 ? 1.718 11.004 -40.642 1.00 96.75 305 LEU A CA 1
ATOM 2546 C C . LEU A 1 305 ? 0.876 10.178 -39.665 1.00 96.75 305 LEU A C 1
ATOM 2548 O O . LEU A 1 305 ? 0.314 10.760 -38.740 1.00 96.75 305 LEU A O 1
ATOM 2552 N N . GLU A 1 306 ? 0.868 8.852 -39.805 1.00 96.25 306 GLU A N 1
ATOM 2553 C CA . GLU A 1 306 ? 0.152 7.938 -38.899 1.00 96.25 306 GLU A CA 1
ATOM 2554 C C . GLU A 1 306 ? 0.624 8.118 -37.447 1.00 96.25 306 GLU A C 1
ATOM 2556 O O . GLU A 1 306 ? -0.179 8.384 -36.556 1.00 96.25 306 GLU A O 1
ATOM 2561 N N . LEU A 1 307 ? 1.940 8.123 -37.214 1.00 95.25 307 LEU A N 1
ATOM 2562 C CA . LEU A 1 307 ? 2.510 8.351 -35.882 1.00 95.25 307 LEU A CA 1
ATOM 2563 C C . LEU A 1 307 ? 2.186 9.744 -35.323 1.00 95.25 307 LEU A C 1
ATOM 2565 O O . LEU A 1 307 ? 2.034 9.916 -34.112 1.00 95.25 307 LEU A O 1
ATOM 2569 N N . LYS A 1 308 ? 2.085 10.767 -36.181 1.00 95.38 308 LYS A N 1
ATOM 2570 C CA . LYS A 1 308 ? 1.668 12.109 -35.748 1.00 95.38 308 LYS A CA 1
ATOM 2571 C C . LYS A 1 308 ? 0.207 12.133 -35.322 1.00 95.38 308 LYS A C 1
ATOM 2573 O O . LYS A 1 308 ? -0.094 12.797 -34.330 1.00 95.38 308 LYS A O 1
ATOM 2578 N N . GLU A 1 309 ? -0.669 11.455 -36.057 1.00 96.31 309 GLU A N 1
ATOM 2579 C CA . GLU A 1 309 ? -2.083 11.322 -35.705 1.00 96.31 309 GLU A CA 1
ATOM 2580 C C . GLU A 1 309 ? -2.239 10.557 -34.392 1.00 96.31 309 GLU A C 1
ATOM 2582 O O . GLU A 1 309 ? -2.832 11.098 -33.461 1.00 96.31 309 GLU A O 1
ATOM 2587 N N . GLU A 1 310 ? -1.603 9.390 -34.253 1.00 95.00 310 GLU A N 1
ATOM 2588 C CA . GLU A 1 310 ? -1.619 8.599 -33.015 1.00 95.00 310 GLU A CA 1
ATOM 2589 C C . GLU A 1 310 ? -1.107 9.398 -31.812 1.00 95.00 310 GLU A C 1
ATOM 2591 O O . GLU A 1 310 ? -1.745 9.415 -30.756 1.00 95.00 310 GLU A O 1
ATOM 2596 N N . ARG A 1 311 ? 0.006 10.129 -31.973 1.00 95.50 311 ARG A N 1
ATOM 2597 C CA . ARG A 1 311 ? 0.535 11.001 -30.915 1.00 95.50 311 ARG A CA 1
ATOM 2598 C C . ARG A 1 311 ? -0.468 12.080 -30.536 1.00 95.50 311 ARG A C 1
ATOM 2600 O O . ARG A 1 311 ? -0.658 12.321 -29.348 1.00 95.50 311 ARG A O 1
ATOM 2607 N N . ASN A 1 312 ? -1.085 12.744 -31.512 1.00 94.81 312 ASN A N 1
ATOM 2608 C CA . ASN A 1 312 ? -2.062 13.796 -31.238 1.00 94.81 312 ASN A CA 1
ATOM 2609 C C . ASN A 1 312 ? -3.288 13.229 -30.512 1.00 94.81 312 ASN A C 1
ATOM 2611 O O . ASN A 1 312 ? -3.703 13.796 -29.507 1.00 94.81 312 ASN A O 1
ATOM 2615 N N . THR A 1 313 ? -3.821 12.091 -30.963 1.00 95.56 313 THR A N 1
ATOM 2616 C CA . THR A 1 313 ? -4.955 11.422 -30.314 1.00 95.56 313 THR A CA 1
ATOM 2617 C C . THR A 1 313 ? -4.616 11.012 -28.884 1.00 95.56 313 THR A C 1
ATOM 2619 O O . THR A 1 313 ? -5.385 11.301 -27.970 1.00 95.56 313 THR A O 1
ATOM 2622 N N . SER A 1 314 ? -3.448 10.402 -28.668 1.00 92.69 314 SER A N 1
ATOM 2623 C CA . SER A 1 314 ? -2.988 10.014 -27.331 1.00 92.69 314 SER A CA 1
ATOM 2624 C C . SER A 1 314 ? -2.771 11.231 -26.426 1.00 92.69 314 SER A C 1
ATOM 2626 O O . SER A 1 314 ? -3.143 11.206 -25.256 1.00 92.69 314 SER A O 1
ATOM 2628 N N . GLN A 1 315 ? -2.244 12.332 -26.969 1.00 94.00 315 GLN A N 1
ATOM 2629 C CA . GLN A 1 315 ? -2.057 13.579 -26.231 1.00 94.00 315 GLN A CA 1
ATOM 2630 C C . GLN A 1 315 ? -3.390 14.212 -25.807 1.00 94.00 315 GLN A C 1
ATOM 2632 O O . GLN A 1 315 ? -3.489 14.692 -24.680 1.00 94.00 315 GLN A O 1
ATOM 2637 N N . THR A 1 316 ? -4.403 14.205 -26.677 1.00 94.81 316 THR A N 1
ATOM 2638 C CA . THR A 1 316 ? -5.747 14.695 -26.335 1.00 94.81 316 THR A CA 1
ATOM 2639 C C . THR A 1 316 ? -6.391 13.824 -25.262 1.00 94.81 316 THR A C 1
ATOM 2641 O O . THR A 1 316 ? -6.824 14.353 -24.249 1.00 94.81 316 THR A O 1
ATOM 2644 N N . GLN A 1 317 ? -6.349 12.496 -25.409 1.00 94.06 317 GLN A N 1
ATOM 2645 C CA . GLN A 1 317 ? -6.872 11.576 -24.388 1.00 94.06 317 GLN A CA 1
ATOM 2646 C C . GLN A 1 317 ? -6.190 11.773 -23.030 1.00 94.06 317 GLN A C 1
ATOM 2648 O O . GLN A 1 317 ? -6.843 11.739 -21.993 1.00 94.06 317 GLN A O 1
ATOM 2653 N N . PHE A 1 318 ? -4.876 12.002 -23.028 1.00 91.50 318 PHE A N 1
ATOM 2654 C CA . PHE A 1 318 ? -4.141 12.278 -21.800 1.00 91.50 318 PHE A CA 1
ATOM 2655 C C . PHE A 1 318 ? -4.551 13.612 -21.160 1.00 91.50 318 PHE A C 1
ATOM 2657 O O . PHE A 1 318 ? -4.662 13.681 -19.940 1.00 91.50 318 PHE A O 1
ATOM 2664 N N . GLN A 1 319 ? -4.798 14.658 -21.959 1.00 94.50 319 GLN A N 1
ATOM 2665 C CA . GLN A 1 319 ? -5.331 15.926 -21.448 1.00 94.50 319 GLN A CA 1
ATOM 2666 C C . GLN A 1 319 ? -6.730 15.766 -20.853 1.00 94.50 319 GLN A C 1
ATOM 2668 O O . GLN A 1 319 ? -6.965 16.280 -19.764 1.00 94.50 319 GLN A O 1
ATOM 2673 N N . ASP A 1 320 ? -7.613 15.024 -21.519 1.00 94.25 320 ASP A N 1
ATOM 2674 C CA . ASP A 1 320 ? -8.978 14.799 -21.038 1.00 94.25 320 ASP A CA 1
ATOM 2675 C C . ASP A 1 320 ? -8.973 14.068 -19.684 1.00 94.25 320 ASP A C 1
ATOM 2677 O O . ASP A 1 320 ? -9.631 14.504 -18.742 1.00 94.25 320 ASP A O 1
ATOM 2681 N N . VAL A 1 321 ? -8.159 13.012 -19.546 1.00 93.75 321 VAL A N 1
ATOM 2682 C CA . VAL A 1 321 ? -8.020 12.259 -18.284 1.00 93.75 321 VAL A CA 1
ATOM 2683 C C . VAL A 1 321 ? -7.390 13.106 -17.178 1.00 93.75 321 VAL A C 1
ATOM 2685 O O . VAL A 1 321 ? -7.785 12.998 -16.018 1.00 93.75 321 VAL A O 1
ATOM 2688 N N . LEU A 1 322 ? -6.401 13.944 -17.507 1.00 93.94 322 LEU A N 1
ATOM 2689 C CA . LEU A 1 322 ? -5.830 14.870 -16.527 1.00 93.94 322 LEU A CA 1
ATOM 2690 C C . LEU A 1 322 ? -6.884 15.846 -16.013 1.00 93.94 322 LEU A C 1
ATOM 2692 O O . LEU A 1 322 ? -6.953 16.068 -14.808 1.00 93.94 322 LEU A O 1
ATOM 2696 N N . GLN A 1 323 ? -7.706 16.389 -16.907 1.00 95.81 323 GLN A N 1
ATOM 2697 C CA . GLN A 1 323 ? -8.735 17.347 -16.536 1.00 95.81 323 GLN A CA 1
ATOM 2698 C C . GLN A 1 323 ? -9.846 16.702 -15.693 1.00 95.81 323 GLN A C 1
ATOM 2700 O O . GLN A 1 323 ? -10.240 17.273 -14.683 1.00 95.81 323 GLN A O 1
ATOM 2705 N N . GLU A 1 324 ? -10.278 15.483 -16.031 1.00 95.44 324 GLU A N 1
ATOM 2706 C CA . GLU A 1 324 ? -11.219 14.705 -15.206 1.00 95.44 324 GLU A CA 1
ATOM 2707 C C . GLU A 1 324 ? -10.650 14.438 -13.801 1.00 95.44 324 GLU A C 1
ATOM 2709 O O . GLU A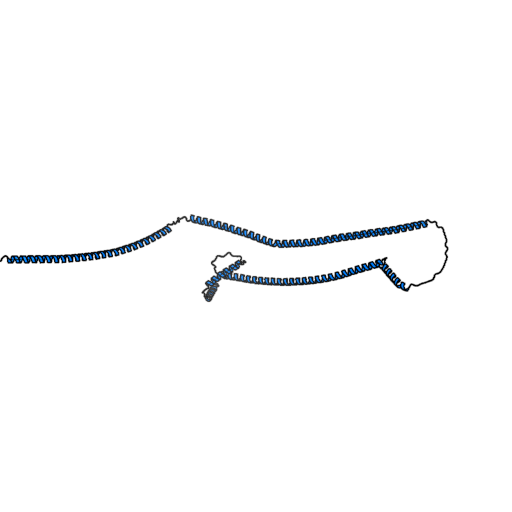 1 324 ? -11.327 14.644 -12.798 1.00 95.44 324 GLU A O 1
ATOM 2714 N N . CYS A 1 325 ? -9.369 14.068 -13.712 1.00 93.38 325 CYS A N 1
ATOM 2715 C CA . CYS A 1 325 ? -8.694 13.840 -12.433 1.00 93.38 325 CYS A CA 1
ATOM 2716 C C . CYS A 1 325 ? -8.563 15.127 -11.594 1.00 93.38 325 CYS A C 1
ATOM 2718 O O . CYS A 1 325 ? -8.686 15.087 -10.368 1.00 93.38 325 CYS A O 1
ATOM 2720 N N . GLU A 1 326 ? -8.318 16.276 -12.233 1.00 94.19 326 GLU A N 1
ATOM 2721 C CA . GLU A 1 326 ? -8.295 17.584 -11.568 1.00 94.19 326 GLU A CA 1
ATOM 2722 C C . GLU A 1 326 ? -9.679 17.973 -11.029 1.00 94.19 326 GLU A C 1
ATOM 2724 O O . GLU A 1 326 ? -9.783 18.421 -9.881 1.00 94.19 326 GLU A O 1
ATOM 2729 N N . ASP A 1 327 ? -10.734 17.750 -11.816 1.00 95.62 327 ASP A N 1
ATOM 2730 C CA . ASP A 1 327 ? -12.119 18.013 -11.420 1.00 95.62 327 ASP A CA 1
ATOM 2731 C C . ASP A 1 327 ? -12.544 17.116 -10.240 1.00 95.62 327 ASP A C 1
ATOM 2733 O O . ASP A 1 327 ? -13.060 17.620 -9.233 1.00 95.62 327 ASP A O 1
ATOM 2737 N N . ASP A 1 328 ? -12.242 15.815 -10.302 1.00 94.12 328 ASP A N 1
ATOM 2738 C CA . ASP A 1 328 ? -12.499 14.851 -9.223 1.00 94.12 328 ASP A CA 1
ATOM 2739 C C . ASP A 1 328 ? -11.745 15.224 -7.940 1.00 94.12 328 ASP A C 1
ATOM 2741 O O . ASP A 1 328 ? -12.310 15.225 -6.839 1.00 94.12 328 ASP A O 1
ATOM 2745 N N . LEU A 1 329 ? -10.467 15.599 -8.065 1.00 95.19 329 LEU A N 1
ATOM 2746 C CA . LEU A 1 329 ? -9.661 16.042 -6.931 1.00 95.19 329 LEU A CA 1
ATOM 2747 C C . LEU A 1 329 ? -10.263 17.293 -6.284 1.00 95.19 329 LEU A C 1
ATOM 2749 O O . LEU A 1 329 ? -10.320 17.390 -5.054 1.00 95.19 329 LEU A O 1
ATOM 2753 N N . GLN A 1 330 ? -10.718 18.252 -7.091 1.00 96.75 330 GLN A N 1
ATOM 2754 C CA . GLN A 1 330 ? -11.353 19.464 -6.589 1.00 96.75 330 GLN A CA 1
ATOM 2755 C C . GLN A 1 330 ? -12.683 19.149 -5.889 1.00 96.75 330 GLN A C 1
ATOM 2757 O O . GLN A 1 330 ? -12.962 19.710 -4.822 1.00 96.75 330 GLN A O 1
ATOM 2762 N N . GLN A 1 331 ? -13.484 18.234 -6.437 1.00 96.12 331 GLN A N 1
ATOM 2763 C CA . GLN A 1 331 ? -14.737 17.789 -5.828 1.00 96.12 331 GLN A CA 1
ATOM 2764 C C . GLN A 1 331 ? -14.499 17.096 -4.479 1.00 96.12 331 GLN A C 1
ATOM 2766 O O . GLN A 1 331 ? -15.155 17.436 -3.488 1.00 96.12 331 GLN A O 1
ATOM 2771 N N . GLU A 1 332 ? -13.527 16.186 -4.395 1.00 93.00 332 GLU A N 1
ATOM 2772 C CA . GLU A 1 332 ? -13.185 15.505 -3.141 1.00 93.00 332 GLU A CA 1
ATOM 2773 C C . GLU A 1 332 ? -12.616 16.464 -2.090 1.00 93.00 332 GLU A C 1
ATOM 2775 O O . GLU A 1 332 ? -12.947 16.368 -0.903 1.00 93.00 332 GLU A O 1
ATOM 2780 N N . GLN A 1 333 ? -11.818 17.454 -2.501 1.00 94.38 333 GLN A N 1
ATOM 2781 C CA . GLN A 1 333 ? -11.344 18.503 -1.592 1.00 94.38 333 GLN A CA 1
ATOM 2782 C C . GLN A 1 333 ? -12.499 19.323 -1.007 1.00 94.38 333 GLN A C 1
ATOM 2784 O O . GLN A 1 333 ? -12.510 19.592 0.199 1.00 94.38 333 GLN A O 1
ATOM 2789 N N . GLN A 1 334 ? -13.487 19.691 -1.829 1.00 96.12 334 GLN A N 1
ATOM 2790 C CA . GLN A 1 334 ? -14.687 20.392 -1.367 1.00 96.12 334 GLN A CA 1
ATOM 2791 C C . GLN A 1 334 ? -15.516 19.524 -0.415 1.00 96.12 334 GLN A C 1
ATOM 2793 O O . GLN A 1 334 ? -15.960 20.008 0.628 1.00 96.12 334 GLN A O 1
ATOM 2798 N N . HIS A 1 335 ? -15.679 18.237 -0.728 1.00 95.44 335 HIS A N 1
ATOM 2799 C CA . HIS A 1 335 ? -16.393 17.296 0.129 1.00 95.44 335 HIS A CA 1
ATOM 2800 C C . HIS A 1 335 ? -15.697 17.123 1.490 1.00 95.44 335 HIS A C 1
ATOM 2802 O O . HIS A 1 335 ? -16.336 17.224 2.540 1.00 95.44 335 HIS A O 1
ATOM 2808 N N . CYS A 1 336 ? -14.369 16.976 1.496 1.00 95.06 336 CYS A N 1
ATOM 2809 C CA . CYS A 1 336 ? -13.569 16.924 2.718 1.00 95.06 336 CYS A CA 1
ATOM 2810 C C . CYS A 1 336 ? -13.672 18.214 3.544 1.00 95.06 336 CYS A C 1
ATOM 2812 O O . CYS A 1 336 ? -13.756 18.147 4.771 1.00 95.06 336 CYS A O 1
ATOM 2814 N N . ALA A 1 337 ? -13.665 19.384 2.899 1.00 95.62 337 ALA A N 1
ATOM 2815 C CA . ALA A 1 337 ? -13.836 20.663 3.585 1.00 95.62 337 ALA A CA 1
ATOM 2816 C C . ALA A 1 337 ? -15.224 20.766 4.238 1.00 95.62 337 ALA A C 1
ATOM 2818 O O . ALA A 1 337 ? -15.322 21.076 5.424 1.00 95.62 337 ALA A O 1
ATOM 2819 N N . ALA A 1 338 ? -16.286 20.406 3.513 1.00 95.94 338 ALA A N 1
ATOM 2820 C CA . ALA A 1 338 ? -17.647 20.400 4.046 1.00 95.94 338 ALA A CA 1
ATOM 2821 C C . ALA A 1 338 ? -17.816 19.418 5.221 1.00 95.94 338 ALA A C 1
ATOM 2823 O O . ALA A 1 338 ? -18.480 19.736 6.210 1.00 95.94 338 ALA A O 1
ATOM 2824 N N . ALA A 1 339 ? -17.190 18.239 5.144 1.00 95.12 339 ALA A N 1
ATOM 2825 C CA . ALA A 1 339 ? -17.200 17.261 6.228 1.00 95.12 339 ALA A CA 1
ATOM 2826 C C . ALA A 1 339 ? -16.473 17.776 7.484 1.00 95.12 339 ALA A C 1
ATOM 2828 O O . ALA A 1 339 ? -16.974 17.590 8.595 1.00 95.12 339 ALA A O 1
ATOM 2829 N N . LYS A 1 340 ? -15.333 18.463 7.317 1.00 96.31 340 LYS A N 1
ATOM 2830 C CA . LYS A 1 340 ? -14.607 19.115 8.422 1.00 96.31 340 LYS A CA 1
ATOM 2831 C C . LYS A 1 340 ? -15.447 20.204 9.083 1.00 96.31 340 LYS A C 1
ATOM 2833 O O . LYS A 1 340 ? -15.630 20.157 10.295 1.00 96.31 340 LYS A O 1
ATOM 2838 N N . ASP A 1 341 ? -16.051 21.093 8.296 1.00 96.94 341 ASP A N 1
ATOM 2839 C CA . ASP A 1 341 ? -16.957 22.123 8.816 1.00 96.94 341 ASP A CA 1
ATOM 2840 C C . ASP A 1 341 ? -18.138 21.505 9.588 1.00 96.94 341 ASP A C 1
ATOM 2842 O O . ASP A 1 341 ? -18.563 22.019 10.625 1.00 96.94 341 ASP A O 1
ATOM 2846 N N . GLY A 1 342 ? -18.679 20.383 9.097 1.00 96.31 342 GLY A N 1
ATOM 2847 C CA . GLY A 1 342 ? -19.723 19.620 9.782 1.00 96.31 342 GLY A CA 1
ATOM 2848 C C . GLY A 1 342 ? -19.259 19.055 11.127 1.00 96.31 342 GLY A C 1
ATOM 2849 O O . GLY A 1 342 ? -19.970 19.184 12.128 1.00 96.31 342 GLY A O 1
ATOM 2850 N N . LEU A 1 343 ? -18.058 18.475 11.168 1.00 96.25 343 LEU A N 1
ATOM 2851 C CA . LEU A 1 343 ? -17.450 17.949 12.390 1.00 96.25 343 LEU A CA 1
ATOM 2852 C C . LEU A 1 343 ? -17.178 19.057 13.414 1.00 96.25 343 LEU A C 1
ATOM 2854 O O . LEU A 1 343 ? -17.476 18.878 14.597 1.00 96.25 343 LEU A O 1
ATOM 2858 N N . ASP A 1 344 ? -16.675 20.208 12.974 1.00 96.06 344 ASP A N 1
ATOM 2859 C CA . ASP A 1 344 ? -16.397 21.351 13.845 1.00 96.06 344 ASP A CA 1
ATOM 2860 C C . ASP A 1 344 ? -17.689 21.895 14.468 1.00 96.06 344 ASP A C 1
ATOM 2862 O O . ASP A 1 344 ? -17.754 22.128 15.680 1.00 96.06 344 ASP A O 1
ATOM 2866 N N . ARG A 1 345 ? -18.768 21.997 13.677 1.00 97.06 345 ARG A N 1
ATOM 2867 C CA . ARG A 1 345 ? -20.101 22.379 14.179 1.00 97.06 345 ARG A CA 1
ATOM 2868 C C . ARG A 1 345 ? -20.639 21.384 15.205 1.00 97.06 345 ARG A C 1
ATOM 2870 O O . ARG A 1 345 ? -21.147 21.805 16.245 1.00 97.06 345 ARG A O 1
ATOM 2877 N N . LEU A 1 346 ? -20.529 20.079 14.940 1.00 95.62 346 LEU A N 1
ATOM 2878 C CA . LEU A 1 346 ? -20.958 19.039 15.883 1.00 95.62 346 LEU A CA 1
ATOM 2879 C C . LEU A 1 346 ? -20.132 19.068 17.169 1.00 95.62 346 LEU A C 1
ATOM 2881 O O . LEU A 1 346 ? -20.692 18.956 18.258 1.00 95.62 346 LEU A O 1
ATOM 2885 N N . THR A 1 347 ? -18.824 19.282 17.058 1.00 94.31 347 THR A N 1
ATOM 2886 C CA . THR A 1 347 ? -17.918 19.397 18.206 1.00 94.31 347 THR A CA 1
ATOM 2887 C C . THR A 1 347 ? -18.273 20.613 19.059 1.00 94.31 347 THR A C 1
ATOM 2889 O O . THR A 1 347 ? -18.376 20.505 20.282 1.00 94.31 347 THR A O 1
ATOM 2892 N N . GLN A 1 348 ? -18.540 21.764 18.436 1.00 96.06 348 GLN A N 1
ATOM 2893 C CA . GLN A 1 348 ? -18.977 22.965 19.148 1.00 96.06 348 GLN A CA 1
ATOM 2894 C C . GLN A 1 348 ? -20.339 22.762 19.835 1.00 96.06 348 GLN A C 1
ATOM 2896 O O . GLN A 1 348 ? -20.508 23.142 20.999 1.00 96.06 348 GLN A O 1
ATOM 2901 N N . ALA A 1 349 ? -21.299 22.129 19.152 1.00 95.38 349 ALA A N 1
ATOM 2902 C CA . ALA A 1 349 ? -22.598 21.787 19.730 1.00 95.38 349 ALA A CA 1
ATOM 2903 C C . ALA A 1 349 ? -22.451 20.831 20.924 1.00 95.38 349 ALA A C 1
ATOM 2905 O O . ALA A 1 349 ? -23.020 21.085 21.986 1.00 95.38 349 ALA A O 1
ATOM 2906 N N . LEU A 1 350 ? -21.628 19.787 20.794 1.00 91.94 350 LEU A N 1
ATOM 2907 C CA . LEU A 1 350 ? -21.347 18.841 21.871 1.00 91.94 350 LEU A CA 1
ATOM 2908 C C . LEU A 1 350 ? -20.699 19.537 23.070 1.00 91.94 350 LEU A C 1
ATOM 2910 O O . LEU A 1 350 ? -21.129 19.319 24.198 1.00 91.94 350 LEU A O 1
ATOM 2914 N N . ASN A 1 351 ? -19.720 20.415 22.847 1.00 91.19 351 ASN A N 1
ATOM 2915 C CA . ASN A 1 351 ? -19.097 21.191 23.922 1.00 91.19 351 ASN A CA 1
ATOM 2916 C C . ASN A 1 351 ? -20.106 22.102 24.636 1.00 91.19 351 ASN A C 1
ATOM 2918 O O . ASN A 1 351 ? -20.085 22.207 25.862 1.00 91.19 351 ASN A O 1
ATOM 2922 N N . THR A 1 352 ? -21.035 22.702 23.888 1.00 94.38 352 THR A N 1
ATOM 2923 C CA . THR A 1 352 ? -22.126 23.512 24.454 1.00 94.38 352 THR A CA 1
ATOM 2924 C C . THR A 1 352 ? -23.054 22.667 25.330 1.00 94.38 352 THR A C 1
ATOM 2926 O O . THR A 1 352 ? -23.380 23.063 26.448 1.00 94.38 352 THR A O 1
ATOM 2929 N N . VAL A 1 353 ? -23.431 21.472 24.859 1.00 91.31 353 VAL A N 1
ATOM 2930 C CA . VAL A 1 353 ? -24.242 20.519 25.634 1.00 91.31 353 VAL A CA 1
ATOM 2931 C C . VAL A 1 353 ? -23.492 20.057 26.882 1.00 91.31 353 VAL A C 1
ATOM 2933 O O . VAL A 1 353 ? -24.073 20.059 27.964 1.00 91.31 353 VAL A O 1
ATOM 2936 N N . LYS A 1 354 ? -22.199 19.725 26.769 1.00 89.12 354 LYS A N 1
ATOM 2937 C CA . LYS A 1 354 ? -21.366 19.328 27.912 1.00 89.12 354 LYS A CA 1
ATOM 2938 C C . LYS A 1 354 ? -21.333 20.413 28.986 1.00 89.12 354 LYS A C 1
ATOM 2940 O O . LYS A 1 354 ? -21.594 20.126 30.152 1.00 89.12 354 LYS A O 1
ATOM 2945 N N . ALA A 1 355 ? -21.105 21.664 28.587 1.00 89.69 355 ALA A N 1
ATOM 2946 C CA . ALA A 1 355 ? -21.140 22.800 29.503 1.00 89.69 355 ALA A CA 1
ATOM 2947 C C . ALA A 1 355 ? -22.524 22.974 30.157 1.00 89.69 355 ALA A C 1
ATOM 2949 O O . ALA A 1 355 ? -22.605 23.196 31.363 1.00 89.69 355 ALA A O 1
ATOM 2950 N N . GLY A 1 356 ? -23.613 22.823 29.394 1.00 90.62 356 GLY A N 1
ATOM 2951 C CA . GLY A 1 356 ? -24.980 22.914 29.916 1.00 90.62 356 GLY A CA 1
ATOM 2952 C C . GLY A 1 356 ? -25.325 21.812 30.925 1.00 90.62 356 GLY A C 1
ATOM 2953 O O . GLY A 1 356 ? -25.920 22.095 31.963 1.00 90.62 356 GLY A O 1
ATOM 2954 N N . VAL A 1 357 ? -24.914 20.568 30.663 1.00 89.00 357 VAL A N 1
ATOM 2955 C CA . VAL A 1 357 ? -25.090 19.442 31.598 1.00 89.00 357 VAL A CA 1
ATOM 2956 C C . VAL A 1 357 ? -24.283 19.663 32.876 1.00 89.00 357 VAL A C 1
ATOM 2958 O O . VAL A 1 357 ? -24.811 19.436 33.963 1.00 89.00 357 VAL A O 1
ATOM 2961 N N . GLN A 1 358 ? -23.046 20.160 32.770 1.00 87.12 358 GLN A N 1
ATOM 2962 C CA . GLN A 1 358 ? -22.234 20.490 33.942 1.00 87.12 358 GLN A CA 1
ATOM 2963 C C . GLN A 1 358 ? -22.906 21.576 34.792 1.00 87.12 358 GLN A C 1
ATOM 2965 O O . GLN A 1 358 ? -23.104 21.385 35.988 1.00 87.12 358 GLN A O 1
ATOM 2970 N N . GLN A 1 359 ? -23.353 22.670 34.165 1.00 89.50 359 GLN A N 1
ATOM 2971 C CA . GLN A 1 359 ? -24.078 23.745 34.853 1.00 89.50 359 GLN A CA 1
ATOM 2972 C C . GLN A 1 359 ? -25.359 23.246 35.532 1.00 89.50 359 GLN A C 1
ATOM 2974 O O . GLN A 1 359 ? -25.689 23.680 36.637 1.00 89.50 359 GLN A O 1
ATOM 2979 N N . LEU A 1 360 ? -26.100 22.348 34.879 1.00 88.31 360 LEU A N 1
ATOM 2980 C CA . LEU A 1 360 ? -27.297 21.741 35.452 1.00 88.31 360 LEU A CA 1
ATOM 2981 C C . LEU A 1 360 ? -26.952 20.874 36.669 1.00 88.31 360 LEU A C 1
ATOM 2983 O O . LEU A 1 360 ? -27.609 20.986 37.702 1.00 88.31 360 LEU A O 1
ATOM 2987 N N . SER A 1 361 ? -25.910 20.049 36.565 1.00 86.81 361 SER A N 1
ATOM 2988 C CA . SER A 1 361 ? -25.415 19.234 37.675 1.00 86.81 361 SER A CA 1
ATOM 2989 C C . SER A 1 361 ? -25.005 20.093 38.874 1.00 86.81 361 SER A C 1
ATOM 2991 O O . SER A 1 361 ? -25.414 19.800 39.999 1.00 86.81 361 SER A O 1
ATOM 2993 N N . ASP A 1 362 ? -24.267 21.183 38.638 1.00 85.94 362 ASP A N 1
ATOM 2994 C CA . ASP A 1 362 ? -23.825 22.111 39.684 1.00 85.94 362 ASP A CA 1
ATOM 2995 C C . ASP A 1 362 ? -25.031 22.744 40.407 1.00 85.94 362 ASP A C 1
ATOM 2997 O O . ASP A 1 362 ? -25.080 22.776 41.637 1.00 85.94 362 ASP A O 1
ATOM 3001 N N . LYS A 1 363 ? -26.068 23.165 39.665 1.00 87.06 363 LYS A N 1
ATOM 3002 C CA . LYS A 1 363 ? -27.308 23.716 40.248 1.00 87.06 363 LYS A CA 1
ATOM 3003 C C . LYS A 1 363 ? -28.116 22.696 41.050 1.00 87.06 363 LYS A C 1
ATOM 3005 O O . LYS A 1 363 ? -28.785 23.066 42.009 1.00 87.06 363 LYS A O 1
ATOM 3010 N N . LEU A 1 364 ? -28.075 21.425 40.660 1.00 85.00 364 LEU A N 1
ATOM 3011 C CA . LEU A 1 364 ? -28.791 20.339 41.334 1.00 85.00 364 LEU A CA 1
ATOM 3012 C C . LEU A 1 364 ? -27.956 19.688 42.451 1.00 85.00 364 LEU A C 1
ATOM 3014 O O . LEU A 1 364 ? -28.428 18.761 43.113 1.00 85.00 364 LEU A O 1
ATOM 3018 N N . GLN A 1 365 ? -26.720 20.138 42.695 1.00 81.56 365 GLN A N 1
ATOM 3019 C CA . GLN A 1 365 ? -25.863 19.629 43.771 1.00 81.56 365 GLN A CA 1
ATOM 3020 C C . GLN A 1 365 ? -26.543 19.616 45.159 1.00 81.56 365 GLN A C 1
ATOM 3022 O O . GLN A 1 365 ? -26.367 18.613 45.855 1.00 81.56 365 GLN A O 1
ATOM 3027 N N . PRO A 1 366 ? -27.347 20.628 45.558 1.00 80.75 366 PRO A N 1
ATOM 3028 C CA . PRO A 1 366 ? -27.976 20.665 46.882 1.00 80.75 366 PRO A CA 1
ATOM 3029 C C . PRO A 1 366 ? -29.059 19.602 47.118 1.00 80.75 366 PRO A C 1
ATOM 3031 O O . PRO A 1 366 ? -29.399 19.350 48.270 1.00 80.75 366 PRO A O 1
ATOM 3034 N N . ILE A 1 367 ? -29.604 18.978 46.064 1.00 79.81 367 ILE A N 1
ATOM 3035 C CA . ILE A 1 367 ? -30.658 17.958 46.179 1.00 79.81 367 ILE A C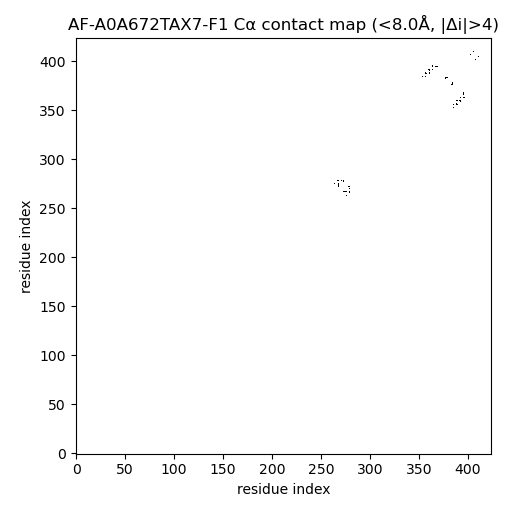A 1
ATOM 3036 C C . ILE A 1 367 ? -30.004 16.602 46.504 1.00 79.81 367 ILE A C 1
ATOM 3038 O O . ILE A 1 367 ? -29.271 16.064 45.661 1.00 79.81 367 ILE A O 1
ATOM 3042 N N . PRO A 1 368 ? -30.240 16.024 47.699 1.00 72.06 368 PRO A N 1
ATOM 3043 C CA . PRO A 1 368 ? -29.588 14.788 48.111 1.00 72.06 368 PRO A CA 1
ATOM 3044 C C . PRO A 1 368 ? -30.195 13.572 47.395 1.00 72.06 368 PRO A C 1
ATOM 3046 O O . PRO A 1 368 ? -31.390 13.305 47.490 1.00 72.06 368 PRO A O 1
ATOM 3049 N N . LEU A 1 369 ? -29.354 12.789 46.712 1.00 67.81 369 LEU A N 1
ATOM 3050 C CA . LEU A 1 369 ? -29.710 11.460 46.204 1.00 67.81 369 LEU A CA 1
ATOM 3051 C C . LEU A 1 369 ? -29.355 10.403 47.260 1.00 67.81 369 LEU A C 1
ATOM 3053 O O . LEU A 1 369 ? -28.228 10.347 47.738 1.00 67.81 369 LEU A O 1
ATOM 3057 N N . MET A 1 370 ? -30.303 9.525 47.592 1.00 54.44 370 MET A N 1
ATOM 3058 C CA . MET A 1 370 ? -30.158 8.440 48.584 1.00 54.44 370 MET A CA 1
ATOM 3059 C C . MET A 1 370 ? -29.280 7.252 48.118 1.00 54.44 370 MET A C 1
ATOM 3061 O O . MET A 1 370 ? -29.350 6.172 48.704 1.00 54.44 370 MET A O 1
ATOM 3065 N N . LYS A 1 371 ? -28.468 7.397 47.061 1.00 52.50 371 LYS A N 1
ATOM 3066 C CA . LYS A 1 371 ? -27.577 6.331 46.566 1.00 52.50 371 LYS A CA 1
ATOM 3067 C C . LYS A 1 371 ? -26.109 6.736 46.675 1.00 52.50 371 LYS A C 1
ATOM 3069 O O . LYS A 1 371 ? -25.747 7.846 46.298 1.00 52.50 371 LYS A O 1
ATOM 3074 N N . ASP A 1 372 ? -25.306 5.799 47.190 1.00 47.47 372 ASP A N 1
ATOM 3075 C CA . ASP A 1 372 ? -23.848 5.879 47.343 1.00 47.47 372 ASP A CA 1
ATOM 3076 C C . ASP A 1 372 ? -23.159 6.442 46.087 1.00 47.47 372 ASP A C 1
ATOM 3078 O O . ASP A 1 372 ? -23.586 6.129 44.970 1.00 47.47 372 ASP A O 1
ATOM 3082 N N . PRO A 1 373 ? -22.067 7.217 46.238 1.00 49.44 373 PRO A N 1
ATOM 3083 C CA . PRO A 1 373 ? -21.355 7.781 45.105 1.00 49.44 373 PRO A CA 1
ATOM 3084 C C . PRO A 1 373 ? -20.711 6.648 44.300 1.00 49.44 373 PRO A C 1
ATOM 3086 O O . PRO A 1 373 ? -19.680 6.091 44.686 1.00 49.44 373 PRO A O 1
ATOM 3089 N N . ALA A 1 374 ? -21.318 6.310 43.162 1.00 50.88 374 ALA A N 1
ATOM 3090 C CA . ALA A 1 374 ? -20.676 5.482 42.156 1.00 50.88 374 ALA A CA 1
ATOM 3091 C C . ALA A 1 374 ? -19.333 6.127 41.780 1.00 50.88 374 ALA A C 1
ATOM 3093 O O . ALA A 1 374 ? -19.224 7.352 41.695 1.00 50.88 374 ALA A O 1
ATOM 3094 N N . ALA A 1 375 ? -18.302 5.288 41.641 1.00 51.69 375 ALA A N 1
ATOM 3095 C CA . ALA A 1 375 ? -16.910 5.684 41.464 1.00 51.69 375 ALA A CA 1
ATOM 3096 C C . ALA A 1 375 ? -16.773 6.895 40.529 1.00 51.69 375 ALA A C 1
ATOM 3098 O O . ALA A 1 375 ? -17.231 6.848 39.391 1.00 51.69 375 ALA A O 1
ATOM 3099 N N . ARG A 1 376 ? -16.150 7.975 41.020 1.00 54.97 376 ARG A N 1
ATOM 3100 C CA . ARG A 1 376 ? -15.922 9.201 40.247 1.00 54.97 376 ARG A CA 1
ATOM 3101 C C . ARG A 1 376 ? -15.119 8.855 38.994 1.00 54.97 376 ARG A C 1
ATOM 3103 O O . ARG A 1 376 ? -13.912 8.623 39.076 1.00 54.97 376 ARG A O 1
ATOM 3110 N N . LEU A 1 377 ? -15.811 8.768 37.861 1.00 61.19 377 LEU A N 1
ATOM 3111 C CA . LEU A 1 377 ? -15.198 8.568 36.555 1.00 61.19 377 LEU A CA 1
ATOM 3112 C C . LEU A 1 377 ? -14.355 9.803 36.186 1.00 61.19 377 LEU A C 1
ATOM 3114 O O . LEU A 1 377 ? -14.594 10.892 36.714 1.00 61.19 377 LEU A O 1
ATOM 3118 N N . PRO A 1 378 ? -13.347 9.657 35.308 1.00 62.34 378 PRO A N 1
ATOM 3119 C CA . PRO A 1 378 ? -12.562 10.789 34.828 1.00 62.34 378 PRO A CA 1
ATOM 3120 C C . PRO A 1 378 ? -13.466 11.856 34.199 1.00 62.34 378 PRO A C 1
ATOM 3122 O O . PRO A 1 378 ? -14.324 11.523 33.385 1.00 62.34 378 PRO A O 1
ATOM 3125 N N . LEU A 1 379 ? -13.228 13.125 34.547 1.00 60.00 379 LEU A N 1
ATOM 3126 C CA . LEU A 1 379 ? -14.027 14.288 34.124 1.00 60.00 379 LEU A CA 1
ATOM 3127 C C . LEU A 1 379 ? -14.177 14.425 32.594 1.00 60.00 379 LEU A C 1
ATOM 3129 O O . LEU A 1 379 ? -15.177 14.956 32.130 1.00 60.00 379 LEU A O 1
ATOM 3133 N N . ASP A 1 380 ? -13.222 13.899 31.820 1.00 60.97 380 ASP A N 1
ATOM 3134 C CA . ASP A 1 380 ? -13.224 13.934 30.348 1.00 60.97 380 ASP A CA 1
ATOM 3135 C C . ASP A 1 380 ? -13.872 12.706 29.676 1.00 60.97 380 ASP A C 1
ATOM 3137 O O . ASP A 1 380 ? -13.934 12.637 28.447 1.00 60.97 380 ASP A O 1
ATOM 3141 N N . SER A 1 381 ? -14.350 11.717 30.441 1.00 72.75 381 SER A N 1
ATOM 3142 C CA . SER A 1 381 ? -14.981 10.523 29.864 1.00 72.75 381 SER A CA 1
ATOM 3143 C C . SER A 1 381 ? -16.403 10.818 29.375 1.00 72.75 381 SER A C 1
ATOM 3145 O O . SER A 1 381 ? -17.205 11.418 30.090 1.00 72.75 381 SER A O 1
ATOM 3147 N N . GLU A 1 382 ? -16.771 10.330 28.188 1.00 72.44 382 GLU A N 1
ATOM 3148 C CA . GLU A 1 382 ? -18.159 10.379 27.693 1.00 72.44 382 GLU A CA 1
ATOM 3149 C C . GLU A 1 382 ? -19.135 9.684 28.658 1.00 72.44 382 GLU A C 1
ATOM 3151 O O . GLU A 1 382 ? -20.264 10.135 28.852 1.00 72.44 382 GLU A O 1
ATOM 3156 N N . GLU A 1 383 ? -18.668 8.640 29.344 1.00 75.94 383 GLU A N 1
ATOM 3157 C CA . GLU A 1 383 ? -19.427 7.918 30.368 1.00 75.94 383 GLU A CA 1
ATOM 3158 C C . GLU A 1 383 ? -19.717 8.789 31.601 1.00 75.94 383 GLU A C 1
ATOM 3160 O O . GLU A 1 383 ? -20.772 8.649 32.218 1.00 75.94 383 GLU A O 1
ATOM 3165 N N . HIS A 1 384 ? -18.826 9.733 31.932 1.00 81.19 384 HIS A N 1
ATOM 3166 C CA . HIS A 1 384 ? -19.040 10.677 33.029 1.00 81.19 384 HIS A CA 1
ATOM 3167 C C . HIS A 1 384 ? -20.174 11.658 32.706 1.00 81.19 384 HIS A C 1
ATOM 3169 O O . HIS A 1 384 ? -21.048 11.887 33.539 1.00 81.19 384 HIS A O 1
ATOM 3175 N N . MET A 1 385 ? -20.222 12.170 31.473 1.00 82.81 385 MET A N 1
ATOM 3176 C CA . MET A 1 385 ? -21.301 13.056 31.022 1.00 82.81 385 MET A CA 1
ATOM 3177 C C . MET A 1 385 ? -22.668 12.367 31.068 1.00 82.81 385 MET A C 1
ATOM 3179 O O . MET A 1 385 ? -23.641 12.956 31.539 1.00 82.81 385 MET A O 1
ATOM 3183 N N . LEU A 1 386 ? -22.744 11.109 30.621 1.00 84.62 386 LEU A N 1
ATOM 3184 C CA . LEU A 1 386 ? -23.975 10.315 30.684 1.00 84.62 386 LEU A CA 1
ATOM 3185 C C . LEU A 1 386 ? -24.423 10.067 32.129 1.00 84.62 386 LEU A C 1
ATOM 3187 O O . LEU A 1 386 ? -25.618 10.129 32.426 1.00 84.62 386 LEU A O 1
ATOM 3191 N N . GLN A 1 387 ? -23.472 9.839 33.035 1.00 83.50 387 GLN A N 1
ATOM 3192 C CA . GLN A 1 387 ? -23.762 9.705 34.457 1.00 83.50 387 GLN A CA 1
ATOM 3193 C C . GLN A 1 387 ? -24.327 11.010 35.041 1.00 83.50 387 GLN A C 1
ATOM 3195 O O . GLN A 1 387 ? -25.373 10.969 35.687 1.00 83.50 387 GLN A O 1
ATOM 3200 N N . LEU A 1 388 ? -23.713 12.164 34.748 1.00 84.12 388 LEU A N 1
ATOM 3201 C CA . LEU A 1 388 ? -24.216 13.476 35.182 1.00 84.12 388 LEU A CA 1
ATOM 3202 C C . LEU A 1 388 ? -25.631 13.754 34.659 1.00 84.12 388 LEU A C 1
ATOM 3204 O O . LEU A 1 388 ? -26.474 14.257 35.400 1.00 84.12 388 LEU A O 1
ATOM 3208 N N . MET A 1 389 ? -25.923 13.389 33.406 1.00 86.56 389 MET A N 1
ATOM 3209 C CA . MET A 1 389 ? -27.273 13.514 32.845 1.00 86.56 389 MET A CA 1
ATOM 3210 C C . MET A 1 389 ? -28.289 12.636 33.585 1.00 86.56 389 MET A C 1
ATOM 3212 O O . MET A 1 389 ? -29.380 13.107 33.899 1.00 86.56 389 MET A O 1
ATOM 3216 N N . SER A 1 390 ? -27.932 11.389 33.906 1.00 87.56 390 SER A N 1
ATOM 3217 C CA . SER A 1 390 ? -28.815 10.480 34.650 1.00 87.56 390 SER A CA 1
ATOM 3218 C C . SER A 1 390 ? -29.055 10.949 36.088 1.00 87.56 390 SER A C 1
ATOM 3220 O O . SER A 1 390 ? -30.182 10.889 36.584 1.00 87.56 390 SER A O 1
ATOM 3222 N N . GLU A 1 391 ? -28.020 11.460 36.756 1.00 84.94 391 GLU A N 1
ATOM 3223 C CA . GLU A 1 391 ? -28.141 12.037 38.096 1.00 84.94 391 GLU A CA 1
ATOM 3224 C C . GLU A 1 391 ? -29.012 13.302 38.083 1.00 84.94 391 GLU A C 1
ATOM 3226 O O . GLU A 1 391 ? -29.889 13.457 38.939 1.00 84.94 391 GLU A O 1
ATOM 3231 N N . ALA A 1 392 ? -28.827 14.179 37.091 1.00 87.56 392 ALA A N 1
ATOM 3232 C CA . ALA A 1 392 ? -29.656 15.367 36.909 1.00 87.56 392 ALA A CA 1
ATOM 3233 C C . ALA A 1 392 ? -31.129 15.005 36.654 1.00 87.56 392 ALA A C 1
ATOM 3235 O O . ALA A 1 392 ? -32.015 15.611 37.255 1.00 87.56 392 ALA A O 1
ATOM 3236 N N . GLU A 1 393 ? -31.404 13.991 35.828 1.00 88.50 393 GLU A N 1
ATOM 3237 C CA . GLU A 1 393 ? -32.762 13.499 35.566 1.00 88.50 393 GLU A CA 1
ATOM 3238 C C . GLU A 1 393 ? -33.447 13.005 36.848 1.00 88.50 393 GLU A C 1
ATOM 3240 O O . GLU A 1 393 ? -34.569 13.418 37.150 1.00 88.50 393 GLU A O 1
ATOM 3245 N N . GLN A 1 394 ? -32.764 12.178 37.647 1.00 88.00 394 GLN A N 1
ATOM 3246 C CA . GLN A 1 394 ? -33.309 11.664 38.909 1.00 88.00 394 GLN A CA 1
ATOM 3247 C C . GLN A 1 394 ? -33.626 12.794 39.895 1.00 88.00 394 GLN A C 1
ATOM 3249 O O . GLN A 1 394 ? -34.696 12.804 40.504 1.00 88.00 394 GLN A O 1
ATOM 3254 N N . LYS A 1 395 ? -32.729 13.778 40.025 1.00 86.62 395 LYS A N 1
ATOM 3255 C CA . LYS A 1 395 ? -32.936 14.939 40.905 1.00 86.62 395 LYS A CA 1
ATOM 3256 C C . LYS A 1 395 ? -34.079 15.837 40.435 1.00 86.62 395 LYS A C 1
ATOM 3258 O O . LYS A 1 395 ? -34.867 16.291 41.260 1.00 86.62 395 LYS A O 1
ATOM 3263 N N . LEU A 1 396 ? -34.201 16.072 39.128 1.00 88.12 396 LEU A N 1
ATOM 3264 C CA . LEU A 1 396 ? -35.309 16.846 38.560 1.00 88.12 396 LEU A CA 1
ATOM 3265 C C . LEU A 1 396 ? -36.655 16.138 38.738 1.00 88.12 396 LEU A C 1
ATOM 3267 O O . LEU A 1 396 ? -37.660 16.804 38.982 1.00 88.12 396 LEU A O 1
ATOM 3271 N N . MET A 1 397 ? -36.687 14.806 38.650 1.00 88.12 397 MET A N 1
ATOM 3272 C CA . MET A 1 397 ? -37.891 14.019 38.928 1.00 88.12 397 MET A CA 1
ATOM 3273 C C . MET A 1 397 ? -38.325 14.141 40.392 1.00 88.12 397 MET A C 1
ATOM 3275 O O . MET A 1 397 ? -39.502 14.390 40.641 1.00 88.12 397 MET A O 1
ATOM 3279 N N . LEU A 1 398 ? -37.385 14.073 41.342 1.00 86.38 398 LEU A N 1
ATOM 3280 C CA . LEU A 1 398 ? -37.671 14.310 42.763 1.00 86.38 398 LEU A CA 1
ATOM 3281 C C . LEU A 1 398 ? -38.213 15.725 43.004 1.00 86.38 398 LEU A C 1
ATOM 3283 O O . LEU A 1 398 ? -39.264 15.888 43.618 1.00 86.38 398 LEU A O 1
ATOM 3287 N N . LEU A 1 399 ? -37.555 16.748 42.446 1.00 85.25 399 LEU A N 1
ATOM 3288 C CA . LEU A 1 399 ? -38.010 18.138 42.557 1.00 85.25 399 LEU A CA 1
ATOM 3289 C C . LEU A 1 399 ? -39.422 18.322 41.975 1.00 85.25 399 LEU A C 1
ATOM 3291 O O . LEU A 1 399 ? -40.257 19.027 42.540 1.00 85.25 399 LEU A O 1
ATOM 3295 N N . LYS A 1 400 ? -39.710 17.669 40.845 1.00 85.50 400 LYS A N 1
ATOM 3296 C CA . LYS A 1 400 ? -41.031 17.697 40.211 1.00 85.50 400 LYS A CA 1
ATOM 3297 C C . LYS A 1 400 ? -42.102 17.063 41.098 1.00 85.50 400 LYS A C 1
ATOM 3299 O O . LYS A 1 400 ? -43.190 17.625 41.192 1.00 85.50 400 LYS A O 1
ATOM 3304 N N . GLU A 1 401 ? -41.812 15.928 41.730 1.00 86.69 401 GLU A N 1
ATOM 3305 C CA . GLU A 1 401 ? -42.720 15.271 42.679 1.00 86.69 401 GLU A CA 1
ATOM 3306 C C . GLU A 1 401 ? -42.968 16.147 43.918 1.00 86.69 401 GLU A C 1
ATOM 3308 O O . GLU A 1 401 ? -44.112 16.298 44.343 1.00 86.69 401 GLU A O 1
ATOM 3313 N N . GLU A 1 402 ? -41.936 16.807 44.452 1.00 81.62 402 GLU A N 1
ATOM 3314 C CA . GLU A 1 402 ? -42.055 17.710 45.608 1.00 81.62 402 GLU A CA 1
ATOM 3315 C C . GLU A 1 402 ? -42.854 18.989 45.324 1.00 81.62 402 GLU A C 1
ATOM 3317 O O . GLU A 1 402 ? -43.478 19.550 46.234 1.00 81.62 402 GLU A O 1
ATOM 3322 N N . LEU A 1 403 ? -42.817 19.477 44.083 1.00 82.00 403 LEU A N 1
ATOM 3323 C CA . LEU A 1 403 ? -43.582 20.640 43.626 1.00 82.00 403 LEU A CA 1
ATOM 3324 C C . LEU A 1 403 ? -44.999 20.270 43.166 1.00 82.00 403 LEU A C 1
ATOM 3326 O O . LEU A 1 403 ? -45.847 21.150 42.996 1.00 82.00 403 LEU A O 1
ATOM 3330 N N . GLN A 1 404 ? -45.290 18.982 42.973 1.00 82.81 404 GLN A N 1
ATOM 3331 C CA . GLN A 1 404 ? -46.580 18.526 42.475 1.00 82.81 404 GLN A CA 1
ATOM 3332 C C . GLN A 1 404 ? -47.693 18.809 43.496 1.00 82.81 404 GLN A C 1
ATOM 3334 O O . GLN A 1 404 ? -47.727 18.255 44.591 1.00 82.81 404 GLN A O 1
ATOM 3339 N N . GLY A 1 405 ? -48.638 19.674 43.118 1.00 76.56 405 GLY A N 1
ATOM 3340 C CA . GLY A 1 405 ? -49.771 20.065 43.964 1.00 76.56 405 GLY A CA 1
ATOM 3341 C C . GLY A 1 405 ? -49.531 21.297 44.845 1.00 76.56 405 GLY A C 1
ATOM 3342 O O . GLY A 1 405 ? -50.450 21.693 45.560 1.00 76.56 405 GLY A O 1
ATOM 3343 N N . LYS A 1 406 ? -48.350 21.929 44.773 1.00 79.06 406 LYS A N 1
ATOM 3344 C CA . LYS A 1 406 ? -48.076 23.235 45.396 1.00 79.06 406 LYS A CA 1
ATOM 3345 C C . LYS A 1 406 ? -48.351 24.373 44.407 1.00 79.06 406 LYS A C 1
ATOM 3347 O O . LYS A 1 406 ? -48.093 24.235 43.213 1.00 79.06 406 LYS A O 1
ATOM 3352 N N . ASP A 1 407 ? -48.856 25.503 44.900 1.00 81.75 407 ASP A N 1
ATOM 3353 C CA . ASP A 1 407 ? -48.970 26.720 44.091 1.00 81.75 407 ASP A CA 1
ATOM 3354 C C . ASP A 1 407 ? -47.594 27.386 43.956 1.00 81.75 407 ASP A C 1
ATOM 3356 O O . ASP A 1 407 ? -47.022 27.876 44.931 1.00 81.75 407 ASP A O 1
ATOM 3360 N N . LEU A 1 408 ? -47.068 27.398 42.732 1.00 78.00 408 LEU A N 1
ATOM 3361 C CA . LEU A 1 408 ? -45.736 27.912 42.410 1.00 78.00 408 LEU A CA 1
ATOM 3362 C C . LEU A 1 408 ? -45.563 29.384 42.803 1.00 78.00 408 LEU A C 1
ATOM 3364 O O . LEU A 1 408 ? -44.479 29.764 43.233 1.00 78.00 408 LEU A O 1
ATOM 3368 N N . ALA A 1 409 ? -46.616 30.203 42.700 1.00 79.06 409 ALA A N 1
ATOM 3369 C CA . ALA A 1 409 ? -46.544 31.617 43.071 1.00 79.06 409 ALA A CA 1
ATOM 3370 C C . ALA A 1 409 ? -46.328 31.803 44.581 1.00 79.06 409 ALA A C 1
ATOM 3372 O O . ALA A 1 409 ? -45.583 32.689 45.000 1.00 79.06 409 ALA A O 1
ATOM 3373 N N . THR A 1 410 ? -46.937 30.935 45.390 1.00 77.44 410 THR A N 1
ATOM 3374 C CA . THR A 1 410 ? -46.768 30.930 46.846 1.00 77.44 410 THR A CA 1
ATOM 3375 C C . THR A 1 410 ? -45.375 30.422 47.237 1.00 77.44 410 THR A C 1
ATOM 3377 O O . THR A 1 410 ? -44.695 31.071 48.026 1.00 77.44 410 THR A O 1
ATOM 3380 N N . VAL A 1 411 ? -44.899 29.337 46.614 1.00 78.94 411 VAL A N 1
ATOM 3381 C CA . VAL A 1 411 ? -43.560 28.771 46.879 1.00 78.94 411 VAL A CA 1
ATOM 3382 C C . VAL A 1 411 ? -42.433 29.734 46.486 1.00 78.94 411 VAL A C 1
ATOM 3384 O O . VAL A 1 411 ? -41.460 29.866 47.222 1.00 78.94 411 VAL A O 1
ATOM 3387 N N . MET A 1 412 ? -42.551 30.440 45.353 1.00 78.94 412 MET A N 1
ATOM 3388 C CA . MET A 1 412 ? -41.536 31.429 44.958 1.00 78.94 412 MET A CA 1
ATOM 3389 C C . MET A 1 412 ? -41.483 32.621 45.917 1.00 78.94 412 MET A C 1
ATOM 3391 O O . MET A 1 412 ? -40.397 33.098 46.222 1.00 78.94 412 MET A O 1
ATOM 3395 N N . LYS A 1 413 ? -42.630 33.065 46.443 1.00 81.56 413 LYS A N 1
ATOM 3396 C CA . LYS A 1 413 ? -42.676 34.153 47.425 1.00 81.56 413 LYS A CA 1
ATOM 3397 C C . LYS A 1 413 ? -42.049 33.750 48.766 1.00 81.56 413 LYS A C 1
ATOM 3399 O O . LYS A 1 413 ? -41.328 34.540 49.361 1.00 81.56 413 LYS A O 1
ATOM 3404 N N . GLU A 1 414 ? -42.284 32.518 49.222 1.00 76.31 414 GLU A N 1
ATOM 3405 C CA . GLU A 1 414 ? -41.642 31.969 50.428 1.00 76.31 414 GLU A CA 1
ATOM 3406 C C . GLU A 1 414 ? -40.116 31.856 50.266 1.00 76.31 414 GLU A C 1
ATOM 3408 O O . GLU A 1 414 ? -39.378 32.169 51.200 1.00 76.31 414 GLU A O 1
ATOM 3413 N N . LEU A 1 415 ? -39.644 31.474 49.073 1.00 77.94 415 LEU A N 1
ATOM 3414 C CA . LEU A 1 415 ? -38.217 31.430 48.741 1.00 77.94 415 LEU A CA 1
ATOM 3415 C C . LEU A 1 415 ? -37.583 32.825 48.669 1.00 77.94 415 LEU A C 1
ATOM 3417 O O . LEU A 1 415 ? -36.504 33.003 49.221 1.00 77.94 415 LEU A O 1
ATOM 3421 N N . GLU A 1 416 ? -38.242 33.818 48.061 1.00 79.12 416 GLU A N 1
ATOM 3422 C CA . GLU A 1 416 ? -37.768 35.215 48.060 1.00 79.12 416 GLU A CA 1
ATOM 3423 C C . GLU A 1 416 ? -37.665 35.770 49.492 1.00 79.12 416 GLU A C 1
ATOM 3425 O O . GLU A 1 416 ? -36.691 36.435 49.846 1.00 79.12 416 GLU A O 1
ATOM 3430 N N . GLU A 1 417 ? -38.637 35.455 50.354 1.00 76.25 417 GLU A N 1
ATOM 3431 C CA . GLU A 1 417 ? -38.606 35.836 51.769 1.00 76.25 417 GLU A CA 1
ATOM 3432 C C . GLU A 1 417 ? -37.498 35.098 52.555 1.00 76.25 417 GLU A C 1
ATOM 3434 O O . GLU A 1 417 ? -36.958 35.646 53.519 1.00 76.25 417 GLU A O 1
ATOM 3439 N N . GLU A 1 418 ? -37.135 33.861 52.193 1.00 68.69 418 GLU A N 1
ATOM 3440 C CA . GLU A 1 418 ? -35.973 33.149 52.758 1.00 68.69 418 GLU A CA 1
ATOM 3441 C C . GLU A 1 418 ? -34.618 33.619 52.210 1.00 68.69 418 GLU A C 1
ATOM 3443 O O . GLU A 1 418 ? -33.668 33.707 52.988 1.00 68.69 418 GLU A O 1
ATOM 3448 N N . GLU A 1 419 ? -34.507 33.973 50.927 1.00 67.75 419 GLU A N 1
ATOM 3449 C CA . GLU A 1 419 ? -33.278 34.541 50.355 1.00 67.75 419 GLU A CA 1
ATOM 3450 C C . GLU A 1 419 ? -32.934 35.875 51.017 1.00 67.75 419 GLU A C 1
ATOM 3452 O O . GLU A 1 419 ? -31.806 36.046 51.475 1.00 67.75 419 GLU A O 1
ATOM 3457 N N . VAL A 1 420 ? -33.914 36.774 51.167 1.00 67.12 420 VAL A N 1
ATOM 3458 C CA . VAL A 1 420 ? -33.715 38.076 51.827 1.00 67.12 420 VAL A CA 1
ATOM 3459 C C . VAL A 1 420 ? -33.268 37.904 53.286 1.00 67.12 420 VAL A C 1
ATOM 3461 O O . VAL A 1 420 ? -32.399 38.640 53.746 1.00 67.12 420 VAL A O 1
ATOM 3464 N N . ARG A 1 421 ? -33.791 36.894 53.998 1.00 59.12 421 ARG A N 1
ATOM 3465 C CA . ARG A 1 421 ? -33.394 36.564 55.384 1.00 59.12 421 ARG A CA 1
ATOM 3466 C C . ARG A 1 421 ? -32.009 35.924 55.510 1.00 59.12 421 ARG A C 1
ATOM 3468 O O . ARG A 1 421 ? -31.451 35.959 56.599 1.00 59.12 421 ARG A O 1
ATOM 3475 N N . ASN A 1 422 ? -31.486 35.320 54.445 1.00 56.31 422 ASN A N 1
ATOM 3476 C CA . ASN A 1 422 ? -30.152 34.712 54.420 1.00 56.31 422 ASN A CA 1
ATOM 3477 C C . ASN A 1 422 ? -29.066 35.670 53.892 1.00 56.31 422 ASN A C 1
ATOM 3479 O O . ASN A 1 422 ? -27.883 35.334 53.957 1.00 56.31 422 ASN A O 1
ATOM 3483 N N . THR A 1 423 ? -29.451 36.831 53.347 1.00 53.09 423 THR A N 1
ATOM 3484 C CA . THR A 1 423 ? -28.532 37.878 52.861 1.00 53.09 423 THR A CA 1
ATOM 3485 C C . THR A 1 423 ? -28.298 39.040 53.835 1.00 53.09 423 THR A C 1
ATOM 3487 O O . THR A 1 423 ? -27.393 39.836 53.579 1.00 53.09 423 THR A O 1
ATOM 3490 N N . ASP A 1 424 ? -29.070 39.123 54.924 1.00 42.75 424 ASP A N 1
ATOM 3491 C CA . ASP A 1 424 ? -28.802 39.960 56.112 1.00 42.75 424 ASP A CA 1
ATOM 3492 C C . ASP A 1 424 ? -27.986 39.170 57.152 1.00 42.75 424 ASP A C 1
ATOM 3494 O O . ASP A 1 424 ? -27.094 39.775 57.798 1.00 42.75 424 ASP A O 1
#

Sequence (424 aa):
MCVCVQAELQLQEEQVYRERREREKILFRYKKQAEERMAQAERMKRRVKIFVVQAAQMVLKKQVCDKMKKQNAMKHTTQTQMQHLEDLKFLVLKPQNSSPLPDTQKGEEDKKLRILENSLEKSQLKYHEAVHITRGYRKLKEHLQEESLTFQPQLDRMETEVYWQTQVLKDLQVMNNNVLLFKDAAKAELQLQEEQVYRERREREKILFRYKKQAEERMAQAERMKRRPQWVSMNPDELSSEAPRSPTTVEEEEEPISTFEEAFQHAKEATGVTDSQEIVDRFISQGETQGHLEKMKAENEKMLLELKEERNTSQTQFQDVLQECEDDLQQEQQHCAAAKDGLDRLTQALNTVKAGVQQLSDKLQPIPLMKDPAARLPLDSEEHMLQLMSEAEQKLMLLKEELQGKDLATVMKELEEEEVRNTD

pLDDT: mean 82.67, std 17.09, range [26.95, 98.44]

Foldseek 3Di:
DPPPVVVVVVVVVVVVVVVVVVVVVVVVVVVVVVVVVVVVVVVVVVVVVVVVVVVVVVVVVVVVVVVVVVVVVVVVVVVVVVVVVVVVCCVVVVDPPPPPPPDPVVVVVVVVVVVVVVVVVVVVVVVVVVVVVVVVVVVVVVVVVVVVVVPVVVVVVVVVVVVVVVVVVVVVVVVVVVVVVVVVVVVVVVVVVVVVVVVVVVVVVVVVVVVVVVVVVVVVVVVVVVPDDDDDDDDDDDDDDDDDDDDDDDPPVVVVVVVVVVVLVVLCVVVVHDDSVVSVVVVVVVVVVVVVVVVVVVVVVVVVVVVVVVVVVVVVVVVVVVVVVVVVVVVVVVVVVVVVVVVVVVVVVVVVVLVVLVVLLVVLVVQDDPDDDDPQDPSPDPVNSVVSVVVSVVSVVVVCVVCPPPDPVVVVVVVVVVVVVVVD

Radius of gyration: 85.88 Å; Cα contacts (8 Å, |Δi|>4): 32; chains: 1; bounding box: 237×118×218 Å

Nearest PDB structures (foldseek):
  7ung-assembly1_C3  TM=2.844E-01  e=4.477E+00  Homo sapiens
  8to0-assembly1_Ah  TM=2.474E-01  e=8.089E+00  Mus musculus

Mean predicted aligned error: 22.84 Å

Secondary structure (DSSP, 8-state):
--SHHHHHHHHHHHHHHHHHHHHHHHHHHHHHHHHHHHHHHHHHHHHHHHHHHHHHHHHHHHHHHHHHHHHHHHHHHHHHHHHHHHHHHHHHHS-----S-HHHHHHHHHHHHHHHHHHHHHHHHHHHHHHHHHHHHHHHHHHHHHHHHHHHHHHHHHHHHHHHHHHHHHHHHHHHHHHHHHHHHHHHHHHHHHHHHHHHHHHHHHHHHHHHHHHHHHHHHHHHHHTS----------------------HHHHHHHHHHHHHHHHHHHHHT-SSHHHHHHHHHHHHHHHHHHHHHHHHHHHHHHHHHHHHHHHHHHHHHHHHHHHHHHHHHHHHHHHHHHHHHHHHHHHHHHHHHHHHHHHHHTTS--SS-------TT-HHHHHHHHHHHHHHHHHHHHHHTTS-HHHHHHHHHHHHHHHH-

Solvent-accessible surface area (backbone atoms only — not comparable to full-atom values): 23858 Å² total; per-residue (Å²): 141,73,65,67,68,56,55,54,52,53,54,51,52,51,52,52,49,51,52,51,52,50,50,48,52,52,52,49,52,53,49,52,54,50,51,52,51,51,52,51,52,51,52,52,52,51,51,53,51,51,49,54,52,51,51,51,50,50,55,50,50,50,52,50,51,52,51,49,52,52,50,52,51,50,50,50,55,52,50,54,51,49,50,53,50,48,51,50,45,48,65,66,63,49,71,76,81,73,64,97,58,78,61,64,59,51,50,50,51,52,49,50,50,53,52,50,50,54,52,48,54,53,50,50,53,52,47,53,50,52,51,52,51,50,51,52,53,48,52,51,49,52,51,53,52,55,52,58,66,48,49,57,62,51,47,55,52,50,52,52,49,52,51,52,52,52,49,54,50,52,53,49,49,53,50,51,51,50,52,50,51,51,52,52,51,52,51,51,51,49,50,52,52,51,52,48,53,53,49,52,50,53,50,51,51,52,51,51,49,53,51,49,52,54,50,52,52,51,51,54,49,53,51,53,60,71,69,51,81,92,76,90,80,81,86,88,88,84,82,88,80,83,85,89,83,87,88,87,90,65,69,89,71,43,56,66,52,52,56,52,51,53,52,49,51,52,49,27,65,76,70,72,45,92,51,74,64,61,51,52,53,49,52,50,53,48,50,53,50,49,54,51,51,54,50,51,48,54,51,50,53,50,52,52,49,53,53,50,49,53,49,51,53,53,50,50,54,51,50,54,53,50,50,52,52,51,52,52,50,52,52,52,52,51,51,53,50,53,52,48,55,51,50,52,52,51,51,52,51,50,51,52,50,52,52,50,50,50,54,48,38,62,72,50,58,85,63,84,69,99,63,81,84,70,78,86,59,59,90,87,38,73,68,36,54,54,48,46,51,53,54,42,50,55,51,52,50,53,53,51,60,74,47,60,91,59,62,63,74,59,54,52,52,55,46,53,59,48,52,58,65,72,75,111

InterPro domains:
  IPR033192 Outer dynein arm-docking complex subunit 3 [PTHR46518] (54-421)
  IPR049258 ODAD1, central coiled coil region [PF21773] (111-365)

Organism: Sinocyclocheilus grahami (NCBI:txid75366)